Prote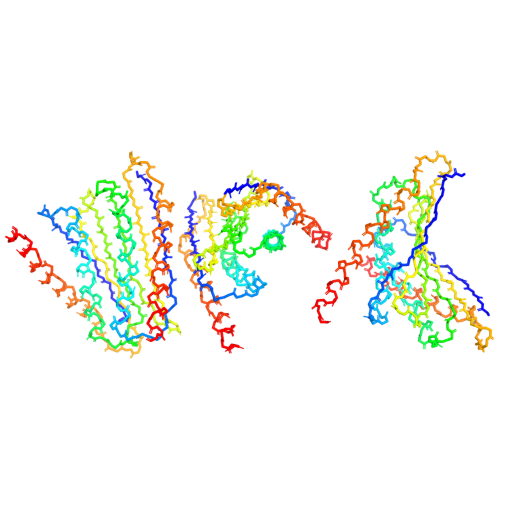in 3UEB (pdb70)

Foldseek 3Di:
DFKDKDKDADADVVDDLVVLVVLLVLLQVLLVCLVPVPDPPQQFPDKDWDWDADVPPGSGIMIMIMTGGDPVDDDDHVVSSVVSNVSSVVVSVVVSVVVVVD/DADKDKDKQKDFDDDDDPVRVVVLQVLLQVLLVCLVCVPDPPQQWPDKDWDWDWDDDVTTMTMIMIMTGGDNPDDDDHVVSSVVSNVSSVVVSVVVRVVVVD/DDKDKDKQKDFDPDDPCVVLVVLQVLLVCLLVVLLCVPDPPQQWPDKDWDWDWDDDPTTMIMIMIMTDGPPPDDDNHHVSSVVSNVRSCVVSVVVRVVVVVVD/DKDKDKDAAADPVDDPVRLVVLQVLLFVQLVVLVPVPDDPQQFVDWDKDWDAPVPPGHGTMIMIMTDGDPPDDDDRHVSSVVSNVRSVVVSVVVVVVVD/DQQKDKDKDKAFADDDDPVVLVVLQVLLFVQLVVLCCVPDDVQFFPDWGKDWDDDVVPSRIIMIMIMTGGDPVDHDNHVVSSVVSNVRSVVRSVVVVVVVVVVD/DKDKDKDKDDDQVDDPVRLVVLLVLLVVLLVCQCCVVDPPLQWPDKDWDWDWDDDPGIMIMIMIMTDGPPVDPDDHVVSSVVSNVRSVVRSVVVVVVVVD

Sequence (610 aa):
GSSGKRVIHIGLPELSEEQLIEIGELAQETIIDYVFDHLTRSEVKDIEVTMRINREETLDLEIEVYLEVPIFVKVDVDKLIDEAVERAYEIVERKLREIANEKGSSGKRVIHIGLPELSEEQLIEIGELAQETIIDYVFDHLTRSEVKDIEVTMRINREETLDLEIEVYLEVPIFVKVDVDKLIDEAVERAYEIVERKLREIANGSSGKRVIHIGLPELSEEQLIEIGELAQETIIDYVFDHLTRSEVKDIEVTMRINREETLDLEIEVYLEVPIFVKVDVDKLIDEAVERAYEIVERKLREIANERSSGKRVIHIGLPELSEEQLIEIGELAQETIIDYVFDHLTRSEVKDIEVTMRINREETLDLEIEVYLEVPIFVKVDVDKLIDEAVERAYEIVERKLREIAKGSSGKRVIHIGLPELSEEQLIEIGELAQETIIDYVFDHLTRSEVKDIEVTMRINREETLDLEIEVYLEVPIFVKVDVDKLIDEAVERAYEIVERKLREIANERSSGKRVIHIGLPELSEEQLIEIGELAQETIIDYVFDHLTRSEVKDIEVTMRINREETLDLEIEVYLEVPIFVKVDVDKLIDEAVERAYEIVERKLREIAN

B-factor: mean 30.68, std 12.25, range [1.0, 83.2]

Radius of gyration: 34.19 Å; Cα contacts (8 Å, |Δi|>4): 1064; chains: 6; bounding box: 64×100×76 Å

CATH classification: 3.30.300.100

Structure (mmCIF, N/CA/C/O backbone):
data_3UEB
#
_entry.id   3UEB
#
_cell.length_a   108.059
_cell.length_b   108.059
_cell.length_c   127.603
_cell.angle_alpha   90.00
_cell.angle_beta   90.00
_cell.angle_gamma   90.00
#
_symmetry.space_group_name_H-M   'P 41 21 2'
#
loop_
_entity.id
_entity.type
_entity.pdbx_description
1 polymer 'Putative uncharacterized protein'
2 water water
#
loop_
_atom_site.group_PDB
_atom_site.id
_atom_site.type_symbol
_atom_site.label_atom_id
_atom_site.label_alt_id
_atom_site.label_comp_id
_atom_site.label_asym_id
_atom_site.label_entity_id
_atom_site.label_seq_id
_atom_site.pdbx_PDB_ins_code
_atom_site.Cartn_x
_atom_site.Cartn_y
_atom_site.Cartn_z
_atom_site.occupancy
_atom_site.B_iso_or_equiv
_atom_site.auth_seq_id
_atom_site.auth_comp_id
_atom_site.auth_asym_id
_atom_site.auth_atom_id
_atom_site.pdbx_PDB_model_num
ATOM 1 N N . GLY A 1 4 ? 15.069 -25.560 94.697 1.00 34.96 4 GLY A N 1
ATOM 2 C CA . GLY A 1 4 ? 14.349 -26.390 93.689 1.00 34.65 4 GLY A CA 1
ATOM 3 C C . GLY A 1 4 ? 13.319 -25.611 92.888 1.00 33.82 4 GLY A C 1
ATOM 4 O O . GLY A 1 4 ? 12.572 -26.187 92.095 1.00 34.46 4 GLY A O 1
ATOM 5 N N . SER A 1 5 ? 13.273 -24.299 93.081 1.00 31.67 5 SER A N 1
ATOM 6 C CA . SER A 1 5 ? 12.310 -23.482 92.356 1.00 31.15 5 SER A CA 1
ATOM 7 C C . SER A 1 5 ? 12.888 -22.806 91.111 1.00 29.01 5 SER A C 1
ATOM 8 O O . SER A 1 5 ? 12.158 -22.159 90.354 1.00 27.89 5 SER A O 1
ATOM 11 N N . SER A 1 6 ? 14.189 -22.968 90.888 1.00 27.40 6 SER A N 1
ATOM 12 C CA . SER A 1 6 ? 14.831 -22.355 89.728 1.00 27.11 6 SER A CA 1
ATOM 13 C C . SER A 1 6 ? 16.017 -23.141 89.173 1.00 27.65 6 SER A C 1
ATOM 14 O O . SER A 1 6 ? 16.637 -23.958 89.861 1.00 26.81 6 SER A O 1
ATOM 17 N N . GLY A 1 7 ? 16.328 -22.866 87.915 1.00 27.70 7 GLY A N 1
ATOM 18 C CA . GLY A 1 7 ? 17.431 -23.528 87.257 1.00 26.83 7 GLY A CA 1
ATOM 19 C C . GLY A 1 7 ? 18.150 -22.543 86.363 1.00 27.87 7 GLY A C 1
ATOM 20 O O . GLY A 1 7 ? 17.557 -21.582 85.854 1.00 23.90 7 GLY A O 1
ATOM 21 N N . LYS A 1 8 ? 19.441 -22.788 86.178 1.00 30.11 8 LYS A N 1
ATOM 22 C CA . LYS A 1 8 ? 20.283 -21.942 85.353 1.00 30.67 8 LYS A CA 1
ATOM 23 C C . LYS A 1 8 ? 21.042 -22.844 84.391 1.00 31.32 8 LYS A C 1
ATOM 24 O O . LYS A 1 8 ? 21.398 -23.976 84.734 1.00 30.30 8 LYS A O 1
ATOM 30 N N . ARG A 1 9 ? 21.287 -22.342 83.187 1.00 29.98 9 ARG A N 1
ATOM 31 C CA . ARG A 1 9 ? 21.998 -23.116 82.186 1.00 30.54 9 ARG A CA 1
ATOM 32 C C . ARG A 1 9 ? 22.712 -22.196 81.203 1.00 29.83 9 ARG A C 1
ATOM 33 O O . ARG A 1 9 ? 22.120 -21.240 80.697 1.00 29.27 9 ARG A O 1
ATOM 41 N N . VAL A 1 10 ? 23.985 -22.483 80.946 1.00 27.40 10 VAL A N 1
ATOM 42 C CA . VAL A 1 10 ? 24.774 -21.690 80.008 1.00 25.53 10 VAL A CA 1
ATOM 43 C C . VAL A 1 10 ? 25.382 -22.601 78.957 1.00 25.58 10 VAL A C 1
ATOM 44 O O . VAL A 1 10 ? 26.100 -23.544 79.290 1.00 25.44 10 VAL A O 1
ATOM 48 N N . ILE A 1 11 ? 25.099 -22.324 77.689 1.00 24.42 11 ILE A N 1
ATOM 49 C CA . ILE A 1 11 ? 25.644 -23.142 76.619 1.00 23.88 11 ILE A CA 1
ATOM 50 C C . ILE A 1 11 ? 26.468 -22.310 75.640 1.00 24.80 11 ILE A C 1
ATOM 51 O O . ILE A 1 11 ? 26.102 -21.185 75.286 1.00 24.09 11 ILE A O 1
ATOM 56 N N . HIS A 1 12 ? 27.598 -22.873 75.226 1.00 24.67 12 HIS A N 1
ATOM 57 C CA . HIS A 1 12 ? 28.505 -22.222 74.292 1.00 24.39 12 HIS A CA 1
ATOM 58 C C . HIS A 1 12 ? 28.431 -22.931 72.954 1.00 22.68 12 HIS A C 1
ATOM 59 O O . HIS A 1 12 ? 28.519 -24.156 72.883 1.00 22.99 12 HIS A O 1
ATOM 66 N N . ILE A 1 13 ? 28.269 -22.159 71.887 1.00 22.09 13 ILE A N 1
ATOM 67 C CA . ILE A 1 13 ? 28.151 -22.739 70.558 1.00 20.69 13 ILE A CA 1
ATOM 68 C C . ILE A 1 13 ? 29.073 -22.107 69.513 1.00 21.88 13 ILE A C 1
ATOM 69 O O . ILE A 1 13 ? 29.138 -20.879 69.376 1.00 20.57 13 ILE A O 1
ATOM 74 N N . GLY A 1 14 ? 29.789 -22.958 68.784 1.00 20.84 14 GLY A N 1
ATOM 75 C CA . GLY A 1 14 ? 30.666 -22.483 67.731 1.00 21.33 14 GLY A CA 1
ATOM 76 C C . GLY A 1 14 ? 29.994 -22.749 66.395 1.00 21.15 14 GLY A C 1
ATOM 77 O O . GLY A 1 14 ? 29.510 -23.856 66.168 1.00 22.77 14 GLY A O 1
ATOM 78 N N . LEU A 1 15 ? 29.948 -21.745 65.519 1.00 22.48 15 LEU A N 1
ATOM 79 C CA . LEU A 1 15 ? 29.317 -21.886 64.198 1.00 22.85 15 LEU A CA 1
ATOM 80 C C . LEU A 1 15 ? 30.203 -21.265 63.105 1.00 23.25 15 LEU A C 1
ATOM 81 O O . LEU A 1 15 ? 29.820 -20.294 62.447 1.00 21.94 15 LEU A O 1
ATOM 86 N N . PRO A 1 16 ? 31.389 -21.847 62.882 1.00 21.91 16 PRO A N 1
ATOM 87 C CA . PRO A 1 16 ? 32.390 -21.412 61.899 1.00 23.08 16 PRO A CA 1
ATOM 88 C C . PRO A 1 16 ? 31.989 -21.309 60.428 1.00 24.34 16 PRO A C 1
ATOM 89 O O . PRO A 1 16 ? 32.578 -20.528 59.682 1.00 24.61 16 PRO A O 1
ATOM 93 N N . GLU A 1 17 ? 30.996 -22.083 60.003 1.00 26.04 17 GLU A N 1
ATOM 94 C CA . GLU A 1 17 ? 30.586 -22.055 58.603 1.00 26.40 17 GLU A CA 1
ATOM 95 C C . GLU A 1 17 ? 29.536 -20.992 58.326 1.00 27.70 17 GLU A C 1
ATOM 96 O O . GLU A 1 17 ? 29.133 -20.792 57.179 1.00 29.08 17 GLU A O 1
ATOM 102 N N . LEU A 1 18 ? 29.110 -20.291 59.373 1.00 27.65 18 LEU A N 1
ATOM 103 C CA . LEU A 1 18 ? 28.103 -19.245 59.223 1.00 28.23 18 LEU A CA 1
ATOM 104 C C . LEU A 1 18 ? 28.683 -17.829 59.244 1.00 28.63 18 LEU A C 1
ATOM 105 O O . LEU A 1 18 ? 29.674 -17.557 59.922 1.00 28.01 18 LEU A O 1
ATOM 110 N N . SER A 1 19 ? 28.057 -16.935 58.486 1.00 27.74 19 SER A N 1
ATOM 111 C CA . SER A 1 19 ? 28.465 -15.533 58.440 1.00 28.94 19 SER A CA 1
ATOM 112 C C . SER A 1 19 ? 27.919 -14.921 59.726 1.00 29.87 19 SER A C 1
ATOM 113 O O . SER A 1 19 ? 26.999 -15.477 60.328 1.00 29.10 19 SER A O 1
ATOM 116 N N . GLU A 1 20 ? 28.458 -13.782 60.147 1.00 31.62 20 GLU A N 1
ATOM 117 C CA . GLU A 1 20 ? 27.977 -13.163 61.382 1.00 34.43 20 GLU A CA 1
ATOM 118 C C . GLU A 1 20 ? 26.469 -12.900 61.357 1.00 34.77 20 GLU A C 1
ATOM 119 O O . GLU A 1 20 ? 25.806 -12.952 62.395 1.00 33.38 20 GLU A O 1
ATOM 125 N N . GLU A 1 21 ? 25.924 -12.653 60.170 1.00 33.96 21 GLU A N 1
ATOM 126 C CA . GLU A 1 21 ? 24.491 -12.415 60.039 1.00 34.18 21 GLU A CA 1
ATOM 127 C C . GLU A 1 21 ? 23.695 -13.682 60.370 1.00 33.82 21 GLU A C 1
ATOM 128 O O . GLU A 1 21 ? 22.725 -13.642 61.135 1.00 32.39 21 GLU A O 1
ATOM 134 N N . GLN A 1 22 ? 24.103 -14.808 59.788 1.00 32.53 22 GLN A N 1
ATOM 135 C CA . GLN A 1 22 ? 23.421 -16.071 60.038 1.00 30.87 22 GLN A CA 1
ATOM 136 C C . GLN A 1 22 ? 23.581 -16.454 61.507 1.00 29.10 22 GLN A C 1
ATOM 137 O O . GLN A 1 22 ? 22.803 -17.235 62.044 1.00 29.10 22 GLN A O 1
ATOM 143 N N . LEU A 1 23 ? 24.593 -15.889 62.151 1.00 27.16 23 LEU A N 1
ATOM 144 C CA . LEU A 1 23 ? 24.848 -16.153 63.558 1.00 27.80 23 LEU A CA 1
ATOM 145 C C . LEU A 1 23 ? 23.714 -15.540 64.384 1.00 28.11 23 LEU A C 1
ATOM 146 O O . LEU A 1 23 ? 23.240 -16.141 65.353 1.00 26.91 23 LEU A O 1
ATOM 151 N N . ILE A 1 24 ? 23.292 -14.339 63.999 1.00 28.83 24 ILE A N 1
ATOM 152 C CA . ILE A 1 24 ? 22.200 -13.640 64.679 1.00 30.09 24 ILE A CA 1
ATOM 153 C C . ILE A 1 24 ? 20.923 -14.462 64.514 1.00 30.39 24 ILE A C 1
ATOM 154 O O . ILE A 1 24 ? 20.191 -14.700 65.476 1.00 30.01 24 ILE A O 1
ATOM 159 N N . GLU A 1 25 ? 20.670 -14.892 63.284 1.00 29.75 25 GLU A N 1
ATOM 160 C CA . GLU A 1 25 ? 19.494 -15.692 62.970 1.00 30.71 25 GLU A CA 1
ATOM 161 C C . GLU A 1 25 ? 19.447 -16.965 63.826 1.00 29.30 25 GLU A C 1
ATOM 162 O O . GLU A 1 25 ? 18.400 -17.326 64.366 1.00 26.99 25 GLU A O 1
ATOM 168 N N . ILE A 1 26 ? 20.584 -17.647 63.936 1.00 25.92 26 ILE A N 1
ATOM 169 C CA . ILE A 1 26 ? 20.649 -18.873 64.718 1.00 24.56 26 ILE A CA 1
ATOM 170 C C . ILE A 1 26 ? 20.515 -18.571 66.206 1.00 24.09 26 ILE A C 1
ATOM 171 O O . ILE A 1 26 ? 19.859 -19.308 66.939 1.00 25.26 26 ILE A O 1
ATOM 176 N N . GLY A 1 27 ? 21.137 -17.484 66.645 1.00 23.34 27 GLY A N 1
ATOM 177 C CA . GLY A 1 27 ? 21.047 -17.097 68.038 1.00 24.86 27 GLY A CA 1
ATOM 178 C C . GLY A 1 27 ? 19.584 -16.894 68.387 1.00 24.90 27 GLY A C 1
ATOM 179 O O . GLY A 1 27 ? 19.120 -17.330 69.442 1.00 23.32 27 GLY A O 1
ATOM 180 N N . GLU A 1 28 ? 18.853 -16.234 67.491 1.00 23.56 28 GLU A N 1
ATOM 181 C CA . GLU A 1 28 ? 17.434 -15.983 67.701 1.00 23.42 28 GLU A CA 1
ATOM 182 C C . GLU A 1 28 ? 16.644 -17.293 67.673 1.00 22.51 28 GLU A C 1
ATOM 183 O O . GLU A 1 28 ? 15.753 -17.508 68.494 1.00 22.06 28 GLU A O 1
ATOM 189 N N . LEU A 1 29 ? 16.970 -18.167 66.727 1.00 21.02 29 LEU A N 1
ATOM 190 C CA . LEU A 1 29 ? 16.275 -19.449 66.617 1.00 21.65 29 LEU A CA 1
ATOM 191 C C . LEU A 1 29 ? 16.448 -20.256 67.907 1.00 21.81 29 LEU A C 1
ATOM 192 O O . LEU A 1 29 ? 15.491 -20.836 68.435 1.00 22.72 29 LEU A O 1
ATOM 197 N N . ALA A 1 30 ? 17.673 -20.268 68.415 1.00 21.43 30 ALA A N 1
ATOM 198 C CA . ALA A 1 30 ? 18.010 -20.996 69.632 1.00 22.54 30 ALA A CA 1
ATOM 199 C C . ALA A 1 30 ? 17.243 -20.471 70.837 1.00 22.88 30 ALA A C 1
ATOM 200 O O . ALA A 1 30 ? 16.517 -21.215 71.494 1.00 21.20 30 ALA A O 1
ATOM 202 N N . GLN A 1 31 ? 17.412 -19.179 71.113 1.00 24.16 31 GLN A N 1
ATOM 203 C CA . GLN A 1 31 ? 16.763 -18.528 72.243 1.00 24.58 31 GLN A CA 1
ATOM 204 C C . GLN A 1 31 ? 15.250 -18.689 72.245 1.00 25.44 31 GLN A C 1
ATOM 205 O O . GLN A 1 31 ? 14.649 -19.016 73.270 1.00 24.46 31 GLN A O 1
ATOM 211 N N . GLU A 1 32 ? 14.638 -18.453 71.092 1.00 25.36 32 GLU A N 1
ATOM 212 C CA . GLU A 1 32 ? 13.193 -18.545 70.964 1.00 26.40 32 GLU A CA 1
ATOM 213 C C . GLU A 1 32 ? 12.682 -19.982 71.002 1.00 26.83 32 GLU A C 1
ATOM 214 O O . GLU A 1 32 ? 11.553 -20.233 71.416 1.00 26.27 32 GLU A O 1
ATOM 220 N N . THR A 1 33 ? 13.507 -20.932 70.576 1.00 27.20 33 THR A N 1
ATOM 221 C CA . THR A 1 33 ? 13.097 -22.329 70.646 1.00 24.94 33 THR A CA 1
ATOM 222 C C . THR A 1 33 ? 12.973 -22.647 72.140 1.00 24.04 33 THR A C 1
ATOM 223 O O . THR A 1 33 ? 12.049 -23.327 72.570 1.00 24.08 33 THR A O 1
ATOM 227 N N . ILE A 1 34 ? 13.911 -22.134 72.926 1.00 23.29 34 ILE A N 1
ATOM 228 C CA . ILE A 1 34 ? 13.912 -22.365 74.364 1.00 23.14 34 ILE A CA 1
ATOM 229 C C . ILE A 1 34 ? 12.724 -21.685 75.049 1.00 24.56 34 ILE A C 1
ATOM 230 O O . ILE A 1 34 ? 12.103 -22.269 75.939 1.00 26.47 34 ILE A O 1
ATOM 235 N N . ILE A 1 35 ? 12.403 -20.461 74.630 1.00 24.66 35 ILE A N 1
ATOM 236 C CA . ILE A 1 35 ? 11.276 -19.725 75.208 1.00 24.81 35 ILE A CA 1
ATOM 237 C C . ILE A 1 35 ? 9.976 -20.457 74.874 1.00 25.04 35 ILE A C 1
ATOM 238 O O . ILE A 1 35 ? 9.121 -20.672 75.738 1.00 23.71 35 ILE A O 1
ATOM 243 N N . ASP A 1 36 ? 9.828 -20.829 73.609 1.00 24.74 36 ASP A N 1
ATOM 244 C CA . ASP A 1 36 ? 8.638 -21.544 73.179 1.00 25.25 36 ASP A CA 1
ATOM 245 C C . ASP A 1 36 ? 8.467 -22.811 74.002 1.00 23.74 36 ASP A C 1
ATOM 246 O O . ASP A 1 36 ? 7.381 -23.094 74.502 1.00 24.71 36 ASP A O 1
ATOM 251 N N . TYR A 1 37 ? 9.550 -23.567 74.149 1.00 21.49 37 TYR A N 1
ATOM 252 C CA . TYR A 1 37 ? 9.488 -24.813 74.893 1.00 20.39 37 TYR A CA 1
ATOM 253 C C . TYR A 1 37 ? 8.988 -24.620 76.316 1.00 19.16 37 TYR A C 1
ATOM 254 O O . TYR A 1 37 ? 8.150 -25.374 76.784 1.00 19.68 37 TYR A O 1
ATOM 263 N N . VAL A 1 38 ? 9.511 -23.616 77.008 1.00 19.21 38 VAL A N 1
ATOM 264 C CA . VAL A 1 38 ? 9.089 -23.370 78.378 1.00 20.12 38 VAL A CA 1
ATOM 265 C C . VAL A 1 38 ? 7.597 -23.056 78.480 1.00 21.05 38 VAL A C 1
ATOM 266 O O . VAL A 1 38 ? 6.904 -23.627 79.320 1.00 19.81 38 VAL A O 1
ATOM 270 N N . PHE A 1 39 ? 7.100 -22.173 77.617 1.00 20.56 39 PHE A N 1
ATOM 271 C CA . PHE A 1 39 ? 5.686 -21.806 77.656 1.00 22.61 39 PHE A CA 1
ATOM 272 C C . PHE A 1 39 ? 4.738 -22.850 77.083 1.00 24.36 39 PHE A C 1
ATOM 273 O O . PHE A 1 39 ? 3.528 -22.777 77.301 1.00 25.92 39 PHE A O 1
ATOM 281 N N . ASP A 1 40 ? 5.266 -23.812 76.337 1.00 24.67 40 ASP A N 1
ATOM 282 C CA . ASP A 1 40 ? 4.412 -24.853 75.785 1.00 24.68 40 ASP A CA 1
ATOM 283 C C . ASP A 1 40 ? 4.293 -26.001 76.774 1.00 24.10 40 ASP A C 1
ATOM 284 O O . ASP A 1 40 ? 3.436 -26.872 76.622 1.00 27.24 40 ASP A O 1
ATOM 289 N N . HIS A 1 41 ? 5.141 -26.001 77.796 1.00 22.11 41 HIS A N 1
ATOM 290 C CA . HIS A 1 41 ? 5.117 -27.080 78.772 1.00 21.53 41 HIS A CA 1
ATOM 291 C C . HIS A 1 41 ? 4.775 -26.669 80.198 1.00 21.10 41 HIS A C 1
ATOM 292 O O . HIS A 1 41 ? 4.681 -27.512 81.096 1.00 21.08 41 HIS A O 1
ATOM 299 N N . LEU A 1 42 ? 4.599 -25.375 80.415 1.00 19.84 42 LEU A N 1
ATOM 300 C CA . LEU A 1 42 ? 4.238 -24.882 81.738 1.00 20.47 42 LEU A CA 1
ATOM 301 C C . LEU A 1 42 ? 3.088 -23.924 81.560 1.00 19.97 42 LEU A C 1
ATOM 302 O O . LEU A 1 42 ? 2.982 -23.261 80.533 1.00 21.51 42 LEU A O 1
ATOM 307 N N . THR A 1 43 ? 2.204 -23.861 82.541 1.00 21.59 43 THR A N 1
ATOM 308 C CA . THR A 1 43 ? 1.096 -22.929 82.433 1.00 21.86 43 THR A CA 1
ATOM 309 C C . THR A 1 43 ? 1.685 -21.546 82.691 1.00 19.84 43 THR A C 1
ATOM 310 O O . THR A 1 43 ? 2.766 -21.433 83.262 1.00 19.86 43 THR A O 1
ATOM 314 N N . ARG A 1 44 ? 0.981 -20.501 82.278 1.00 22.09 44 ARG A N 1
ATOM 315 C CA . ARG A 1 44 ? 1.463 -19.140 82.469 1.00 22.78 44 ARG A CA 1
ATOM 316 C C . ARG A 1 44 ? 1.825 -18.894 83.927 1.00 21.27 44 ARG A C 1
ATOM 317 O O . ARG A 1 44 ? 2.895 -18.375 84.231 1.00 19.27 44 ARG A O 1
ATOM 325 N N . SER A 1 45 ? 0.932 -19.281 84.828 1.00 18.80 45 SER A N 1
ATOM 326 C CA . SER A 1 45 ? 1.146 -19.070 86.249 1.00 18.68 45 SER A CA 1
ATOM 327 C C . SER A 1 45 ? 2.354 -19.811 86.809 1.00 19.12 45 SER A C 1
ATOM 328 O O . SER A 1 45 ? 2.900 -19.412 87.835 1.00 21.40 45 SER A O 1
ATOM 331 N N . GLU A 1 46 ? 2.773 -20.890 86.156 1.00 17.63 46 GLU A N 1
ATOM 332 C CA . GLU A 1 46 ? 3.928 -21.642 86.647 1.00 17.51 46 GLU A CA 1
ATOM 333 C C . GLU A 1 46 ? 5.243 -20.971 86.271 1.00 17.80 46 GLU A C 1
ATOM 334 O O . GLU A 1 46 ? 6.282 -21.265 86.859 1.00 18.12 46 GLU A O 1
ATOM 340 N N . VAL A 1 47 ? 5.207 -20.081 85.285 1.00 16.17 47 VAL A N 1
ATOM 341 C CA . VAL A 1 47 ? 6.419 -19.386 84.885 1.00 18.78 47 VAL A CA 1
ATOM 342 C C . VAL A 1 47 ? 6.488 -18.072 85.644 1.00 19.54 47 VAL A C 1
ATOM 343 O O . VAL A 1 47 ? 6.004 -17.043 85.175 1.00 22.23 47 VAL A O 1
ATOM 347 N N . LYS A 1 48 ? 7.082 -18.117 86.829 1.00 19.55 48 LYS A N 1
ATOM 348 C CA . LYS A 1 48 ? 7.210 -16.931 87.652 1.00 19.34 48 LYS A CA 1
ATOM 349 C C . LYS A 1 48 ? 8.211 -15.966 87.014 1.00 20.19 48 LYS A C 1
ATOM 350 O O . LYS A 1 48 ? 7.971 -14.759 86.944 1.00 20.60 48 LYS A O 1
ATOM 356 N N . ASP A 1 49 ? 9.324 -16.500 86.531 1.00 19.25 49 ASP A N 1
ATOM 357 C CA . ASP A 1 49 ? 10.336 -15.660 85.914 1.00 19.47 49 ASP A CA 1
ATOM 358 C C . ASP A 1 49 ? 11.190 -16.458 84.957 1.00 20.52 49 ASP A C 1
ATOM 359 O O . ASP A 1 49 ? 11.780 -17.470 85.336 1.00 20.51 49 ASP A O 1
ATOM 364 N N . ILE A 1 50 ? 11.241 -16.005 83.708 1.00 19.00 50 ILE A N 1
ATOM 365 C CA . ILE A 1 50 ? 12.061 -16.656 82.713 1.00 19.59 50 ILE A CA 1
ATOM 366 C C . ILE A 1 50 ? 12.954 -15.617 82.042 1.00 21.10 50 ILE A C 1
ATOM 367 O O . ILE A 1 50 ? 12.515 -14.504 81.727 1.00 20.18 50 ILE A O 1
ATOM 372 N N . GLU A 1 51 ? 14.218 -15.978 81.851 1.00 20.44 51 GLU A N 1
ATOM 373 C CA . GLU A 1 51 ? 15.173 -15.085 81.212 1.00 22.87 51 GLU A CA 1
ATOM 374 C C . GLU A 1 51 ? 16.073 -15.882 80.288 1.00 22.89 51 GLU A C 1
ATOM 375 O O . GLU A 1 51 ? 16.760 -16.811 80.718 1.00 24.07 51 GLU A O 1
ATOM 381 N N . VAL A 1 52 ? 16.060 -15.517 79.014 1.00 21.24 52 VAL A N 1
ATOM 382 C CA . VAL A 1 52 ? 16.875 -16.188 78.031 1.00 20.20 52 VAL A CA 1
ATOM 383 C C . VAL A 1 52 ? 17.723 -15.150 77.304 1.00 21.28 52 VAL A C 1
ATOM 384 O O . VAL A 1 52 ? 17.212 -14.214 76.680 1.00 19.12 52 VAL A O 1
ATOM 388 N N . THR A 1 53 ? 19.030 -15.331 77.406 1.00 20.77 53 THR A N 1
ATOM 389 C CA . THR A 1 53 ? 19.995 -14.424 76.820 1.00 21.84 53 THR A CA 1
ATOM 390 C C . THR A 1 53 ? 20.728 -15.012 75.631 1.00 22.57 53 THR A C 1
ATOM 391 O O . THR A 1 53 ? 21.083 -16.185 75.641 1.00 22.99 53 THR A O 1
ATOM 395 N N . MET A 1 54 ? 20.944 -14.198 74.604 1.00 23.28 54 MET A N 1
ATOM 396 C CA . MET A 1 54 ? 21.732 -14.637 73.461 1.00 23.60 54 MET A CA 1
ATOM 397 C C . MET A 1 54 ? 22.876 -13.632 73.382 1.00 24.73 54 MET A C 1
ATOM 398 O O . MET A 1 54 ? 22.662 -12.417 73.485 1.00 22.37 54 MET A O 1
ATOM 403 N N . ARG A 1 55 ? 24.091 -14.146 73.239 1.00 25.35 55 ARG A N 1
ATOM 404 C CA . ARG A 1 55 ? 25.271 -13.304 73.141 1.00 28.19 55 ARG A CA 1
ATOM 405 C C . ARG A 1 55 ? 26.039 -13.665 71.872 1.00 28.40 55 ARG A C 1
ATOM 406 O O . ARG A 1 55 ? 26.468 -14.805 71.706 1.00 27.60 55 ARG A O 1
ATOM 414 N N . ILE A 1 56 ? 26.199 -12.700 70.972 1.00 28.79 56 ILE A N 1
ATOM 415 C CA . ILE A 1 56 ? 26.932 -12.944 69.734 1.00 29.40 56 ILE A CA 1
ATOM 416 C C . ILE A 1 56 ? 28.253 -12.183 69.778 1.00 29.12 56 ILE A C 1
ATOM 417 O O . ILE A 1 56 ? 28.282 -10.958 69.908 1.00 28.65 56 ILE A O 1
ATOM 422 N N . ASN A 1 57 ? 29.350 -12.922 69.678 1.00 28.96 57 ASN A N 1
ATOM 423 C CA . ASN A 1 57 ? 30.674 -12.323 69.722 1.00 28.43 57 ASN A CA 1
ATOM 424 C C . ASN A 1 57 ? 31.673 -13.294 69.098 1.00 28.73 57 ASN A C 1
ATOM 425 O O . ASN A 1 57 ? 32.301 -14.093 69.797 1.00 29.47 57 ASN A O 1
ATOM 430 N N . ARG A 1 58 ? 31.819 -13.219 67.781 1.00 28.69 58 ARG A N 1
ATOM 431 C CA . ARG A 1 58 ? 32.731 -14.098 67.062 1.00 30.24 58 ARG A CA 1
ATOM 432 C C . ARG A 1 58 ? 34.213 -13.915 67.400 1.00 30.60 58 ARG A C 1
ATOM 433 O O . ARG A 1 58 ? 34.988 -14.864 67.341 1.00 29.18 58 ARG A O 1
ATOM 441 N N . GLU A 1 59 ? 34.615 -12.706 67.768 1.00 32.89 59 GLU A N 1
ATOM 442 C CA . GLU A 1 59 ? 36.019 -12.474 68.069 1.00 34.84 59 GLU A CA 1
ATOM 443 C C . GLU A 1 59 ? 36.528 -12.850 69.455 1.00 34.62 59 GLU A C 1
ATOM 444 O O . GLU A 1 59 ? 37.729 -13.043 69.630 1.00 34.62 59 GLU A O 1
ATOM 450 N N . GLU A 1 60 ? 35.638 -12.978 70.437 1.00 33.41 60 GLU A N 1
ATOM 451 C CA . GLU A 1 60 ? 36.083 -13.324 71.787 1.00 32.39 60 GLU A CA 1
ATOM 452 C C . GLU A 1 60 ? 35.459 -14.591 72.375 1.00 31.49 60 GLU A C 1
ATOM 453 O O . GLU A 1 60 ? 35.806 -14.993 73.484 1.00 32.53 60 GLU A O 1
ATOM 459 N N . THR A 1 61 ? 34.543 -15.222 71.646 1.00 29.28 61 THR A N 1
ATOM 460 C CA . THR A 1 61 ? 33.903 -16.448 72.136 1.00 27.22 61 THR A CA 1
ATOM 461 C C . THR A 1 61 ? 33.827 -17.478 71.009 1.00 26.02 61 THR A C 1
ATOM 462 O O . THR A 1 61 ? 34.330 -17.242 69.909 1.00 25.65 61 THR A O 1
ATOM 466 N N . LEU A 1 62 ? 33.200 -18.616 71.283 1.00 23.58 62 LEU A N 1
ATOM 467 C CA . LEU A 1 62 ? 33.044 -19.642 70.266 1.00 24.97 62 LEU A CA 1
ATOM 468 C C . LEU A 1 62 ? 32.194 -19.074 69.130 1.00 25.18 62 LEU A C 1
ATOM 469 O O . LEU A 1 62 ? 32.309 -19.507 67.987 1.00 24.15 62 LEU A O 1
ATOM 474 N N . ASP A 1 63 ? 31.349 -18.100 69.469 1.00 24.16 63 ASP A N 1
ATOM 475 C CA . ASP A 1 63 ? 30.462 -17.418 68.523 1.00 24.49 63 ASP A CA 1
ATOM 476 C C . ASP A 1 63 ? 29.163 -17.029 69.196 1.00 24.99 63 ASP A C 1
ATOM 477 O O . ASP A 1 63 ? 28.819 -15.847 69.282 1.00 26.65 63 ASP A O 1
ATOM 482 N N . LEU A 1 64 ? 28.441 -18.040 69.664 1.00 22.31 64 LEU A N 1
ATOM 483 C CA . LEU A 1 64 ? 27.164 -17.823 70.302 1.00 20.86 64 LEU A CA 1
ATOM 484 C C . LEU A 1 64 ? 27.121 -18.405 71.699 1.00 21.34 64 LEU A C 1
ATOM 485 O O . LEU A 1 64 ? 27.638 -19.494 71.957 1.00 20.40 64 LEU A O 1
ATOM 490 N N . GLU A 1 65 ? 26.513 -17.656 72.606 1.00 21.54 65 GLU A N 1
ATOM 491 C CA . GLU A 1 65 ? 26.363 -18.102 73.973 1.00 23.06 65 GLU A CA 1
ATOM 492 C C . GLU A 1 65 ? 24.907 -17.889 74.330 1.00 22.37 65 GLU A C 1
ATOM 493 O O . GLU A 1 65 ? 24.324 -16.850 74.023 1.00 21.46 65 GLU A O 1
ATOM 499 N N . ILE A 1 66 ? 24.307 -18.900 74.943 1.00 22.20 66 ILE A N 1
ATOM 500 C CA . ILE A 1 66 ? 22.908 -18.817 75.331 1.00 22.16 66 ILE A CA 1
ATOM 501 C C . ILE A 1 66 ? 22.816 -19.076 76.817 1.00 22.93 66 ILE A C 1
ATOM 502 O O . ILE A 1 66 ? 23.360 -20.056 77.319 1.00 22.07 66 ILE A O 1
ATOM 507 N N . GLU A 1 67 ? 22.127 -18.194 77.521 1.00 23.60 67 GLU A N 1
ATOM 508 C CA . GLU A 1 67 ? 21.982 -18.355 78.949 1.00 24.75 67 GLU A CA 1
ATOM 509 C C . GLU A 1 67 ? 20.505 -18.445 79.289 1.00 23.43 67 GLU A C 1
ATOM 510 O O . GLU A 1 67 ? 19.715 -17.586 78.895 1.00 22.34 67 GLU A O 1
ATOM 516 N N . VAL A 1 68 ? 20.137 -19.498 80.012 1.00 21.89 68 VAL A N 1
ATOM 517 C CA . VAL A 1 68 ? 18.749 -19.706 80.400 1.00 22.26 68 VAL A CA 1
ATOM 518 C C . VAL A 1 68 ? 18.584 -19.660 81.914 1.00 21.98 68 VAL A C 1
ATOM 519 O O . VAL A 1 68 ? 19.384 -20.242 82.652 1.00 23.41 68 VAL A O 1
ATOM 523 N N . TYR A 1 69 ? 17.558 -18.951 82.373 1.00 17.75 69 TYR A N 1
ATOM 524 C CA . TYR A 1 69 ? 17.255 -18.877 83.792 1.00 17.36 69 TYR A CA 1
ATOM 525 C C . TYR A 1 69 ? 15.747 -19.052 83.893 1.00 17.38 69 TYR A C 1
ATOM 526 O O . TYR A 1 69 ? 14.986 -18.361 83.218 1.00 16.15 69 TYR A O 1
ATOM 535 N N . LEU A 1 70 ? 15.316 -19.984 84.734 1.00 18.94 70 LEU A N 1
ATOM 536 C CA . LEU A 1 70 ? 13.894 -20.258 84.882 1.00 19.75 70 LEU A CA 1
ATOM 537 C C . LEU A 1 70 ? 13.539 -20.452 86.335 1.00 19.85 70 LEU A C 1
ATOM 538 O O . LEU A 1 70 ? 14.239 -21.147 87.066 1.00 19.29 70 LEU A O 1
ATOM 543 N N . GLU A 1 71 ? 12.434 -19.839 86.738 1.00 20.36 71 GLU A N 1
ATOM 544 C CA . GLU A 1 71 ? 11.973 -19.921 88.108 1.00 21.75 71 GLU A CA 1
ATOM 545 C C . GLU A 1 71 ? 10.470 -20.178 88.149 1.00 21.29 71 GLU A C 1
ATOM 546 O O . GLU A 1 71 ? 9.703 -19.564 87.406 1.00 20.59 71 GLU A O 1
ATOM 552 N N . VAL A 1 72 ? 10.053 -21.102 89.006 1.00 21.89 72 VAL A N 1
ATOM 553 C CA . VAL A 1 72 ? 8.633 -21.398 89.165 1.00 22.38 72 VAL A CA 1
ATOM 554 C C . VAL A 1 72 ? 8.283 -21.078 90.622 1.00 21.14 72 VAL A C 1
ATOM 555 O O . VAL A 1 72 ? 9.179 -20.954 91.457 1.00 21.45 72 VAL A O 1
ATOM 559 N N . PRO A 1 73 ? 6.985 -20.922 90.944 1.00 20.86 73 PRO A N 1
ATOM 560 C CA . PRO A 1 73 ? 6.591 -20.620 92.330 1.00 19.96 73 PRO A CA 1
ATOM 561 C C . PRO A 1 73 ? 7.119 -21.688 93.293 1.00 19.78 73 PRO A C 1
ATOM 562 O O . PRO A 1 73 ? 7.287 -22.848 92.908 1.00 16.94 73 PRO A O 1
ATOM 566 N N . ILE A 1 74 ? 7.375 -21.300 94.542 1.00 18.87 74 ILE A N 1
ATOM 567 C CA . ILE A 1 74 ? 7.906 -22.226 95.532 1.00 20.09 74 ILE A CA 1
ATOM 568 C C . ILE A 1 74 ? 6.992 -23.412 95.872 1.00 20.99 74 ILE A C 1
ATOM 569 O O . ILE A 1 74 ? 7.473 -24.451 96.335 1.00 19.13 74 ILE A O 1
ATOM 574 N N . PHE A 1 75 ? 5.690 -23.258 95.631 1.00 18.80 75 PHE A N 1
ATOM 575 C CA . PHE A 1 75 ? 4.714 -24.303 95.928 1.00 21.87 75 PHE A CA 1
ATOM 576 C C . PHE A 1 75 ? 4.434 -25.196 94.718 1.00 24.18 75 PHE A C 1
ATOM 577 O O . PHE A 1 75 ? 3.664 -26.157 94.808 1.00 23.85 75 PHE A O 1
ATOM 585 N N . VAL A 1 76 ? 5.048 -24.862 93.585 1.00 26.26 76 VAL A N 1
ATOM 586 C CA . VAL A 1 76 ? 4.878 -25.636 92.352 1.00 27.12 76 VAL A CA 1
ATOM 587 C C . VAL A 1 76 ? 5.941 -26.728 92.285 1.00 28.09 76 VAL A C 1
ATOM 588 O O . VAL A 1 76 ? 7.131 -26.456 92.458 1.00 30.26 76 VAL A O 1
ATOM 592 N N . LYS A 1 77 ? 5.519 -27.963 92.044 1.00 28.21 77 LYS A N 1
ATOM 593 C CA . LYS A 1 77 ? 6.469 -29.068 91.969 1.00 30.78 77 LYS A CA 1
ATOM 594 C C . LYS A 1 77 ? 6.816 -29.456 90.531 1.00 30.71 77 LYS A C 1
ATOM 595 O O . LYS A 1 77 ? 6.131 -30.260 89.893 1.00 33.44 77 LYS A O 1
ATOM 601 N N . VAL A 1 78 ? 7.896 -28.868 90.032 1.00 30.01 78 VAL A N 1
ATOM 602 C CA . VAL A 1 78 ? 8.374 -29.106 88.680 1.00 28.26 78 VAL A CA 1
ATOM 603 C C . VAL A 1 78 ? 9.885 -29.274 88.700 1.00 28.93 78 VAL A C 1
ATOM 604 O O . VAL A 1 78 ? 10.580 -28.632 89.494 1.00 28.83 78 VAL A O 1
ATOM 608 N N . ASP A 1 79 ? 10.388 -30.149 87.833 1.00 28.52 79 ASP A N 1
ATOM 609 C CA . ASP A 1 79 ? 11.823 -30.391 87.746 1.00 29.56 79 ASP A CA 1
ATOM 610 C C . ASP A 1 79 ? 12.396 -29.365 86.759 1.00 27.32 79 ASP A C 1
ATOM 611 O O . ASP A 1 79 ? 12.495 -29.622 85.561 1.00 25.97 79 ASP A O 1
ATOM 616 N N . VAL A 1 80 ? 12.770 -28.205 87.286 1.00 26.29 80 VAL A N 1
ATOM 617 C CA . VAL A 1 80 ? 13.288 -27.106 86.483 1.00 26.02 80 VAL A CA 1
ATOM 618 C C . VAL A 1 80 ? 14.513 -27.406 85.629 1.00 25.72 80 VAL A C 1
ATOM 619 O O . VAL A 1 80 ? 14.535 -27.058 84.450 1.00 26.23 80 VAL A O 1
ATOM 623 N N . ASP A 1 81 ? 15.534 -28.032 86.206 1.00 25.77 81 ASP A N 1
ATOM 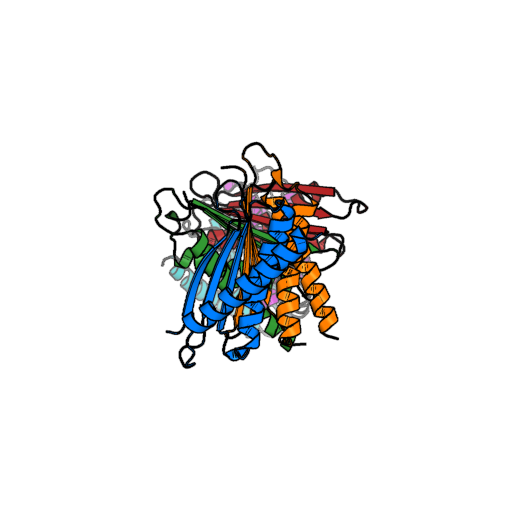624 C CA . ASP A 1 81 ? 16.728 -28.348 85.427 1.00 26.47 81 ASP A CA 1
ATOM 625 C C . ASP A 1 81 ? 16.360 -29.309 84.305 1.00 26.76 81 ASP A C 1
ATOM 626 O O . ASP A 1 81 ? 16.849 -29.189 83.180 1.00 27.53 81 ASP A O 1
ATOM 631 N N . LYS A 1 82 ? 15.484 -30.255 84.617 1.00 25.57 82 LYS A N 1
ATOM 632 C CA . LYS A 1 82 ? 15.042 -31.242 83.644 1.00 25.81 82 LYS A CA 1
ATOM 633 C C . LYS A 1 82 ? 14.340 -30.529 82.484 1.00 25.21 82 LYS A C 1
ATOM 634 O O . LYS A 1 82 ? 14.625 -30.802 81.313 1.00 22.85 82 LYS A O 1
ATOM 640 N N . LEU A 1 83 ? 13.424 -29.619 82.816 1.00 21.99 83 LEU A N 1
ATOM 641 C CA . LEU A 1 83 ? 12.703 -28.863 81.799 1.00 21.15 83 LEU A CA 1
ATOM 642 C C . LEU A 1 83 ? 13.705 -28.046 80.987 1.00 18.34 83 LEU A C 1
ATOM 643 O O . LEU A 1 83 ? 13.646 -28.021 79.762 1.00 18.48 83 LEU A O 1
ATOM 648 N N . ILE A 1 84 ? 14.629 -27.386 81.672 1.00 17.59 84 ILE A N 1
ATOM 649 C CA . ILE A 1 84 ? 15.640 -26.598 80.979 1.00 20.27 84 ILE A CA 1
ATOM 650 C C . ILE A 1 84 ? 16.436 -27.517 80.054 1.00 20.57 84 ILE A C 1
ATOM 651 O O . ILE A 1 84 ? 16.692 -27.163 78.903 1.00 20.25 84 ILE A O 1
ATOM 656 N N . ASP A 1 85 ? 16.810 -28.698 80.548 1.00 22.24 85 ASP A N 1
ATOM 657 C CA . ASP A 1 85 ? 17.567 -29.657 79.736 1.00 24.76 85 ASP A CA 1
ATOM 658 C C . ASP A 1 85 ? 16.834 -30.008 78.457 1.00 23.26 85 ASP A C 1
ATOM 659 O O . ASP A 1 85 ? 17.424 -30.017 77.381 1.00 20.57 85 ASP A O 1
ATOM 664 N N . GLU A 1 86 ? 15.546 -30.314 78.583 1.00 23.00 86 GLU A N 1
ATOM 665 C CA . GLU A 1 86 ? 14.727 -30.651 77.427 1.00 22.55 86 GLU A CA 1
ATOM 666 C C . GLU A 1 86 ? 14.622 -29.479 76.451 1.00 22.67 86 GLU A C 1
ATOM 667 O O . GLU A 1 86 ? 14.709 -29.664 75.236 1.00 21.58 86 GLU A O 1
ATOM 673 N N . ALA A 1 87 ? 14.430 -28.274 76.985 1.00 21.45 87 ALA A N 1
ATOM 674 C CA . ALA A 1 87 ? 14.323 -27.086 76.145 1.00 22.55 87 ALA A CA 1
ATOM 675 C C . ALA A 1 87 ? 15.593 -26.900 75.327 1.00 21.81 87 ALA A C 1
ATOM 676 O O . ALA A 1 87 ? 15.530 -26.614 74.132 1.00 22.77 87 ALA A O 1
ATOM 678 N N . VAL A 1 88 ? 16.738 -27.063 75.986 1.00 21.55 88 VAL A N 1
ATOM 679 C CA . VAL A 1 88 ? 18.046 -26.913 75.352 1.00 22.30 88 VAL A CA 1
ATOM 680 C C . VAL A 1 88 ? 18.289 -27.976 74.276 1.00 23.87 88 VAL A C 1
ATOM 681 O O . VAL A 1 88 ? 18.713 -27.654 73.166 1.00 24.17 88 VAL A O 1
ATOM 685 N N . GLU A 1 89 ? 18.028 -29.239 74.599 1.00 25.51 89 GLU A N 1
ATOM 686 C CA . GLU A 1 89 ? 18.217 -30.306 73.618 1.00 26.50 89 GLU A CA 1
ATOM 687 C C . GLU A 1 89 ? 17.345 -30.030 72.388 1.00 25.28 89 GLU A C 1
ATOM 688 O O . GLU A 1 89 ? 17.784 -30.212 71.255 1.00 24.58 89 GLU A O 1
ATOM 694 N N . ARG A 1 90 ? 16.112 -29.583 72.613 1.00 25.18 90 ARG A N 1
ATOM 695 C CA . ARG A 1 90 ? 15.218 -29.266 71.503 1.00 25.88 90 ARG A CA 1
ATOM 696 C C . ARG A 1 90 ? 15.858 -28.178 70.649 1.00 24.01 90 ARG A C 1
ATOM 697 O O . ARG A 1 90 ? 15.793 -28.229 69.424 1.00 24.19 90 ARG A O 1
ATOM 705 N N . ALA A 1 91 ? 16.475 -27.197 71.308 1.00 22.38 91 ALA A N 1
ATOM 706 C CA . ALA A 1 91 ? 17.135 -26.100 70.610 1.00 22.58 91 ALA A CA 1
ATOM 707 C C . ALA A 1 91 ? 18.238 -26.639 69.692 1.00 22.28 91 ALA A C 1
ATOM 708 O O . ALA A 1 91 ? 18.276 -26.306 68.519 1.00 21.87 91 ALA A O 1
ATOM 710 N N . TYR A 1 92 ? 19.126 -27.474 70.224 1.00 21.35 92 TYR A N 1
ATOM 711 C CA . TYR A 1 92 ? 20.200 -28.065 69.413 1.00 22.82 92 TYR A CA 1
ATOM 712 C C . TYR A 1 92 ? 19.630 -28.754 68.169 1.00 24.18 92 TYR A C 1
ATOM 713 O O . TYR A 1 92 ? 20.117 -28.558 67.053 1.00 23.26 92 TYR A O 1
ATOM 722 N N . GLU A 1 93 ? 18.601 -29.571 68.380 1.00 24.96 93 GLU A N 1
ATOM 723 C CA . GLU A 1 93 ? 17.956 -30.307 67.299 1.00 25.91 93 GLU A CA 1
ATOM 724 C C . GLU A 1 93 ? 17.423 -29.388 66.211 1.00 24.53 93 GLU A C 1
ATOM 725 O O . GLU A 1 93 ? 17.563 -29.661 65.016 1.00 21.94 93 GLU A O 1
ATOM 731 N N . ILE A 1 94 ? 16.797 -28.299 66.631 1.00 24.53 94 ILE A N 1
ATOM 732 C CA . ILE A 1 94 ? 16.227 -27.354 65.689 1.00 24.00 94 ILE A CA 1
ATOM 733 C C . ILE A 1 94 ? 17.335 -26.549 65.031 1.00 24.75 94 ILE A C 1
ATOM 734 O O . ILE A 1 94 ? 17.283 -26.284 63.827 1.00 25.98 94 ILE A O 1
ATOM 739 N N . VAL A 1 95 ? 18.357 -26.185 65.800 1.00 22.30 95 VAL A N 1
ATOM 740 C CA . VAL A 1 95 ? 19.460 -25.430 65.229 1.00 22.06 95 VAL A CA 1
ATOM 741 C C . VAL A 1 95 ? 20.194 -26.286 64.189 1.00 21.77 95 VAL A C 1
ATOM 742 O O . VAL A 1 95 ? 20.502 -25.812 63.094 1.00 19.58 95 VAL A O 1
ATOM 746 N N . GLU A 1 96 ? 20.452 -27.547 64.528 1.00 21.25 96 GLU A N 1
ATOM 747 C CA . GLU A 1 96 ? 21.152 -28.447 63.616 1.00 23.68 96 GLU A CA 1
ATOM 748 C C . GLU A 1 96 ? 20.394 -28.624 62.306 1.00 25.19 96 GLU A C 1
ATOM 749 O O . GLU A 1 96 ? 21.009 -28.713 61.246 1.00 25.00 96 GLU A O 1
ATOM 755 N N . ARG A 1 97 ? 19.065 -28.672 62.368 1.00 27.00 97 ARG A N 1
ATOM 756 C CA . ARG A 1 97 ? 18.276 -28.816 61.147 1.00 29.68 97 ARG A CA 1
ATOM 757 C C . ARG A 1 97 ? 18.432 -27.579 60.280 1.00 29.60 97 ARG A C 1
ATOM 758 O O . ARG A 1 97 ? 18.518 -27.667 59.054 1.00 30.53 97 ARG A O 1
ATOM 766 N N . LYS A 1 98 ? 18.469 -26.425 60.932 1.00 29.17 98 LYS A N 1
ATOM 767 C CA . LYS A 1 98 ? 18.621 -25.152 60.247 1.00 26.33 98 LYS A CA 1
ATOM 768 C C . LYS A 1 98 ? 19.995 -25.081 59.589 1.00 24.76 98 LYS A C 1
ATOM 769 O O . LYS A 1 98 ? 20.129 -24.609 58.460 1.00 22.72 98 LYS A O 1
ATOM 775 N N . LEU A 1 99 ? 21.017 -25.538 60.307 1.00 22.71 99 LEU A N 1
ATOM 776 C CA . LEU A 1 99 ? 22.378 -25.517 59.778 1.00 22.75 99 LEU A CA 1
ATOM 777 C C . LEU A 1 99 ? 22.452 -26.360 58.501 1.00 22.96 99 LEU A C 1
ATOM 778 O O . LEU A 1 99 ? 23.001 -25.920 57.494 1.00 22.41 99 LEU A O 1
ATOM 783 N N . ARG A 1 100 ? 21.896 -27.566 58.544 1.00 24.91 100 ARG A N 1
ATOM 784 C CA . ARG A 1 100 ? 21.906 -28.426 57.372 1.00 27.83 100 ARG A CA 1
ATOM 785 C C . ARG A 1 100 ? 21.111 -27.765 56.253 1.00 30.30 100 ARG A C 1
ATOM 786 O O . ARG A 1 100 ? 21.500 -27.827 55.088 1.00 29.79 100 ARG A O 1
ATOM 794 N N . GLU A 1 101 ? 20.003 -27.123 56.612 1.00 30.98 101 GLU A N 1
ATOM 795 C CA . GLU A 1 101 ? 19.172 -26.447 55.625 1.00 33.18 101 GLU A CA 1
ATOM 796 C C . GLU A 1 101 ? 19.988 -25.361 54.940 1.00 33.79 101 GLU A C 1
ATOM 797 O O . GLU A 1 101 ? 20.008 -25.258 53.714 1.00 35.06 101 GLU A O 1
ATOM 803 N N . ILE A 1 102 ? 20.665 -24.552 55.745 1.00 33.71 102 ILE A N 1
ATOM 804 C CA . ILE A 1 102 ? 21.476 -23.473 55.216 1.00 34.72 102 ILE A CA 1
ATOM 805 C C . ILE A 1 102 ? 22.587 -24.026 54.327 1.00 37.38 102 ILE A C 1
ATOM 806 O O . ILE A 1 102 ? 22.770 -23.579 53.189 1.00 37.41 102 ILE A O 1
ATOM 811 N N . ALA A 1 103 ? 23.320 -25.005 54.845 1.00 37.45 103 ALA A N 1
ATOM 812 C CA . ALA A 1 103 ? 24.408 -25.614 54.094 1.00 39.46 103 ALA A CA 1
ATOM 813 C C . ALA A 1 103 ? 23.933 -26.103 52.723 1.00 41.56 103 ALA A C 1
ATOM 814 O O . ALA A 1 103 ? 24.646 -25.963 51.730 1.00 39.98 103 ALA A O 1
ATOM 816 N N . ASN A 1 104 ? 22.727 -26.666 52.671 1.00 45.14 104 ASN A N 1
ATOM 817 C CA . ASN A 1 104 ? 22.177 -27.172 51.416 1.00 48.86 104 ASN A CA 1
ATOM 818 C C . ASN A 1 104 ? 21.934 -26.074 50.373 1.00 50.03 104 ASN A C 1
ATOM 819 O O . ASN A 1 104 ? 22.158 -26.289 49.182 1.00 50.15 104 ASN A O 1
ATOM 824 N N . GLU A 1 105 ? 21.475 -24.906 50.809 1.00 50.62 105 GLU A N 1
ATOM 825 C CA . GLU A 1 105 ? 21.240 -23.807 49.877 1.00 52.04 105 GLU A CA 1
ATOM 826 C C . GLU A 1 105 ? 22.565 -23.242 49.374 1.00 51.93 105 GLU A C 1
ATOM 827 O O . GLU A 1 105 ? 22.813 -23.314 48.152 1.00 52.20 105 GLU A O 1
ATOM 833 N N . LYS B 1 3 ? 39.118 -1.847 75.116 1.00 41.30 3 LYS B N 1
ATOM 834 C CA . LYS B 1 3 ? 37.624 -1.923 75.150 1.00 41.35 3 LYS B CA 1
ATOM 835 C C . LYS B 1 3 ? 36.993 -0.723 74.448 1.00 39.61 3 LYS B C 1
ATOM 836 O O . LYS B 1 3 ? 37.098 0.407 74.922 1.00 39.67 3 LYS B O 1
ATOM 838 N N . GLY B 1 4 ? 36.334 -0.979 73.321 1.00 38.12 4 GLY B N 1
ATOM 839 C CA . GLY B 1 4 ? 35.693 0.091 72.575 1.00 35.96 4 GLY B CA 1
ATOM 840 C C . GLY B 1 4 ? 34.430 0.601 73.241 1.00 34.79 4 GLY B C 1
ATOM 841 O O . GLY B 1 4 ? 34.079 0.168 74.341 1.00 34.39 4 GLY B O 1
ATOM 842 N N . SER B 1 5 ? 33.749 1.535 72.585 1.00 32.53 5 SER B N 1
ATOM 843 C CA . SER B 1 5 ? 32.517 2.085 73.127 1.00 30.29 5 SER B CA 1
ATOM 844 C C . SER B 1 5 ? 31.486 0.983 73.350 1.00 28.94 5 SER B C 1
ATOM 845 O O . SER B 1 5 ? 31.328 0.080 72.523 1.00 25.66 5 SER B O 1
ATOM 848 N N . SER B 1 6 ? 30.790 1.071 74.479 1.00 26.61 6 SER B N 1
ATOM 849 C CA . SER B 1 6 ? 29.764 0.101 74.839 1.00 26.43 6 SER B CA 1
ATOM 850 C C . SER B 1 6 ? 28.612 0.823 75.526 1.00 26.88 6 SER B C 1
ATOM 851 O O . SER B 1 6 ? 28.713 2.008 75.868 1.00 25.32 6 SER B O 1
ATOM 854 N N . GLY B 1 7 ? 27.520 0.098 75.734 1.00 25.01 7 GLY B N 1
ATOM 855 C CA . GLY B 1 7 ? 26.367 0.682 76.387 1.00 25.14 7 GLY B CA 1
ATOM 856 C C . GLY B 1 7 ? 25.283 -0.346 76.607 1.00 24.37 7 GLY B C 1
ATOM 857 O O . GLY B 1 7 ? 25.267 -1.388 75.956 1.00 23.22 7 GLY B O 1
ATOM 858 N N . LYS B 1 8 ? 24.376 -0.060 77.533 1.00 24.16 8 LYS B N 1
ATOM 859 C CA . LYS B 1 8 ? 23.285 -0.971 77.813 1.00 24.41 8 LYS B CA 1
ATOM 860 C C . LYS B 1 8 ? 22.021 -0.204 78.127 1.00 23.92 8 LYS B C 1
ATOM 861 O O . LYS B 1 8 ? 22.063 0.911 78.650 1.00 23.04 8 LYS B O 1
ATOM 867 N N . ARG B 1 9 ? 20.896 -0.820 77.791 1.00 22.60 9 ARG B N 1
ATOM 868 C CA . ARG B 1 9 ? 19.592 -0.243 78.035 1.00 21.54 9 ARG B CA 1
ATOM 869 C C . ARG B 1 9 ? 18.627 -1.386 78.310 1.00 21.77 9 ARG B C 1
ATOM 870 O O . ARG B 1 9 ? 18.856 -2.523 77.890 1.00 21.28 9 ARG B O 1
ATOM 878 N N . VAL B 1 10 ? 17.555 -1.082 79.028 1.00 20.74 10 VAL B N 1
ATOM 879 C CA . VAL B 1 10 ? 16.544 -2.078 79.333 1.00 19.40 10 VAL B CA 1
ATOM 880 C C . VAL B 1 10 ? 15.190 -1.507 78.941 1.00 19.99 10 VAL B C 1
ATOM 881 O O . VAL B 1 10 ? 14.789 -0.478 79.476 1.00 20.96 10 VAL B O 1
ATOM 885 N N . ILE B 1 11 ? 14.490 -2.131 77.999 1.00 20.45 11 ILE B N 1
ATOM 886 C CA . ILE B 1 11 ? 13.166 -1.626 77.694 1.00 23.03 11 ILE B CA 1
ATOM 887 C C . ILE B 1 11 ? 12.293 -2.426 78.656 1.00 23.32 11 ILE B C 1
ATOM 888 O O . ILE B 1 11 ? 12.450 -3.640 78.790 1.00 22.98 11 ILE B O 1
ATOM 893 N N . HIS B 1 12 ? 11.411 -1.738 79.365 1.00 21.94 12 HIS B N 1
ATOM 894 C CA . HIS B 1 12 ? 10.538 -2.390 80.330 1.00 23.09 12 HIS B CA 1
ATOM 895 C C . HIS B 1 12 ? 9.103 -2.073 79.949 1.00 23.98 12 HIS B C 1
ATOM 896 O O . HIS B 1 12 ? 8.764 -0.920 79.698 1.00 26.37 12 HIS B O 1
ATOM 903 N N . ILE B 1 13 ? 8.261 -3.095 79.892 1.00 24.19 13 ILE B N 1
ATOM 904 C CA . ILE B 1 13 ? 6.875 -2.889 79.503 1.00 24.94 13 ILE B CA 1
ATOM 905 C C . ILE B 1 13 ? 5.902 -3.702 80.339 1.00 24.78 13 ILE B C 1
ATOM 906 O O . ILE B 1 13 ? 6.019 -4.925 80.427 1.00 21.41 13 ILE B O 1
ATOM 911 N N . GLY B 1 14 ? 4.954 -3.007 80.962 1.00 25.45 14 GLY B N 1
ATOM 912 C CA . GLY B 1 14 ? 3.943 -3.676 81.756 1.00 26.98 14 GLY B CA 1
ATOM 913 C C . GLY B 1 14 ? 3.020 -4.276 80.723 1.00 27.25 14 GLY B C 1
ATOM 914 O O . GLY B 1 14 ? 2.646 -3.597 79.769 1.00 28.78 14 GLY B O 1
ATOM 915 N N . LEU B 1 15 ? 2.660 -5.542 80.882 1.00 27.46 15 LEU B N 1
ATOM 916 C CA . LEU B 1 15 ? 1.806 -6.185 79.897 1.00 27.69 15 LEU B CA 1
ATOM 917 C C . LEU B 1 15 ? 0.362 -6.387 80.327 1.00 30.51 15 LEU B C 1
ATOM 918 O O . LEU B 1 15 ? 0.081 -6.686 81.485 1.00 30.45 15 LEU B O 1
ATOM 923 N N . PRO B 1 16 ? -0.578 -6.213 79.385 1.00 32.06 16 PRO B N 1
ATOM 924 C CA . PRO B 1 16 ? -2.004 -6.387 79.665 1.00 33.96 16 PRO B CA 1
ATOM 925 C C . PRO B 1 16 ? -2.323 -7.873 79.490 1.00 35.93 16 PRO B C 1
ATOM 926 O O . PRO B 1 16 ? -1.410 -8.705 79.437 1.00 32.94 16 PRO B O 1
ATOM 930 N N . GLU B 1 17 ? -3.606 -8.205 79.398 1.00 37.87 17 GLU B N 1
ATOM 931 C CA . GLU B 1 17 ? -4.010 -9.594 79.207 1.00 39.77 17 GLU B CA 1
ATOM 932 C C . GLU B 1 17 ? -3.678 -10.021 77.789 1.00 38.80 17 GLU B C 1
ATOM 933 O O . GLU B 1 17 ? -4.168 -9.438 76.819 1.00 37.91 17 GLU B O 1
ATOM 939 N N . LEU B 1 18 ? -2.847 -11.050 77.682 1.00 38.01 18 LEU B N 1
ATOM 940 C CA . LEU B 1 18 ? -2.406 -11.575 76.396 1.00 38.18 18 LEU B CA 1
ATOM 941 C C . LEU B 1 18 ? -2.438 -13.098 76.401 1.00 38.48 18 LEU B C 1
ATOM 942 O O . LEU B 1 18 ? -2.200 -13.728 77.435 1.00 39.15 18 LEU B O 1
ATOM 947 N N . SER B 1 19 ? -2.726 -13.687 75.244 1.00 37.46 19 SER B N 1
ATOM 948 C CA . SER B 1 19 ? -2.735 -15.137 75.121 1.00 37.93 19 SER B CA 1
ATOM 949 C C . SER B 1 19 ? -1.264 -15.538 75.060 1.00 38.38 19 SER B C 1
ATOM 950 O O . SER B 1 19 ? -0.406 -14.689 74.807 1.00 36.18 19 SER B O 1
ATOM 953 N N . GLU B 1 20 ? -0.962 -16.812 75.288 1.00 39.50 20 GLU B N 1
ATOM 954 C CA . GLU B 1 20 ? 0.430 -17.251 75.241 1.00 40.84 20 GLU B CA 1
ATOM 955 C C . GLU B 1 20 ? 1.089 -16.806 73.935 1.00 40.41 20 GLU B C 1
ATOM 956 O O . GLU B 1 20 ? 2.190 -16.252 73.933 1.00 41.14 20 GLU B O 1
ATOM 962 N N . GLU B 1 21 ? 0.399 -17.051 72.828 1.00 40.30 21 GLU B N 1
ATOM 963 C CA . GLU B 1 21 ? 0.899 -16.705 71.504 1.00 39.30 21 GLU B CA 1
ATOM 964 C C . GLU B 1 21 ? 1.210 -15.219 71.362 1.00 37.53 21 GLU B C 1
ATOM 965 O O . GLU B 1 21 ? 2.193 -14.845 70.722 1.00 36.18 21 GLU B O 1
ATOM 971 N N . GLN B 1 22 ? 0.367 -14.376 71.952 1.00 35.21 22 GLN B N 1
ATOM 972 C CA . GLN B 1 22 ? 0.562 -12.932 71.892 1.00 33.83 22 GLN B CA 1
ATOM 973 C C . GLN B 1 22 ? 1.680 -12.489 72.837 1.00 32.67 22 GLN B C 1
ATOM 974 O O . GLN B 1 22 ? 2.362 -11.496 72.582 1.00 32.78 22 GLN B O 1
ATOM 980 N N . LEU B 1 23 ? 1.860 -13.226 73.930 1.00 29.67 23 LEU B N 1
ATOM 981 C CA . LEU B 1 23 ? 2.904 -12.906 74.898 1.00 28.70 23 LEU B CA 1
ATOM 982 C C . LEU B 1 23 ? 4.260 -13.128 74.239 1.00 27.36 23 LEU B C 1
ATOM 983 O O . LEU B 1 23 ? 5.140 -12.267 74.281 1.00 25.86 23 LEU B O 1
ATOM 988 N N . ILE B 1 24 ? 4.414 -14.287 73.616 1.00 26.95 24 ILE B N 1
ATOM 989 C CA . ILE B 1 24 ? 5.653 -14.624 72.943 1.00 29.61 24 ILE B CA 1
ATOM 990 C C . ILE B 1 24 ? 5.886 -13.704 71.743 1.00 30.13 24 ILE B C 1
ATOM 991 O O . ILE B 1 24 ? 7.012 -13.283 71.498 1.00 29.11 24 ILE B O 1
ATOM 996 N N . GLU B 1 25 ? 4.821 -13.381 71.009 1.00 29.61 25 GLU B N 1
ATOM 997 C CA . GLU B 1 25 ? 4.940 -12.496 69.851 1.00 30.31 25 GLU B CA 1
ATOM 998 C C . GLU B 1 25 ? 5.478 -11.119 70.252 1.00 28.49 25 GLU B C 1
ATOM 999 O O . GLU B 1 25 ? 6.376 -10.577 69.600 1.00 27.31 25 GLU B O 1
ATOM 1005 N N . ILE B 1 26 ? 4.909 -10.562 71.318 1.00 26.03 26 ILE B N 1
ATOM 1006 C CA . ILE B 1 26 ? 5.307 -9.257 71.834 1.00 25.34 26 ILE B CA 1
ATOM 1007 C C . ILE B 1 26 ? 6.763 -9.261 72.321 1.00 25.53 26 ILE B C 1
ATOM 1008 O O . ILE B 1 26 ? 7.523 -8.324 72.045 1.00 24.14 26 ILE B O 1
ATOM 1013 N N . GLY B 1 27 ? 7.143 -10.306 73.052 1.00 23.91 27 GLY B N 1
ATOM 1014 C CA . GLY B 1 27 ? 8.509 -10.397 73.535 1.00 23.03 27 GLY B CA 1
ATOM 1015 C C . GLY B 1 27 ? 9.491 -10.423 72.376 1.00 23.69 27 GLY B C 1
ATOM 1016 O O . GLY B 1 27 ? 10.456 -9.661 72.354 1.00 23.72 27 GLY B O 1
ATOM 1017 N N . GLU B 1 28 ? 9.240 -11.291 71.400 1.00 23.04 28 GLU B N 1
ATOM 1018 C CA . GLU B 1 28 ? 10.124 -11.405 70.246 1.00 24.62 28 GLU B CA 1
ATOM 1019 C C . GLU B 1 28 ? 10.128 -10.142 69.398 1.00 25.10 28 GLU B C 1
ATOM 1020 O O . GLU B 1 28 ? 11.157 -9.772 68.838 1.00 25.76 28 GLU B O 1
ATOM 1026 N N . LEU B 1 29 ? 8.986 -9.467 69.311 1.00 24.57 29 LEU B N 1
ATOM 1027 C CA . LEU B 1 29 ? 8.907 -8.240 68.528 1.00 23.68 29 LEU B CA 1
ATOM 1028 C C . LEU B 1 29 ? 9.818 -7.180 69.133 1.00 23.42 29 LEU B C 1
ATOM 1029 O O . LEU B 1 29 ? 10.618 -6.550 68.435 1.00 24.13 29 LEU B O 1
ATOM 1034 N N . ALA B 1 30 ? 9.692 -6.988 70.439 1.00 22.25 30 ALA B N 1
ATOM 1035 C CA . ALA B 1 30 ? 10.500 -6.012 71.157 1.00 21.76 30 ALA B CA 1
ATOM 1036 C C . ALA B 1 30 ? 11.994 -6.245 70.941 1.00 22.96 30 ALA B C 1
ATOM 1037 O O . ALA B 1 30 ? 12.756 -5.317 70.662 1.00 21.40 30 ALA B O 1
ATOM 1039 N N . GLN B 1 31 ? 12.401 -7.500 71.077 1.00 23.49 31 GLN B N 1
ATOM 1040 C CA . GLN B 1 31 ? 13.797 -7.884 70.941 1.00 25.63 31 GLN B CA 1
ATOM 1041 C C . GLN B 1 31 ? 14.330 -7.783 69.511 1.00 25.79 31 GLN B C 1
ATOM 1042 O O . GLN B 1 31 ? 15.433 -7.279 69.281 1.00 24.40 31 GLN B O 1
ATOM 1048 N N . GLU B 1 32 ? 13.546 -8.252 68.551 1.00 24.86 32 GLU B N 1
ATOM 1049 C CA . GLU B 1 32 ? 13.965 -8.195 67.163 1.00 26.85 32 GLU B CA 1
ATOM 1050 C C . GLU B 1 32 ? 14.020 -6.765 66.649 1.00 24.24 32 GLU B C 1
ATOM 1051 O O . GLU B 1 32 ? 14.860 -6.437 65.816 1.00 25.02 32 GLU B O 1
ATOM 1057 N N . THR B 1 33 ? 13.134 -5.902 67.135 1.00 23.32 33 THR B N 1
ATOM 1058 C CA . THR B 1 33 ? 13.170 -4.512 66.689 1.00 20.74 33 THR B CA 1
ATOM 1059 C C . THR B 1 33 ? 14.523 -3.910 67.070 1.00 20.65 33 THR B C 1
ATOM 1060 O O . THR B 1 33 ? 15.122 -3.161 66.300 1.00 19.09 33 THR B O 1
ATOM 1064 N N . ILE B 1 34 ? 15.001 -4.243 68.266 1.00 21.78 34 ILE B N 1
ATOM 1065 C CA . ILE B 1 34 ? 16.287 -3.737 68.739 1.00 22.20 34 ILE B CA 1
ATOM 1066 C C . ILE B 1 34 ? 17.451 -4.317 67.933 1.00 22.49 34 ILE B C 1
ATOM 1067 O O . ILE B 1 34 ? 18.364 -3.596 67.537 1.00 24.62 34 ILE B O 1
ATOM 1072 N N . ILE B 1 35 ? 17.412 -5.620 67.690 1.00 23.88 35 ILE B N 1
ATOM 1073 C CA . ILE B 1 35 ? 18.454 -6.295 66.923 1.00 24.35 35 ILE B CA 1
ATOM 1074 C C . ILE B 1 35 ? 18.503 -5.714 65.512 1.00 23.74 35 ILE B C 1
ATOM 1075 O O . ILE B 1 35 ? 19.542 -5.245 65.049 1.00 21.88 35 ILE B O 1
ATOM 1080 N N . ASP B 1 36 ? 17.368 -5.757 64.826 1.00 22.65 36 ASP B N 1
ATOM 1081 C CA . ASP B 1 36 ? 17.305 -5.244 63.469 1.00 24.45 36 ASP B CA 1
ATOM 1082 C C . ASP B 1 36 ? 17.774 -3.797 63.413 1.00 24.31 36 ASP B C 1
ATOM 1083 O O . ASP B 1 36 ? 18.503 -3.418 62.493 1.00 24.19 36 ASP B O 1
ATOM 1088 N N . TYR B 1 37 ? 17.371 -2.989 64.393 1.00 22.22 37 TYR B N 1
ATOM 1089 C CA . TYR B 1 37 ? 17.784 -1.590 64.403 1.00 22.03 37 TYR B CA 1
ATOM 1090 C C . TYR B 1 37 ? 19.313 -1.480 64.418 1.00 23.84 37 TYR B C 1
ATOM 1091 O O . TYR B 1 37 ? 19.891 -0.697 63.664 1.00 22.53 37 TYR B O 1
ATOM 1100 N N . VAL B 1 38 ? 19.965 -2.266 65.272 1.00 23.65 38 VAL B N 1
ATOM 1101 C CA . VAL B 1 38 ? 21.424 -2.237 65.369 1.00 24.68 38 VAL B CA 1
ATOM 1102 C C . VAL B 1 38 ? 22.101 -2.579 64.038 1.00 25.67 38 VAL B C 1
ATOM 1103 O O . VAL B 1 38 ? 22.941 -1.830 63.550 1.00 26.59 38 VAL B O 1
ATOM 1107 N N . PHE B 1 39 ? 21.726 -3.708 63.449 1.00 27.46 39 PHE B N 1
ATOM 1108 C CA . PHE B 1 39 ? 22.320 -4.138 62.192 1.00 28.54 39 PHE B CA 1
ATOM 1109 C C . PHE B 1 39 ? 21.823 -3.413 60.944 1.00 29.22 39 PHE B C 1
ATOM 1110 O O . PHE B 1 39 ? 22.274 -3.692 59.838 1.00 29.97 39 PHE B O 1
ATOM 1118 N N . ASP B 1 40 ? 20.890 -2.487 61.108 1.00 31.44 40 ASP B N 1
ATOM 1119 C CA . ASP B 1 40 ? 20.414 -1.723 59.964 1.00 33.64 40 ASP B CA 1
ATOM 1120 C C . ASP B 1 40 ? 21.156 -0.390 59.970 1.00 35.96 40 ASP B C 1
ATOM 1121 O O . ASP B 1 40 ? 20.919 0.474 59.123 1.00 37.40 40 ASP B O 1
ATOM 1126 N N . HIS B 1 41 ? 22.057 -0.232 60.934 1.00 35.49 41 HIS B N 1
ATOM 1127 C CA . HIS B 1 41 ? 22.828 0.994 61.071 1.00 36.76 41 HIS B CA 1
ATOM 1128 C C . HIS B 1 41 ? 24.318 0.703 61.179 1.00 37.04 41 HIS B C 1
ATOM 1129 O O . HIS B 1 41 ? 25.150 1.562 60.889 1.00 38.87 41 HIS B O 1
ATOM 1136 N N . LEU B 1 42 ? 24.645 -0.514 61.602 1.00 34.85 42 LEU B N 1
ATOM 1137 C CA . LEU B 1 42 ? 26.031 -0.937 61.739 1.00 33.85 42 LEU B CA 1
ATOM 1138 C C . LEU B 1 42 ? 26.301 -2.129 60.834 1.00 33.46 42 LEU B C 1
ATOM 1139 O O . LEU B 1 42 ? 25.390 -2.889 60.500 1.00 33.46 42 LEU B O 1
ATOM 1144 N N . THR B 1 43 ? 27.553 -2.288 60.431 1.00 32.92 43 THR B N 1
ATOM 1145 C CA . THR B 1 43 ? 27.929 -3.426 59.605 1.00 33.59 43 THR B CA 1
ATOM 1146 C C . THR B 1 43 ? 28.316 -4.511 60.603 1.00 33.16 43 THR B C 1
ATOM 1147 O O . THR B 1 43 ? 28.680 -4.204 61.740 1.00 33.05 43 THR B O 1
ATOM 1151 N N . ARG B 1 44 ? 28.216 -5.772 60.202 1.00 33.75 44 ARG B N 1
ATOM 1152 C CA . ARG B 1 44 ? 28.557 -6.865 61.106 1.00 33.97 44 ARG B CA 1
ATOM 1153 C C . ARG B 1 44 ? 29.947 -6.753 61.740 1.00 33.85 44 ARG B C 1
ATOM 1154 O O . ARG B 1 44 ? 30.173 -7.262 62.839 1.00 34.38 44 ARG B O 1
ATOM 1162 N N . SER B 1 45 ? 30.868 -6.071 61.069 1.00 32.09 45 SER B N 1
ATOM 1163 C CA . SER B 1 45 ? 32.222 -5.917 61.597 1.00 31.35 45 SER B CA 1
ATOM 1164 C C . SER B 1 45 ? 32.322 -4.889 62.713 1.00 28.61 45 SER B C 1
ATOM 1165 O O . SER B 1 45 ? 33.188 -4.991 63.574 1.00 28.25 45 SER B O 1
ATOM 1168 N N . GLU B 1 46 ? 31.444 -3.894 62.696 1.00 25.81 46 GLU B N 1
ATOM 1169 C CA . GLU B 1 46 ? 31.460 -2.869 63.726 1.00 26.12 46 GLU B CA 1
ATOM 1170 C C . GLU B 1 46 ? 30.883 -3.372 65.046 1.00 26.47 46 GLU B C 1
ATOM 1171 O O . GLU B 1 46 ? 31.022 -2.716 66.079 1.00 28.43 46 GLU B O 1
ATOM 1177 N N . VAL B 1 47 ? 30.243 -4.536 65.017 1.00 26.09 47 VAL B N 1
ATOM 1178 C CA . VAL B 1 47 ? 29.643 -5.097 66.222 1.00 25.68 47 VAL B CA 1
ATOM 1179 C C . VAL B 1 47 ? 30.518 -6.181 66.825 1.00 26.07 47 VAL B C 1
ATOM 1180 O O . VAL B 1 47 ? 30.490 -7.332 66.388 1.00 26.35 47 VAL B O 1
ATOM 1184 N N . LYS B 1 48 ? 31.291 -5.805 67.837 1.00 24.01 48 LYS B N 1
ATOM 1185 C CA . LYS B 1 48 ? 32.166 -6.747 68.505 1.00 24.32 48 LYS B CA 1
ATOM 1186 C C . LYS B 1 48 ? 31.355 -7.651 69.422 1.00 22.25 48 LYS B C 1
ATOM 1187 O O . LYS B 1 48 ? 31.554 -8.862 69.466 1.00 20.85 48 LYS B O 1
ATOM 1193 N N . ASP B 1 49 ? 30.432 -7.054 70.155 1.00 22.87 49 ASP B N 1
ATOM 1194 C CA . ASP B 1 49 ? 29.622 -7.825 71.077 1.00 23.91 49 ASP B CA 1
ATOM 1195 C C . ASP B 1 49 ? 28.210 -7.257 71.203 1.00 25.30 49 ASP B C 1
ATOM 1196 O O . ASP B 1 49 ? 28.014 -6.049 71.375 1.00 24.48 49 ASP B O 1
ATOM 1201 N N . ILE B 1 50 ? 27.226 -8.137 71.070 1.00 26.21 50 ILE B N 1
ATOM 1202 C CA . ILE B 1 50 ? 25.840 -7.752 71.229 1.00 25.37 50 ILE B CA 1
ATOM 1203 C C . ILE B 1 50 ? 25.210 -8.834 72.099 1.00 26.21 50 ILE B C 1
ATOM 1204 O O . ILE B 1 50 ? 25.318 -10.026 71.802 1.00 26.54 50 ILE B O 1
ATOM 1209 N N . GLU B 1 51 ? 24.601 -8.407 73.202 1.00 25.31 51 GLU B N 1
ATOM 1210 C CA . GLU B 1 51 ? 23.950 -9.313 74.144 1.00 25.53 51 GLU B CA 1
ATOM 1211 C C . GLU B 1 51 ? 22.515 -8.852 74.372 1.00 25.15 51 GLU B C 1
ATOM 1212 O O . GLU B 1 51 ? 22.267 -7.687 74.697 1.00 23.85 51 GLU B O 1
ATOM 1218 N N . VAL B 1 52 ? 21.575 -9.773 74.206 1.00 24.86 52 VAL B N 1
ATOM 1219 C CA . VAL B 1 52 ? 20.170 -9.455 74.385 1.00 25.67 52 VAL B CA 1
ATOM 1220 C C . VAL B 1 52 ? 19.475 -10.494 75.250 1.00 23.35 52 VAL B C 1
ATOM 1221 O O . VAL B 1 52 ? 19.548 -11.684 74.976 1.00 22.10 52 VAL B O 1
ATOM 1225 N N . THR B 1 53 ? 18.791 -10.030 76.289 1.00 22.70 53 THR B N 1
ATOM 1226 C CA . THR B 1 53 ? 18.074 -10.911 77.202 1.00 20.72 53 THR B CA 1
ATOM 1227 C C . THR B 1 53 ? 16.573 -10.597 77.216 1.00 21.21 53 THR B C 1
ATOM 1228 O O . THR B 1 53 ? 16.179 -9.443 77.421 1.00 22.01 53 THR B O 1
ATOM 1232 N N . MET B 1 54 ? 15.740 -11.602 76.957 1.00 18.82 54 MET B N 1
ATOM 1233 C CA . MET B 1 54 ? 14.297 -11.399 77.023 1.00 19.48 54 MET B CA 1
ATOM 1234 C C . MET B 1 54 ? 13.943 -11.886 78.417 1.00 20.96 54 MET B C 1
ATOM 1235 O O . MET B 1 54 ? 14.304 -13.000 78.815 1.00 21.58 54 MET B O 1
ATOM 1240 N N . ARG B 1 55 ? 13.231 -11.048 79.154 1.00 21.81 55 ARG B N 1
ATOM 1241 C CA . ARG B 1 55 ? 12.867 -11.351 80.521 1.00 23.07 55 ARG B CA 1
ATOM 1242 C C . ARG B 1 55 ? 11.366 -11.142 80.707 1.00 22.53 55 ARG B C 1
ATOM 1243 O O . ARG B 1 55 ? 10.822 -10.083 80.384 1.00 21.19 55 ARG B O 1
ATOM 1251 N N . ILE B 1 56 ? 10.695 -12.176 81.202 1.00 21.58 56 ILE B N 1
ATOM 1252 C CA . ILE B 1 56 ? 9.264 -12.115 81.446 1.00 21.01 56 ILE B CA 1
ATOM 1253 C C . ILE B 1 56 ? 9.043 -12.486 82.907 1.00 24.31 56 ILE B C 1
ATOM 1254 O O . ILE B 1 56 ? 9.295 -13.623 83.327 1.00 22.82 56 ILE B O 1
ATOM 1259 N N . ASN B 1 57 ? 8.605 -11.499 83.684 1.00 23.37 57 ASN B N 1
ATOM 1260 C CA . ASN B 1 57 ? 8.368 -11.685 85.101 1.00 25.86 57 ASN B CA 1
ATOM 1261 C C . ASN B 1 57 ? 6.882 -11.588 85.432 1.00 26.80 57 ASN B C 1
ATOM 1262 O O . ASN B 1 57 ? 6.201 -10.627 85.060 1.00 25.58 57 ASN B O 1
ATOM 1267 N N . ARG B 1 58 ? 6.385 -12.598 86.132 1.00 28.12 58 ARG B N 1
ATOM 1268 C CA . ARG B 1 58 ? 4.983 -12.650 86.506 1.00 29.46 58 ARG B CA 1
ATOM 1269 C C . ARG B 1 58 ? 4.801 -12.768 88.017 1.00 32.59 58 ARG B C 1
ATOM 1270 O O . ARG B 1 58 ? 4.887 -13.863 88.586 1.00 34.59 58 ARG B O 1
ATOM 1278 N N . GLU B 1 59 ? 4.571 -11.630 88.658 1.00 33.50 59 GLU B N 1
ATOM 1279 C CA . GLU B 1 59 ? 4.336 -11.557 90.099 1.00 35.74 59 GLU B CA 1
ATOM 1280 C C . GLU B 1 59 ? 2.966 -10.915 90.214 1.00 35.73 59 GLU B C 1
ATOM 1281 O O . GLU B 1 59 ? 1.981 -11.407 89.657 1.00 36.21 59 GLU B O 1
ATOM 1287 N N . GLU B 1 60 ? 2.914 -9.793 90.920 1.00 34.65 60 GLU B N 1
ATOM 1288 C CA . GLU B 1 60 ? 1.670 -9.067 91.081 1.00 32.19 60 GLU B CA 1
ATOM 1289 C C . GLU B 1 60 ? 1.272 -8.531 89.704 1.00 30.45 60 GLU B C 1
ATOM 1290 O O . GLU B 1 60 ? 0.087 -8.374 89.404 1.00 30.00 60 GLU B O 1
ATOM 1296 N N . THR B 1 61 ? 2.273 -8.271 88.864 1.00 27.31 61 THR B N 1
ATOM 1297 C CA . THR B 1 61 ? 2.042 -7.763 87.509 1.00 25.10 61 THR B CA 1
ATOM 1298 C C . THR B 1 61 ? 2.888 -8.520 86.490 1.00 23.39 61 THR B C 1
ATOM 1299 O O . THR B 1 61 ? 3.915 -9.089 86.842 1.00 23.29 61 THR B O 1
ATOM 1303 N N . LEU B 1 62 ? 2.447 -8.519 85.234 1.00 21.54 62 LEU B N 1
ATOM 1304 C CA . LEU B 1 62 ? 3.150 -9.199 84.141 1.00 22.48 62 LEU B CA 1
ATOM 1305 C C . LEU B 1 62 ? 4.089 -8.200 83.474 1.00 22.75 62 LEU B C 1
ATOM 1306 O O . LEU B 1 62 ? 3.629 -7.237 82.857 1.00 24.79 62 LEU B O 1
ATOM 1311 N N . ASP B 1 63 ? 5.394 -8.438 83.570 1.00 23.23 63 ASP B N 1
ATOM 1312 C CA . ASP B 1 63 ? 6.379 -7.526 82.989 1.00 23.01 63 ASP B CA 1
ATOM 1313 C C . ASP B 1 63 ? 7.329 -8.127 81.971 1.00 21.26 63 ASP B C 1
ATOM 1314 O O . ASP B 1 63 ? 7.871 -9.218 82.174 1.00 18.52 63 ASP B O 1
ATOM 1319 N N . LEU B 1 64 ? 7.547 -7.387 80.887 1.00 19.08 64 LEU B N 1
ATOM 1320 C CA . LEU B 1 64 ? 8.466 -7.808 79.846 1.00 18.14 64 LEU B CA 1
ATOM 1321 C C . LEU B 1 64 ? 9.644 -6.852 79.850 1.00 18.62 64 LEU B C 1
ATOM 1322 O O . LEU B 1 64 ? 9.474 -5.630 79.881 1.00 18.76 64 LEU B O 1
ATOM 1327 N N . GLU B 1 65 ? 10.845 -7.406 79.817 1.00 18.61 65 GLU B N 1
ATOM 1328 C CA . GLU B 1 65 ? 12.035 -6.579 79.791 1.00 18.49 65 GLU B CA 1
ATOM 1329 C C . GLU B 1 65 ? 12.988 -7.122 78.750 1.00 19.53 65 GLU B C 1
ATOM 1330 O O . GLU B 1 65 ? 13.196 -8.331 78.661 1.00 18.66 65 GLU B O 1
ATOM 1336 N N . ILE B 1 66 ? 13.550 -6.228 77.946 1.00 18.23 66 ILE B N 1
ATOM 1337 C CA . ILE B 1 66 ? 14.530 -6.639 76.964 1.00 17.72 66 ILE B CA 1
ATOM 1338 C C . ILE B 1 66 ? 15.763 -5.851 77.322 1.00 18.81 66 ILE B C 1
ATOM 1339 O O . ILE B 1 66 ? 15.772 -4.618 77.261 1.00 17.26 66 ILE B O 1
ATOM 1344 N N . GLU B 1 67 ? 16.798 -6.564 77.736 1.00 18.94 67 GLU B N 1
ATOM 1345 C CA . GLU B 1 67 ? 18.045 -5.920 78.102 1.00 21.58 67 GLU B CA 1
ATOM 1346 C C . GLU B 1 67 ? 19.042 -6.092 76.966 1.00 20.31 67 GLU B C 1
ATOM 1347 O O . GLU B 1 67 ? 19.296 -7.207 76.507 1.00 19.96 67 GLU B O 1
ATOM 1353 N N . VAL B 1 68 ? 19.598 -4.982 76.504 1.00 19.06 68 VAL B N 1
ATOM 1354 C CA . VAL B 1 68 ? 20.561 -5.034 75.416 1.00 19.56 68 VAL B CA 1
ATOM 1355 C C . VAL B 1 68 ? 21.881 -4.387 75.788 1.00 18.69 68 VAL B C 1
ATOM 1356 O O . VAL B 1 68 ? 21.911 -3.306 76.374 1.00 19.29 68 VAL B O 1
ATOM 1360 N N . TYR B 1 69 ? 22.967 -5.081 75.466 1.00 18.97 69 TYR B N 1
ATOM 1361 C CA . TYR B 1 69 ? 24.314 -4.570 75.680 1.00 18.46 69 TYR B CA 1
ATOM 1362 C C . TYR B 1 69 ? 24.993 -4.632 74.316 1.00 18.62 69 TYR B C 1
ATOM 1363 O O . TYR B 1 69 ? 24.901 -5.636 73.605 1.00 18.03 69 TYR B O 1
ATOM 1372 N N . LEU B 1 70 ? 25.658 -3.550 73.943 1.00 18.03 70 LEU B N 1
ATOM 1373 C CA . LEU B 1 70 ? 26.334 -3.486 72.659 1.00 19.46 70 LEU B CA 1
ATOM 1374 C C . LEU B 1 70 ? 27.720 -2.897 72.852 1.00 19.37 70 LEU B C 1
ATOM 1375 O O . LEU B 1 70 ? 27.907 -1.984 73.650 1.00 18.52 70 LEU B O 1
ATOM 1380 N N . GLU B 1 71 ? 28.680 -3.431 72.108 1.00 20.50 71 GLU B N 1
ATOM 1381 C CA . GLU B 1 71 ? 30.059 -2.979 72.169 1.00 18.34 71 GLU B CA 1
ATOM 1382 C C . GLU B 1 71 ? 30.644 -3.018 70.765 1.00 18.29 71 GLU B C 1
ATOM 1383 O O . GLU B 1 71 ? 30.445 -3.985 70.032 1.00 18.16 71 GLU B O 1
ATOM 1389 N N . VAL B 1 72 ? 31.367 -1.964 70.398 1.00 17.04 72 VAL B N 1
ATOM 1390 C CA . VAL B 1 72 ? 32.004 -1.872 69.092 1.00 16.19 72 VAL B CA 1
ATOM 1391 C C . VAL B 1 72 ? 33.521 -1.857 69.285 1.00 16.31 72 VAL B C 1
ATOM 1392 O O . VAL B 1 72 ? 34.007 -1.594 70.385 1.00 16.34 72 VAL B O 1
ATOM 1396 N N . PRO B 1 73 ? 34.289 -2.131 68.215 1.00 17.21 73 PRO B N 1
ATOM 1397 C CA . PRO B 1 73 ? 35.755 -2.123 68.345 1.00 19.28 73 PRO B CA 1
ATOM 1398 C C . PRO B 1 73 ? 36.242 -0.740 68.785 1.00 19.61 73 PRO B C 1
ATOM 1399 O O . PRO B 1 73 ? 35.600 0.270 68.502 1.00 20.44 73 PRO B O 1
ATOM 1403 N N . ILE B 1 74 ? 37.374 -0.694 69.472 1.00 21.86 74 ILE B N 1
ATOM 1404 C CA . ILE B 1 74 ? 37.913 0.572 69.944 1.00 24.38 74 ILE B CA 1
ATOM 1405 C C . ILE B 1 74 ? 38.187 1.578 68.822 1.00 26.45 74 ILE B C 1
ATOM 1406 O O . ILE B 1 74 ? 38.244 2.783 69.073 1.00 28.74 74 ILE B O 1
ATOM 1411 N N . PHE B 1 75 ? 38.343 1.099 67.589 1.00 24.75 75 PHE B N 1
ATOM 1412 C CA . PHE B 1 75 ? 38.616 2.002 66.468 1.00 24.54 75 PHE B CA 1
ATOM 1413 C C . PHE B 1 75 ? 37.363 2.471 65.718 1.00 25.20 75 PHE B C 1
ATOM 1414 O O . PHE B 1 75 ? 37.461 3.282 64.797 1.00 26.30 75 PHE B O 1
ATOM 1422 N N . VAL B 1 76 ? 36.194 1.961 66.103 1.00 23.13 76 VAL B N 1
ATOM 1423 C CA . VAL B 1 76 ? 34.928 2.351 65.468 1.00 23.73 76 VAL B CA 1
ATOM 1424 C C . VAL B 1 76 ? 34.414 3.589 66.216 1.00 23.79 76 VAL B C 1
ATOM 1425 O O . VAL B 1 76 ? 34.433 3.615 67.445 1.00 23.19 76 VAL B O 1
ATOM 1429 N N . LYS B 1 77 ? 33.951 4.607 65.494 1.00 25.75 77 LYS B N 1
ATOM 1430 C CA . LYS B 1 77 ? 33.525 5.843 66.160 1.00 28.33 77 LYS B CA 1
ATOM 1431 C C . LYS B 1 77 ? 32.046 6.147 66.423 1.00 29.84 77 LYS B C 1
ATOM 1432 O O . LYS B 1 77 ? 31.711 7.253 66.864 1.00 32.23 77 LYS B O 1
ATOM 1438 N N . VAL B 1 78 ? 31.164 5.185 66.190 1.00 29.64 78 VAL B N 1
ATOM 1439 C CA . VAL B 1 78 ? 29.736 5.399 66.417 1.00 27.80 78 VAL B CA 1
ATOM 1440 C C . VAL B 1 78 ? 29.384 5.710 67.882 1.00 28.60 78 VAL B C 1
ATOM 1441 O O . VAL B 1 78 ? 30.035 5.217 68.811 1.00 29.09 78 VAL B O 1
ATOM 1445 N N . ASP B 1 79 ? 28.363 6.539 68.086 1.00 26.62 79 ASP B N 1
ATOM 1446 C CA . ASP B 1 79 ? 27.925 6.888 69.435 1.00 27.05 79 ASP B CA 1
ATOM 1447 C C . ASP B 1 79 ? 26.991 5.773 69.908 1.00 25.60 79 ASP B C 1
ATOM 1448 O O . ASP B 1 79 ? 25.782 5.806 69.652 1.00 23.65 79 ASP B O 1
ATOM 1453 N N . VAL B 1 80 ? 27.559 4.792 70.601 1.00 23.72 80 VAL B N 1
ATOM 1454 C CA . VAL B 1 80 ? 26.790 3.647 71.067 1.00 24.04 80 VAL B CA 1
ATOM 1455 C C . VAL B 1 80 ? 25.590 3.982 71.929 1.00 23.28 80 VAL B C 1
ATOM 1456 O O . VAL B 1 80 ? 24.517 3.437 71.711 1.00 21.92 80 VAL B O 1
ATOM 1460 N N . ASP B 1 81 ? 25.758 4.872 72.901 1.00 25.56 81 ASP B N 1
ATOM 1461 C CA . ASP B 1 81 ? 24.641 5.242 73.766 1.00 28.76 81 ASP B CA 1
ATOM 1462 C C . ASP B 1 81 ? 23.454 5.774 72.976 1.00 28.81 81 ASP B C 1
ATOM 1463 O O . ASP B 1 81 ? 22.328 5.305 73.148 1.00 28.82 81 ASP B O 1
ATOM 1468 N N . LYS B 1 82 ? 23.700 6.754 72.114 1.00 28.11 82 LYS B N 1
ATOM 1469 C CA . LYS B 1 82 ? 22.617 7.325 71.325 1.00 27.64 82 LYS B CA 1
ATOM 1470 C C . LYS B 1 82 ? 21.988 6.296 70.402 1.00 24.48 82 LYS B C 1
ATOM 1471 O O . LYS B 1 82 ? 20.768 6.281 70.220 1.00 24.14 82 LYS B O 1
ATOM 1477 N N . LEU B 1 83 ? 22.821 5.434 69.824 1.00 23.16 83 LEU B N 1
ATOM 1478 C CA . LEU B 1 83 ? 22.337 4.390 68.935 1.00 22.85 83 LEU B CA 1
ATOM 1479 C C . LEU B 1 83 ? 21.404 3.445 69.695 1.00 24.03 83 LEU B C 1
ATOM 1480 O O . LEU B 1 83 ? 20.330 3.092 69.204 1.00 23.05 83 LEU B O 1
ATOM 1485 N N . ILE B 1 84 ? 21.831 3.027 70.885 1.00 22.98 84 ILE B N 1
ATOM 1486 C CA . ILE B 1 84 ? 21.023 2.140 71.707 1.00 24.71 84 ILE B CA 1
ATOM 1487 C C . ILE B 1 84 ? 19.733 2.856 72.114 1.00 21.94 84 ILE B C 1
ATOM 1488 O O . ILE B 1 84 ? 18.655 2.267 72.049 1.00 20.28 84 ILE B O 1
ATOM 1493 N N . ASP B 1 85 ? 19.847 4.120 72.525 1.00 22.57 85 ASP B N 1
ATOM 1494 C CA . ASP B 1 85 ? 18.674 4.916 72.907 1.00 24.96 85 ASP B CA 1
ATOM 1495 C C . ASP B 1 85 ? 17.620 4.885 71.803 1.00 24.88 85 ASP B C 1
ATOM 1496 O O . ASP B 1 85 ? 16.462 4.560 72.049 1.00 25.30 85 ASP B O 1
ATOM 1501 N N . GLU B 1 86 ? 18.024 5.227 70.583 1.00 24.55 86 GLU B N 1
ATOM 1502 C CA . GLU B 1 86 ? 17.089 5.235 69.465 1.00 25.12 86 GLU B CA 1
ATOM 1503 C C . GLU B 1 86 ? 16.551 3.847 69.172 1.00 24.18 86 GLU B C 1
ATOM 1504 O O . GLU B 1 86 ? 15.365 3.693 68.886 1.00 24.29 86 GLU B O 1
ATOM 1510 N N . ALA B 1 87 ? 17.412 2.836 69.243 1.00 22.10 87 ALA B N 1
ATOM 1511 C CA . ALA B 1 87 ? 16.968 1.466 69.005 1.00 21.08 87 ALA B CA 1
ATOM 1512 C C . ALA B 1 87 ? 15.866 1.131 70.000 1.00 20.95 87 ALA B C 1
ATOM 1513 O O . ALA B 1 87 ? 14.818 0.599 69.633 1.00 21.36 87 ALA B O 1
ATOM 1515 N N . VAL B 1 88 ? 16.112 1.460 71.266 1.00 22.04 88 VAL B N 1
ATOM 1516 C CA . VAL B 1 88 ? 15.160 1.201 72.340 1.00 22.60 88 VAL B CA 1
ATOM 1517 C C . VAL B 1 88 ? 13.862 2.002 72.156 1.00 23.06 88 VAL B C 1
ATOM 1518 O O . VAL B 1 88 ? 12.769 1.486 72.381 1.00 22.15 88 VAL B O 1
ATOM 1522 N N . GLU B 1 89 ? 13.987 3.256 71.734 1.00 23.76 89 GLU B N 1
ATOM 1523 C CA . GLU B 1 89 ? 12.821 4.109 71.517 1.00 26.02 89 GLU B CA 1
ATOM 1524 C C . GLU B 1 89 ? 11.927 3.473 70.451 1.00 25.99 89 GLU B C 1
ATOM 1525 O O . GLU B 1 89 ? 10.707 3.350 70.623 1.00 24.80 89 GLU B O 1
ATOM 1531 N N . ARG B 1 90 ? 12.549 3.064 69.351 1.00 23.83 90 ARG B N 1
ATOM 1532 C CA . ARG B 1 90 ? 11.826 2.426 68.264 1.00 25.53 90 ARG B CA 1
ATOM 1533 C C . ARG B 1 90 ? 11.091 1.193 68.779 1.00 24.90 90 ARG B C 1
ATOM 1534 O O . ARG B 1 90 ? 9.961 0.913 68.372 1.00 25.36 90 ARG B O 1
ATOM 1542 N N . ALA B 1 91 ? 11.742 0.453 69.674 1.00 23.09 91 ALA B N 1
ATOM 1543 C CA . ALA B 1 91 ? 11.150 -0.756 70.231 1.00 21.21 91 ALA B CA 1
ATOM 1544 C C . ALA B 1 91 ? 9.919 -0.412 71.059 1.00 21.01 91 ALA B C 1
ATOM 1545 O O . ALA B 1 91 ? 8.874 -1.065 70.945 1.00 19.78 91 ALA B O 1
ATOM 1547 N N . TYR B 1 92 ? 10.040 0.612 71.897 1.00 21.25 92 TYR B N 1
ATOM 1548 C CA . TYR B 1 92 ? 8.918 1.029 72.724 1.00 24.16 92 TYR B CA 1
ATOM 1549 C C . TYR B 1 92 ? 7.692 1.373 71.877 1.00 24.92 92 TYR B C 1
ATOM 1550 O O . TYR B 1 92 ? 6.595 0.897 72.155 1.00 24.98 92 TYR B O 1
ATOM 1559 N N . GLU B 1 93 ? 7.876 2.181 70.837 1.00 27.24 93 GLU B N 1
ATOM 1560 C CA . GLU B 1 93 ? 6.738 2.578 70.013 1.00 29.19 93 GLU B CA 1
ATOM 1561 C C . GLU B 1 93 ? 6.135 1.434 69.205 1.00 28.08 93 GLU B C 1
ATOM 1562 O O . GLU B 1 93 ? 4.920 1.348 69.065 1.00 28.45 93 GLU B O 1
ATOM 1568 N N . ILE B 1 94 ? 6.978 0.552 68.682 1.00 27.83 94 ILE B N 1
ATOM 1569 C CA . ILE B 1 94 ? 6.491 -0.578 67.906 1.00 27.49 94 ILE B CA 1
ATOM 1570 C C . ILE B 1 94 ? 5.710 -1.543 68.790 1.00 28.73 94 ILE B C 1
ATOM 1571 O O . ILE B 1 94 ? 4.704 -2.105 68.355 1.00 28.26 94 ILE B O 1
ATOM 1576 N N . VAL B 1 95 ? 6.169 -1.740 70.025 1.00 28.54 95 VAL B N 1
ATOM 1577 C CA . VAL B 1 95 ? 5.476 -2.633 70.945 1.00 28.62 95 VAL B CA 1
ATOM 1578 C C . VAL B 1 95 ? 4.187 -1.957 71.408 1.00 30.44 95 VAL B C 1
ATOM 1579 O O . VAL B 1 95 ? 3.121 -2.569 71.418 1.00 29.24 95 VAL B O 1
ATOM 1583 N N . GLU B 1 96 ? 4.286 -0.686 71.778 1.00 31.94 96 GLU B N 1
ATOM 1584 C CA . GLU B 1 96 ? 3.113 0.058 72.221 1.00 35.38 96 GLU B CA 1
ATOM 1585 C C . GLU B 1 96 ? 2.017 0.090 71.143 1.00 35.42 96 GLU B C 1
ATOM 1586 O O . GLU B 1 96 ? 0.835 -0.015 71.463 1.00 36.18 96 GLU B O 1
ATOM 1592 N N . ARG B 1 97 ? 2.394 0.215 69.870 1.00 35.61 97 ARG B N 1
ATOM 1593 C CA . ARG B 1 97 ? 1.389 0.229 68.806 1.00 37.28 97 ARG B CA 1
ATOM 1594 C C . ARG B 1 97 ? 0.773 -1.155 68.631 1.00 37.85 97 ARG B C 1
ATOM 1595 O O . ARG B 1 97 ? -0.446 -1.288 68.533 1.00 39.30 97 ARG B O 1
ATOM 1603 N N . LYS B 1 98 ? 1.618 -2.182 68.584 1.00 37.93 98 LYS B N 1
ATOM 1604 C CA . LYS B 1 98 ? 1.145 -3.551 68.427 1.00 38.10 98 LYS B CA 1
ATOM 1605 C C . LYS B 1 98 ? 0.175 -3.917 69.546 1.00 38.87 98 LYS B C 1
ATOM 1606 O O . LYS B 1 98 ? -0.728 -4.729 69.351 1.00 38.75 98 LYS B O 1
ATOM 1612 N N . LEU B 1 99 ? 0.366 -3.311 70.715 1.00 40.20 99 LEU B N 1
ATOM 1613 C CA . LEU B 1 99 ? -0.494 -3.573 71.871 1.00 42.55 99 LEU B CA 1
ATOM 1614 C C . LEU B 1 99 ? -1.873 -2.949 71.681 1.00 43.20 99 LEU B C 1
ATOM 1615 O O . LEU B 1 99 ? -2.888 -3.578 71.978 1.00 42.75 99 LEU B O 1
ATOM 1620 N N . ARG B 1 100 ? -1.906 -1.713 71.193 1.00 45.07 100 ARG B N 1
ATOM 1621 C CA . ARG B 1 100 ? -3.172 -1.031 70.947 1.00 47.08 100 ARG B CA 1
ATOM 1622 C C . ARG B 1 100 ? -3.949 -1.804 69.892 1.00 47.42 100 ARG B C 1
ATOM 1623 O O . ARG B 1 100 ? -5.161 -1.974 69.994 1.00 47.51 100 ARG B O 1
ATOM 1631 N N . GLU B 1 101 ? -3.231 -2.275 68.881 1.00 48.32 101 GLU B N 1
ATOM 1632 C CA . GLU B 1 101 ? -3.827 -3.041 67.797 1.00 50.11 101 GLU B CA 1
ATOM 1633 C C . GLU B 1 101 ? -4.455 -4.318 68.345 1.00 50.57 101 GLU B C 1
ATOM 1634 O O . GLU B 1 101 ? -5.526 -4.733 67.907 1.00 50.60 101 GLU B O 1
ATOM 1640 N N . ILE B 1 102 ? -3.781 -4.941 69.305 1.00 51.73 102 ILE B N 1
ATOM 1641 C CA . ILE B 1 102 ? -4.289 -6.164 69.917 1.00 52.09 102 ILE B CA 1
ATOM 1642 C C . ILE B 1 102 ? -5.513 -5.845 70.768 1.00 52.15 102 ILE B C 1
ATOM 1643 O O . ILE B 1 102 ? -6.478 -6.605 70.782 1.00 52.32 102 ILE B O 1
ATOM 1648 N N . ALA B 1 103 ? -5.465 -4.714 71.466 1.00 52.10 103 ALA B N 1
ATOM 1649 C CA . ALA B 1 103 ? -6.556 -4.276 72.332 1.00 53.09 103 ALA B CA 1
ATOM 1650 C C . ALA B 1 103 ? -7.907 -4.274 71.617 1.00 54.68 103 ALA B C 1
ATOM 1651 O O . ALA B 1 103 ? -8.951 -4.094 72.248 1.00 56.08 103 ALA B O 1
ATOM 1653 N N . ASN B 1 104 ? -7.883 -4.474 70.302 1.00 55.83 104 ASN B N 1
ATOM 1654 C CA . ASN B 1 104 ? -9.102 -4.511 69.503 1.00 56.55 104 ASN B CA 1
ATOM 1655 C C . ASN B 1 104 ? -9.350 -5.916 68.966 1.00 57.06 104 ASN B C 1
ATOM 1656 O O . ASN B 1 104 ? -9.126 -6.128 67.755 1.00 56.48 104 ASN B O 1
ATOM 1661 N N . GLY C 1 4 ? 35.778 5.201 90.069 1.00 35.17 4 GLY C N 1
ATOM 1662 C CA . GLY C 1 4 ? 34.656 4.735 90.866 1.00 36.12 4 GLY C CA 1
ATOM 1663 C C . GLY C 1 4 ? 33.545 4.168 90.004 1.00 36.22 4 GLY C C 1
ATOM 1664 O O . GLY C 1 4 ? 33.200 4.735 88.968 1.00 37.66 4 GLY C O 1
ATOM 1665 N N . SER C 1 5 ? 32.972 3.048 90.424 1.00 35.25 5 SER C N 1
ATOM 1666 C CA . SER C 1 5 ? 31.909 2.429 89.649 1.00 34.67 5 SER C CA 1
ATOM 1667 C C . SER C 1 5 ? 30.686 3.341 89.534 1.00 33.61 5 SER C C 1
ATOM 1668 O O . SER C 1 5 ? 30.319 4.057 90.470 1.00 32.28 5 SER C O 1
ATOM 1671 N N . SER C 1 6 ? 30.062 3.310 88.366 1.00 30.99 6 SER C N 1
ATOM 1672 C CA . SER C 1 6 ? 28.888 4.123 88.111 1.00 30.31 6 SER C CA 1
ATOM 1673 C C . SER C 1 6 ? 27.917 3.329 87.256 1.00 29.41 6 SER C C 1
ATOM 1674 O O . SER C 1 6 ? 28.187 2.187 86.893 1.00 27.82 6 SER C O 1
ATOM 1677 N N . GLY C 1 7 ? 26.780 3.933 86.944 1.00 29.17 7 GLY C N 1
ATOM 1678 C CA . GLY C 1 7 ? 25.796 3.253 86.127 1.00 27.62 7 GLY C CA 1
ATOM 1679 C C . GLY C 1 7 ? 24.629 4.168 85.836 1.00 27.10 7 GLY C C 1
ATOM 1680 O O . GLY C 1 7 ? 24.495 5.234 86.449 1.00 25.56 7 GLY C O 1
ATOM 1681 N N . LYS C 1 8 ? 23.786 3.763 84.894 1.00 24.75 8 LYS C N 1
ATOM 1682 C CA . LYS C 1 8 ? 22.622 4.559 84.547 1.00 23.26 8 LYS C CA 1
ATOM 1683 C C . LYS C 1 8 ? 21.493 3.703 84.003 1.00 21.51 8 LYS C C 1
ATOM 1684 O O . LYS C 1 8 ? 21.712 2.623 83.448 1.00 18.84 8 LYS C O 1
ATOM 1690 N N . ARG C 1 9 ? 20.279 4.201 84.185 1.00 19.51 9 ARG C N 1
ATOM 1691 C CA . ARG C 1 9 ? 19.082 3.529 83.710 1.00 21.35 9 ARG C CA 1
ATOM 1692 C C . ARG C 1 9 ? 18.097 4.613 83.315 1.00 20.45 9 ARG C C 1
ATOM 1693 O O . ARG C 1 9 ? 18.176 5.752 83.781 1.00 19.46 9 ARG C O 1
ATOM 1701 N N . VAL C 1 10 ? 17.174 4.251 82.443 1.00 21.51 10 VAL C N 1
ATOM 1702 C CA . VAL C 1 10 ? 16.157 5.174 81.992 1.00 21.70 10 VAL C CA 1
ATOM 1703 C C . VAL C 1 10 ? 14.798 4.536 82.230 1.00 24.05 10 VAL C C 1
ATOM 1704 O O . VAL C 1 10 ? 14.541 3.414 81.783 1.00 24.43 10 VAL C O 1
ATOM 1708 N N . ILE C 1 11 ? 13.943 5.229 82.970 1.00 25.31 11 ILE C N 1
ATOM 1709 C CA . ILE C 1 11 ? 12.598 4.735 83.195 1.00 26.42 11 ILE C CA 1
ATOM 1710 C C . ILE C 1 11 ? 11.804 5.319 82.045 1.00 26.58 11 ILE C C 1
ATOM 1711 O O . ILE C 1 11 ? 11.849 6.525 81.806 1.00 25.77 11 ILE C O 1
ATOM 1716 N N . HIS C 1 12 ? 11.089 4.517 81.309 1.00 26.13 12 HIS C N 1
ATOM 1717 C CA . HIS C 1 12 ? 10.343 5.040 80.190 1.00 26.78 12 HIS C CA 1
ATOM 1718 C C . HIS C 1 12 ? 8.863 4.776 80.335 1.00 28.25 12 HIS C C 1
ATOM 1719 O O . HIS C 1 12 ? 8.470 3.681 80.482 1.00 32.09 12 HIS C O 1
ATOM 1726 N N . ILE C 1 13 ? 8.041 5.795 80.250 1.00 57.49 13 ILE C N 1
ATOM 1727 C CA . ILE C 1 13 ? 6.610 5.599 80.327 1.00 57.43 13 ILE C CA 1
ATOM 1728 C C . ILE C 1 13 ? 5.812 6.152 79.170 1.00 57.37 13 ILE C C 1
ATOM 1729 O O . ILE C 1 13 ? 5.831 7.299 78.911 1.00 57.96 13 ILE C O 1
ATOM 1734 N N . GLY C 1 14 ? 5.092 5.295 78.496 1.00 57.70 14 GLY C N 1
ATOM 1735 C CA . GLY C 1 14 ? 4.178 5.685 77.467 1.00 58.01 14 GLY C CA 1
ATOM 1736 C C . GLY C 1 14 ? 2.827 6.028 78.042 1.00 58.76 14 GLY C C 1
ATOM 1737 O O . GLY C 1 14 ? 2.068 5.161 78.396 1.00 59.07 14 GLY C O 1
ATOM 1738 N N . LEU C 1 15 ? 2.546 7.322 78.098 1.00 59.87 15 LEU C N 1
ATOM 1739 C CA . LEU C 1 15 ? 1.447 7.934 78.831 1.00 61.60 15 LEU C CA 1
ATOM 1740 C C . LEU C 1 15 ? 0.154 8.109 78.028 1.00 62.71 15 LEU C C 1
ATOM 1741 O O . LEU C 1 15 ? 0.220 8.355 76.859 1.00 62.31 15 LEU C O 1
ATOM 1746 N N . PRO C 1 16 ? -1.008 7.973 78.671 1.00 64.40 16 PRO C N 1
ATOM 1747 C CA . PRO C 1 16 ? -2.319 8.127 78.030 1.00 65.83 16 PRO C CA 1
ATOM 1748 C C . PRO C 1 16 ? -2.572 9.573 77.624 1.00 67.64 16 PRO C C 1
ATOM 1749 O O . PRO C 1 16 ? -2.932 9.848 76.478 1.00 67.95 16 PRO C O 1
ATOM 1753 N N . GLU C 1 17 ? -2.386 10.488 78.575 1.00 68.94 17 GLU C N 1
ATOM 1754 C CA . GLU C 1 17 ? -2.570 11.915 78.328 1.00 70.76 17 GLU C CA 1
ATOM 1755 C C . GLU C 1 17 ? -2.088 12.770 79.500 1.00 71.17 17 GLU C C 1
ATOM 1756 O O . GLU C 1 17 ? -1.115 13.514 79.373 1.00 71.58 17 GLU C O 1
ATOM 1762 N N . LEU C 1 18 ? -2.769 12.661 80.636 1.00 71.55 18 LEU C N 1
ATOM 1763 C CA . LEU C 1 18 ? -2.409 13.419 81.831 1.00 71.62 18 LEU C CA 1
ATOM 1764 C C . LEU C 1 18 ? -2.566 14.925 81.628 1.00 71.36 18 LEU C C 1
ATOM 1765 O O . LEU C 1 18 ? -2.162 15.470 80.602 1.00 70.54 18 LEU C O 1
ATOM 1770 N N . SER C 1 19 ? -3.148 15.590 82.621 1.00 71.79 19 SER C N 1
ATOM 1771 C CA . SER C 1 19 ? -3.375 17.032 82.567 1.00 72.72 19 SER C CA 1
ATOM 1772 C C . SER C 1 19 ? -2.085 17.830 82.732 1.00 73.53 19 SER C C 1
ATOM 1773 O O . SER C 1 19 ? -2.111 18.990 83.152 1.00 72.81 19 SER C O 1
ATOM 1776 N N . GLU C 1 20 ? -0.963 17.204 82.391 1.00 74.80 20 GLU C N 1
ATOM 1777 C CA . GLU C 1 20 ? 0.347 17.835 82.500 1.00 75.96 20 GLU C CA 1
ATOM 1778 C C . GLU C 1 20 ? 0.753 18.037 83.957 1.00 75.40 20 GLU C C 1
ATOM 1779 O O . GLU C 1 20 ? 1.927 17.908 84.298 1.00 75.53 20 GLU C O 1
ATOM 1785 N N . GLU C 1 21 ? -0.211 18.355 84.817 1.00 74.40 21 GLU C N 1
ATOM 1786 C CA . GLU C 1 21 ? 0.090 18.524 86.233 1.00 72.82 21 GLU C CA 1
ATOM 1787 C C . GLU C 1 21 ? 0.269 17.111 86.783 1.00 70.77 21 GLU C C 1
ATOM 1788 O O . GLU C 1 21 ? 0.933 16.900 87.802 1.00 70.86 21 GLU C O 1
ATOM 1794 N N . GLN C 1 22 ? -0.335 16.150 86.087 1.00 67.80 22 GLN C N 1
ATOM 1795 C CA . GLN C 1 22 ? -0.235 14.741 86.449 1.00 64.81 22 GLN C CA 1
ATOM 1796 C C . GLN C 1 22 ? 1.053 14.241 85.812 1.00 62.50 22 GLN C C 1
ATOM 1797 O O . GLN C 1 22 ? 1.675 13.291 86.291 1.00 62.34 22 GLN C O 1
ATOM 1803 N N . LEU C 1 23 ? 1.439 14.893 84.719 1.00 59.11 23 LEU C N 1
ATOM 1804 C CA . LEU C 1 23 ? 2.657 14.544 84.000 1.00 55.45 23 LEU C CA 1
ATOM 1805 C C . LEU C 1 23 ? 3.825 14.820 84.941 1.00 52.51 23 LEU C C 1
ATOM 1806 O O . LEU C 1 23 ? 4.755 14.023 85.047 1.00 51.32 23 LEU C O 1
ATOM 1811 N N . ILE C 1 24 ? 3.763 15.961 85.624 1.00 49.68 24 ILE C N 1
ATOM 1812 C CA . ILE C 1 24 ? 4.795 16.339 86.579 1.00 46.31 24 ILE C CA 1
ATOM 1813 C C . ILE C 1 24 ? 4.692 15.404 87.785 1.00 44.21 24 ILE C C 1
ATOM 1814 O O . ILE C 1 24 ? 5.701 15.068 88.413 1.00 43.37 24 ILE C O 1
ATOM 1819 N N . GLU C 1 25 ? 3.467 14.983 88.097 1.00 40.62 25 GLU C N 1
ATOM 1820 C CA . GLU C 1 25 ? 3.225 14.080 89.217 1.00 37.65 25 GLU C CA 1
ATOM 1821 C C . GLU C 1 25 ? 3.898 12.719 89.024 1.00 32.95 25 GLU C C 1
ATOM 1822 O O . GLU C 1 25 ? 4.644 12.266 89.884 1.00 31.78 25 GLU C O 1
ATOM 1828 N N . ILE C 1 26 ? 3.628 12.068 87.903 1.00 30.37 26 ILE C N 1
ATOM 1829 C CA . ILE C 1 26 ? 4.224 10.765 87.622 1.00 31.59 26 ILE C CA 1
ATOM 1830 C C . ILE C 1 26 ? 5.747 10.853 87.557 1.00 31.51 26 ILE C C 1
ATOM 1831 O O . ILE C 1 26 ? 6.461 10.016 88.119 1.00 31.02 26 ILE C O 1
ATOM 1836 N N . GLY C 1 27 ? 6.233 11.875 86.861 1.00 30.91 27 GLY C N 1
ATOM 1837 C CA . GLY C 1 27 ? 7.661 12.065 86.723 1.00 30.46 27 GLY C CA 1
ATOM 1838 C C . GLY C 1 27 ? 8.341 12.230 88.063 1.00 29.70 27 GLY C C 1
ATOM 1839 O O . GLY C 1 27 ? 9.370 11.610 88.323 1.00 29.87 27 GLY C O 1
ATOM 1840 N N . GLU C 1 28 ? 7.768 13.061 88.925 1.00 29.31 28 GLU C N 1
ATOM 1841 C CA . GLU C 1 28 ? 8.366 13.278 90.229 1.00 28.77 28 GLU C CA 1
ATOM 1842 C C . GLU C 1 28 ? 8.238 12.045 91.101 1.00 26.57 28 GLU C C 1
ATOM 1843 O O . GLU C 1 28 ? 9.129 11.754 91.900 1.00 24.20 28 GLU C O 1
ATOM 1849 N N . LEU C 1 29 ? 7.136 11.319 90.938 1.00 23.59 29 LEU C N 1
ATOM 1850 C CA . LEU C 1 29 ? 6.919 10.090 91.694 1.00 22.00 29 LEU C CA 1
ATOM 1851 C C . LEU C 1 29 ? 8.050 9.112 91.358 1.00 19.61 29 LEU C C 1
ATOM 1852 O O . LEU C 1 29 ? 8.640 8.503 92.247 1.00 17.30 29 LEU C O 1
ATOM 1857 N N . ALA C 1 30 ? 8.346 8.977 90.068 1.00 19.33 30 ALA C N 1
ATOM 1858 C CA . ALA C 1 30 ? 9.409 8.087 89.612 1.00 19.99 30 ALA C CA 1
ATOM 1859 C C . ALA C 1 30 ? 10.780 8.566 90.102 1.00 21.11 30 ALA C C 1
ATOM 1860 O O . ALA C 1 30 ? 11.586 7.769 90.581 1.00 19.07 30 ALA C O 1
ATOM 1862 N N . GLN C 1 31 ? 11.051 9.863 89.960 1.00 20.49 31 GLN C N 1
ATOM 1863 C CA . GLN C 1 31 ? 12.321 10.425 90.413 1.00 21.62 31 GLN C CA 1
ATOM 1864 C C . GLN C 1 31 ? 12.539 10.198 91.916 1.00 20.40 31 GLN C C 1
ATOM 1865 O O . GLN C 1 31 ? 13.592 9.710 92.334 1.00 20.79 31 GLN C O 1
ATOM 1871 N N . GLU C 1 32 ? 11.542 10.557 92.719 1.00 19.67 32 GLU C N 1
ATOM 1872 C CA . GLU C 1 32 ? 11.625 10.423 94.176 1.00 20.89 32 GLU C CA 1
ATOM 1873 C C . GLU C 1 32 ? 11.756 8.982 94.636 1.00 18.55 32 GLU C C 1
ATOM 1874 O O . GLU C 1 32 ? 12.428 8.702 95.625 1.00 17.13 32 GLU C O 1
ATOM 1880 N N . THR C 1 33 ? 11.110 8.067 93.923 1.00 17.24 33 THR C N 1
ATOM 1881 C CA . THR C 1 33 ? 11.210 6.663 94.278 1.00 18.42 33 THR C CA 1
ATOM 1882 C C . THR C 1 33 ? 12.668 6.236 94.049 1.00 18.21 33 THR C C 1
ATOM 1883 O O . THR C 1 33 ? 13.278 5.611 94.906 1.00 18.27 33 THR C O 1
ATOM 1887 N N . ILE C 1 34 ? 13.236 6.596 92.902 1.00 17.84 34 ILE C N 1
ATOM 1888 C CA . ILE C 1 34 ? 14.626 6.240 92.608 1.00 17.21 34 ILE C CA 1
ATOM 1889 C C . ILE C 1 34 ? 15.551 6.874 93.640 1.00 17.53 34 ILE C C 1
ATOM 1890 O O . ILE C 1 34 ? 16.345 6.192 94.293 1.00 16.64 34 ILE C O 1
ATOM 1895 N N . ILE C 1 35 ? 15.431 8.185 93.789 1.00 16.20 35 ILE C N 1
ATOM 1896 C CA . ILE C 1 35 ? 16.260 8.914 94.723 1.00 18.50 35 ILE C CA 1
ATOM 1897 C C . ILE C 1 35 ? 16.127 8.463 96.174 1.00 19.77 35 ILE C C 1
ATOM 1898 O O . ILE C 1 35 ? 17.133 8.409 96.887 1.00 21.50 35 ILE C O 1
ATOM 1903 N N . ASP C 1 36 ? 14.913 8.147 96.628 1.00 18.62 36 ASP C N 1
ATOM 1904 C CA . ASP C 1 36 ? 14.759 7.697 98.008 1.00 18.28 36 ASP C CA 1
ATOM 1905 C C . ASP C 1 36 ? 15.425 6.335 98.170 1.00 18.04 36 ASP C C 1
ATOM 1906 O O . ASP C 1 36 ? 16.017 6.044 99.212 1.00 17.53 36 ASP C O 1
ATOM 1911 N N . TYR C 1 37 ? 15.328 5.501 97.139 1.00 17.01 37 TYR C N 1
ATOM 1912 C CA . TYR C 1 37 ? 15.936 4.175 97.191 1.00 15.90 37 TYR C CA 1
ATOM 1913 C C . TYR C 1 37 ? 17.459 4.283 97.311 1.00 16.06 37 TYR C C 1
ATOM 1914 O O . TYR C 1 37 ? 18.073 3.675 98.189 1.00 15.62 37 TYR C O 1
ATOM 1923 N N . VAL C 1 38 ? 18.065 5.051 96.414 1.00 15.34 38 VAL C N 1
ATOM 1924 C CA . VAL C 1 38 ? 19.509 5.231 96.424 1.00 16.51 38 VAL C CA 1
ATOM 1925 C C . VAL C 1 38 ? 20.012 5.716 97.780 1.00 18.92 38 VAL C C 1
ATOM 1926 O O . VAL C 1 38 ? 20.939 5.137 98.345 1.00 19.09 38 VAL C O 1
ATOM 1930 N N . PHE C 1 39 ? 19.397 6.770 98.305 1.00 19.28 39 PHE C N 1
ATOM 1931 C CA . PHE C 1 39 ? 19.827 7.309 99.581 1.00 19.88 39 PHE C CA 1
ATOM 1932 C C . PHE C 1 39 ? 19.422 6.480 100.796 1.00 21.38 39 PHE C C 1
ATOM 1933 O O . PHE C 1 39 ? 19.829 6.768 101.922 1.00 19.77 39 PHE C O 1
ATOM 1941 N N . ASP C 1 40 ? 18.630 5.441 100.574 1.00 20.38 40 ASP C N 1
ATOM 1942 C CA . ASP C 1 40 ? 18.254 4.582 101.685 1.00 21.15 40 ASP C CA 1
ATOM 1943 C C . ASP C 1 40 ? 19.433 3.631 101.893 1.00 20.12 40 ASP C C 1
ATOM 1944 O O . ASP C 1 40 ? 19.582 3.038 102.959 1.00 21.60 40 ASP C O 1
ATOM 1949 N N . HIS C 1 41 ? 20.293 3.525 100.878 1.00 18.76 41 HIS C N 1
ATOM 1950 C CA . HIS C 1 41 ? 21.449 2.629 100.928 1.00 19.79 41 HIS C CA 1
ATOM 1951 C C . HIS C 1 41 ? 22.814 3.299 100.834 1.00 20.29 41 HIS C C 1
ATOM 1952 O O . HIS C 1 41 ? 23.846 2.643 100.998 1.00 20.12 41 HIS C O 1
ATOM 1959 N N . LEU C 1 42 ? 22.826 4.595 100.551 1.00 19.98 42 LEU C N 1
ATOM 1960 C CA . LEU C 1 42 ? 24.081 5.329 100.459 1.00 21.61 42 LEU C CA 1
ATOM 1961 C C . LEU C 1 42 ? 23.953 6.635 101.213 1.00 22.07 42 LEU C C 1
ATOM 1962 O O . LEU C 1 42 ? 22.874 7.222 101.277 1.00 24.52 42 LEU C O 1
ATOM 1967 N N . THR C 1 43 ? 25.055 7.088 101.792 1.00 23.82 43 THR C N 1
ATOM 1968 C CA . THR C 1 43 ? 25.052 8.350 102.511 1.00 24.68 43 THR C CA 1
ATOM 1969 C C . THR C 1 43 ? 25.482 9.429 101.530 1.00 25.66 43 THR C C 1
ATOM 1970 O O . THR C 1 43 ? 25.991 9.131 100.445 1.00 26.01 43 THR C O 1
ATOM 1974 N N . ARG C 1 44 ? 25.278 10.677 101.923 1.00 26.36 44 ARG C N 1
ATOM 1975 C CA . ARG C 1 44 ? 25.649 11.819 101.105 1.00 27.46 44 ARG C CA 1
ATOM 1976 C C . ARG C 1 44 ? 27.094 11.724 100.619 1.00 27.55 44 ARG C C 1
ATOM 1977 O O . ARG C 1 44 ? 27.396 11.992 99.450 1.00 26.27 44 ARG C O 1
ATOM 1985 N N . SER C 1 45 ? 27.986 11.341 101.523 1.00 25.79 45 SER C N 1
ATOM 1986 C CA . SER C 1 45 ? 29.392 11.235 101.182 1.00 27.53 45 SER C CA 1
ATOM 1987 C C . SER C 1 45 ? 29.690 10.129 100.182 1.00 26.49 45 SER C C 1
ATOM 1988 O O . SER C 1 45 ? 30.616 10.255 99.377 1.00 27.56 45 SER C O 1
ATOM 1991 N N . GLU C 1 46 ? 28.904 9.058 100.206 1.00 24.75 46 GLU C N 1
ATOM 1992 C CA . GLU C 1 46 ? 29.141 7.942 99.295 1.00 24.30 46 GLU C CA 1
ATOM 1993 C C . GLU C 1 46 ? 28.684 8.201 97.857 1.00 22.16 46 GLU C C 1
ATOM 1994 O O . GLU C 1 46 ? 28.973 7.423 96.950 1.00 19.77 46 GLU C O 1
ATOM 2000 N N . VAL C 1 47 ? 27.979 9.305 97.652 1.00 22.33 47 VAL C N 1
ATOM 2001 C CA . VAL C 1 47 ? 27.502 9.667 96.325 1.00 21.86 47 VAL C CA 1
ATOM 2002 C C . VAL C 1 47 ? 28.396 10.772 95.762 1.00 22.65 47 VAL C C 1
ATOM 2003 O O . VAL C 1 47 ? 28.284 11.937 96.153 1.00 23.96 47 VAL C O 1
ATOM 2007 N N . LYS C 1 48 ? 29.293 10.399 94.857 1.00 22.40 48 LYS C N 1
ATOM 2008 C CA . LYS C 1 48 ? 30.198 11.364 94.247 1.00 23.99 48 LYS C CA 1
ATOM 2009 C C . LYS C 1 48 ? 29.393 12.260 93.313 1.00 24.03 48 LYS C C 1
ATOM 2010 O O . LYS C 1 48 ? 29.575 13.477 93.288 1.00 22.82 48 LYS C O 1
ATOM 2016 N N . ASP C 1 49 ? 28.496 11.641 92.552 1.00 23.16 49 ASP C N 1
ATOM 2017 C CA . ASP C 1 49 ? 27.670 12.375 91.613 1.00 22.86 49 ASP C CA 1
ATOM 2018 C C . ASP C 1 49 ? 26.401 11.630 91.254 1.00 23.63 49 ASP C C 1
ATOM 2019 O O . ASP C 1 49 ? 26.439 10.450 90.893 1.00 23.08 49 ASP C O 1
ATOM 2024 N N . ILE C 1 50 ? 25.272 12.318 91.372 1.00 22.13 50 ILE C N 1
ATOM 2025 C CA . ILE C 1 50 ? 24.003 11.726 90.995 1.00 22.33 50 ILE C CA 1
ATOM 2026 C C . ILE C 1 50 ? 23.328 12.706 90.046 1.00 21.76 50 ILE C C 1
ATOM 2027 O O . ILE C 1 50 ? 23.266 13.905 90.316 1.00 22.08 50 ILE C O 1
ATOM 2032 N N . GLU C 1 51 ? 22.843 12.193 88.923 1.00 20.84 51 GLU C N 1
ATOM 2033 C CA . GLU C 1 51 ? 22.192 13.030 87.926 1.00 20.55 51 GLU C CA 1
ATOM 2034 C C . GLU C 1 51 ? 20.806 12.493 87.586 1.00 20.67 51 GLU C C 1
ATOM 2035 O O . GLU C 1 51 ? 20.647 11.330 87.218 1.00 20.90 51 GLU C O 1
ATOM 2041 N N . VAL C 1 52 ? 19.805 13.354 87.714 1.00 18.55 52 VAL C N 1
ATOM 2042 C CA . VAL C 1 52 ? 18.429 12.976 87.436 1.00 19.13 52 VAL C CA 1
ATOM 2043 C C . VAL C 1 52 ? 17.811 13.874 86.356 1.00 18.47 52 VAL C C 1
ATOM 2044 O O . VAL C 1 52 ? 17.728 15.092 86.514 1.00 15.39 52 VAL C O 1
ATOM 2048 N N . THR C 1 53 ? 17.397 13.261 85.250 1.00 17.32 53 THR C N 1
ATOM 2049 C CA . THR C 1 53 ? 16.796 14.001 84.148 1.00 18.53 53 THR C CA 1
ATOM 2050 C C . THR C 1 53 ? 15.328 13.628 83.944 1.00 20.01 53 THR C C 1
ATOM 2051 O O . THR C 1 53 ? 15.001 12.449 83.774 1.00 19.62 53 THR C O 1
ATOM 2055 N N . MET C 1 54 ? 14.448 14.624 83.961 1.00 19.48 54 MET C N 1
ATOM 2056 C CA . MET C 1 54 ? 13.031 14.368 83.707 1.00 19.70 54 MET C CA 1
ATOM 2057 C C . MET C 1 54 ? 12.868 14.784 82.251 1.00 21.47 54 MET C C 1
ATOM 2058 O O . MET C 1 54 ? 13.147 15.932 81.883 1.00 19.63 54 MET C O 1
ATOM 2063 N N . ARG C 1 55 ? 12.446 13.843 81.418 1.00 22.31 55 ARG C N 1
ATOM 2064 C CA . ARG C 1 55 ? 12.279 14.103 80.000 1.00 23.49 55 ARG C CA 1
ATOM 2065 C C . ARG C 1 55 ? 10.864 13.836 79.516 1.00 25.57 55 ARG C C 1
ATOM 2066 O O . ARG C 1 55 ? 10.273 12.809 79.836 1.00 25.82 55 ARG C O 1
ATOM 2074 N N . ILE C 1 56 ? 10.320 14.779 78.756 1.00 28.29 56 ILE C N 1
ATOM 2075 C CA . ILE C 1 56 ? 8.988 14.630 78.185 1.00 30.98 56 ILE C CA 1
ATOM 2076 C C . ILE C 1 56 ? 9.114 14.749 76.669 1.00 33.38 56 ILE C C 1
ATOM 2077 O O . ILE C 1 56 ? 9.426 15.821 76.141 1.00 33.48 56 ILE C O 1
ATOM 2082 N N . ASN C 1 57 ? 8.895 13.632 75.983 1.00 36.44 57 ASN C N 1
ATOM 2083 C CA . ASN C 1 57 ? 8.976 13.570 74.5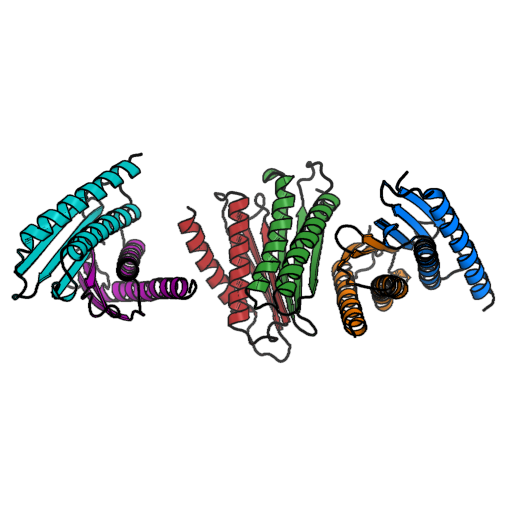26 1.00 41.11 57 ASN C CA 1
ATOM 2084 C C . ASN C 1 57 ? 7.562 13.562 73.952 1.00 43.61 57 ASN C C 1
ATOM 2085 O O . ASN C 1 57 ? 6.729 12.750 74.352 1.00 43.24 57 ASN C O 1
ATOM 2090 N N . ARG C 1 58 ? 7.298 14.464 73.012 1.00 48.27 58 ARG C N 1
ATOM 2091 C CA . ARG C 1 58 ? 5.975 14.578 72.403 1.00 52.78 58 ARG C CA 1
ATOM 2092 C C . ARG C 1 58 ? 6.040 14.691 70.886 1.00 54.83 58 ARG C C 1
ATOM 2093 O O . ARG C 1 58 ? 6.662 15.603 70.352 1.00 55.88 58 ARG C O 1
ATOM 2101 N N . GLU C 1 59 ? 5.393 13.761 70.195 1.00 57.31 59 GLU C N 1
ATOM 2102 C CA . GLU C 1 59 ? 5.377 13.777 68.737 1.00 60.41 59 GLU C CA 1
ATOM 2103 C C . GLU C 1 59 ? 4.326 12.789 68.240 1.00 61.18 59 GLU C C 1
ATOM 2104 O O . GLU C 1 59 ? 3.165 13.153 68.052 1.00 61.71 59 GLU C O 1
ATOM 2110 N N . GLU C 1 60 ? 4.733 11.541 68.028 1.00 62.27 60 GLU C N 1
ATOM 2111 C CA . GLU C 1 60 ? 3.809 10.504 67.573 1.00 62.97 60 GLU C CA 1
ATOM 2112 C C . GLU C 1 60 ? 2.997 10.111 68.808 1.00 61.77 60 GLU C C 1
ATOM 2113 O O . GLU C 1 60 ? 1.782 9.917 68.739 1.00 62.46 60 GLU C O 1
ATOM 2119 N N . THR C 1 61 ? 3.684 10.024 69.944 1.00 59.22 61 THR C N 1
ATOM 2120 C CA . THR C 1 61 ? 3.058 9.677 71.215 1.00 56.58 61 THR C CA 1
ATOM 2121 C C . THR C 1 61 ? 3.691 10.482 72.356 1.00 53.97 61 THR C C 1
ATOM 2122 O O . THR C 1 61 ? 4.812 10.975 72.229 1.00 52.78 61 THR C O 1
ATOM 2126 N N . LEU C 1 62 ? 2.965 10.610 73.464 1.00 51.07 62 LEU C N 1
ATOM 2127 C CA . LEU C 1 62 ? 3.440 11.354 74.630 1.00 48.87 62 LEU C CA 1
ATOM 2128 C C . LEU C 1 62 ? 4.163 10.465 75.645 1.00 46.40 62 LEU C C 1
ATOM 2129 O O . LEU C 1 62 ? 3.539 9.651 76.324 1.00 46.03 62 LEU C O 1
ATOM 2134 N N . ASP C 1 63 ? 5.476 10.633 75.761 1.00 42.88 63 ASP C N 1
ATOM 2135 C CA . ASP C 1 63 ? 6.247 9.825 76.698 1.00 40.24 63 ASP C CA 1
ATOM 2136 C C . ASP C 1 63 ? 6.963 10.638 77.764 1.00 36.94 63 ASP C C 1
ATOM 2137 O O . ASP C 1 63 ? 7.254 11.820 77.590 1.00 36.06 63 ASP C O 1
ATOM 2142 N N . LEU C 1 64 ? 7.240 9.971 78.875 1.00 33.47 64 LEU C N 1
ATOM 2143 C CA . LEU C 1 64 ? 7.954 10.560 79.990 1.00 28.74 64 LEU C CA 1
ATOM 2144 C C . LEU C 1 64 ? 9.108 9.613 80.265 1.00 27.50 64 LEU C C 1
ATOM 2145 O O . LEU C 1 64 ? 8.932 8.401 80.261 1.00 24.89 64 LEU C O 1
ATOM 2150 N N . GLU C 1 65 ? 10.293 10.164 80.478 1.00 24.83 65 GLU C N 1
ATOM 2151 C CA . GLU C 1 65 ? 11.437 9.342 80.799 1.00 23.31 65 GLU C CA 1
ATOM 2152 C C . GLU C 1 65 ? 12.175 9.976 81.955 1.00 22.98 65 GLU C C 1
ATOM 2153 O O . GLU C 1 65 ? 12.272 11.204 82.063 1.00 21.14 65 GLU C O 1
ATOM 2159 N N . ILE C 1 66 ? 12.656 9.129 82.847 1.00 21.04 66 ILE C N 1
ATOM 2160 C CA . ILE C 1 66 ? 13.425 9.593 83.984 1.00 20.68 66 ILE C CA 1
ATOM 2161 C C . ILE C 1 66 ? 14.741 8.857 83.828 1.00 20.20 66 ILE C C 1
ATOM 2162 O O . ILE C 1 66 ? 14.776 7.637 83.885 1.00 18.69 66 ILE C O 1
ATOM 2167 N N . GLU C 1 67 ? 15.811 9.600 83.577 1.00 20.92 67 GLU C N 1
ATOM 2168 C CA . GLU C 1 67 ? 17.126 8.996 83.420 1.00 21.63 67 GLU C CA 1
ATOM 2169 C C . GLU C 1 67 ? 17.949 9.284 84.664 1.00 21.35 67 GLU C C 1
ATOM 2170 O O . GLU C 1 67 ? 17.985 10.414 85.148 1.00 20.32 67 GLU C O 1
ATOM 2176 N N . VAL C 1 68 ? 18.600 8.258 85.194 1.00 20.27 68 VAL C N 1
ATOM 2177 C CA . VAL C 1 68 ? 19.419 8.445 86.379 1.00 19.94 68 VAL C CA 1
ATOM 2178 C C . VAL C 1 68 ? 20.846 7.947 86.167 1.00 20.69 68 VAL C C 1
ATOM 2179 O O . VAL C 1 68 ? 21.069 6.867 85.605 1.00 20.49 68 VAL C O 1
ATOM 2183 N N . TYR C 1 69 ? 21.810 8.766 86.581 1.00 20.31 69 TYR C N 1
ATOM 2184 C CA . TYR C 1 69 ? 23.218 8.393 86.508 1.00 19.14 69 TYR C CA 1
ATOM 2185 C C . TYR C 1 69 ? 23.743 8.482 87.936 1.00 18.66 69 TYR C C 1
ATOM 2186 O O . TYR C 1 69 ? 23.492 9.465 88.640 1.00 17.68 69 TYR C O 1
ATOM 2195 N N . LEU C 1 70 ? 24.463 7.453 88.363 1.00 17.23 70 LEU C N 1
ATOM 2196 C CA . LEU C 1 70 ? 24.994 7.415 89.719 1.00 18.31 70 LEU C CA 1
ATOM 2197 C C . LEU C 1 70 ? 26.447 7.009 89.700 1.00 17.75 70 LEU C C 1
ATOM 2198 O O . LEU C 1 70 ? 26.810 6.039 89.044 1.00 18.28 70 LEU C O 1
ATOM 2203 N N . GLU C 1 71 ? 27.274 7.761 90.418 1.00 19.65 71 GLU C N 1
ATOM 2204 C CA . GLU C 1 71 ? 28.697 7.465 90.509 1.00 20.19 71 GLU C CA 1
ATOM 2205 C C . GLU C 1 71 ? 29.127 7.635 91.953 1.00 19.11 71 GLU C C 1
ATOM 2206 O O . GLU C 1 71 ? 28.719 8.584 92.626 1.00 19.82 71 GLU C O 1
ATOM 2212 N N . VAL C 1 72 ? 29.949 6.708 92.428 1.00 18.53 72 VAL C N 1
ATOM 2213 C CA . VAL C 1 72 ? 30.439 6.753 93.794 1.00 19.30 72 VAL C CA 1
ATOM 2214 C C . VAL C 1 72 ? 31.958 6.859 93.778 1.00 20.55 72 VAL C C 1
ATOM 2215 O O . VAL C 1 72 ? 32.597 6.581 92.756 1.00 19.69 72 VAL C O 1
ATOM 2219 N N . PRO C 1 73 ? 32.556 7.279 94.905 1.00 22.13 73 PRO C N 1
ATOM 2220 C CA . PRO C 1 73 ? 34.016 7.399 94.978 1.00 23.64 73 PRO C CA 1
ATOM 2221 C C . PRO C 1 73 ? 34.617 6.037 94.650 1.00 23.87 73 PRO C C 1
ATOM 2222 O O . PRO C 1 73 ? 33.971 5.002 94.839 1.00 23.30 73 PRO C O 1
ATOM 2226 N N . ILE C 1 74 ? 35.848 6.043 94.161 1.00 25.07 74 ILE C N 1
ATOM 2227 C CA . ILE C 1 74 ? 36.538 4.812 93.797 1.00 26.41 74 ILE C CA 1
ATOM 2228 C C . ILE C 1 74 ? 36.648 3.827 94.964 1.00 25.61 74 ILE C C 1
ATOM 2229 O O . ILE C 1 74 ? 36.664 2.618 94.759 1.00 25.75 74 ILE C O 1
ATOM 2234 N N . PHE C 1 75 ? 36.708 4.342 96.187 1.00 24.52 75 PHE C N 1
ATOM 2235 C CA . PHE C 1 75 ? 36.844 3.477 97.353 1.00 25.03 75 PHE C CA 1
ATOM 2236 C C . PHE C 1 75 ? 35.525 3.010 97.970 1.00 25.92 75 PHE C C 1
ATOM 2237 O O . PHE C 1 75 ? 35.526 2.312 98.987 1.00 26.63 75 PHE C O 1
ATOM 2245 N N . VAL C 1 76 ? 34.397 3.391 97.376 1.00 26.11 76 VAL C N 1
ATOM 2246 C CA . VAL C 1 76 ? 33.116 2.937 97.912 1.00 24.36 76 VAL C CA 1
ATOM 2247 C C . VAL C 1 76 ? 32.845 1.532 97.390 1.00 24.22 76 VAL C C 1
ATOM 2248 O O . VAL C 1 76 ? 32.996 1.261 96.199 1.00 26.23 76 VAL C O 1
ATOM 2252 N N . LYS C 1 77 ? 32.461 0.632 98.284 1.00 24.51 77 LYS C N 1
ATOM 2253 C CA . LYS C 1 77 ? 32.190 -0.745 97.893 1.00 26.61 77 LYS C CA 1
ATOM 2254 C C . LYS C 1 77 ? 30.689 -0.992 97.745 1.00 25.98 77 LYS C C 1
ATOM 2255 O O . LYS C 1 77 ? 29.976 -1.166 98.730 1.00 25.37 77 LYS C O 1
ATOM 2261 N N . VAL C 1 78 ? 30.217 -0.985 96.503 1.00 25.91 78 VAL C N 1
ATOM 2262 C CA . VAL C 1 78 ? 28.806 -1.213 96.212 1.00 25.59 78 VAL C CA 1
ATOM 2263 C C . VAL C 1 78 ? 28.656 -1.455 94.717 1.00 25.86 78 VAL C C 1
ATOM 2264 O O . VAL C 1 78 ? 29.388 -0.878 93.913 1.00 26.79 78 VAL C O 1
ATOM 2268 N N . ASP C 1 79 ? 27.726 -2.319 94.335 1.00 26.36 79 ASP C N 1
ATOM 2269 C CA . ASP C 1 79 ? 27.520 -2.583 92.918 1.00 24.62 79 ASP C CA 1
ATOM 2270 C C . ASP C 1 79 ? 26.484 -1.578 92.432 1.00 24.55 79 ASP C C 1
ATOM 2271 O O . ASP C 1 79 ? 25.276 -1.800 92.571 1.00 22.72 79 ASP C O 1
ATOM 2276 N N . VAL C 1 80 ? 26.970 -0.471 91.875 1.00 21.60 80 VAL C N 1
ATOM 2277 C CA . VAL C 1 80 ? 26.117 0.601 91.388 1.00 21.84 80 VAL C CA 1
ATOM 2278 C C . VAL C 1 80 ? 25.048 0.146 90.413 1.00 20.72 80 VAL C C 1
ATOM 2279 O O . VAL C 1 80 ? 23.886 0.498 90.568 1.00 19.03 80 VAL C O 1
ATOM 2283 N N . ASP C 1 81 ? 25.438 -0.630 89.410 1.00 22.52 81 ASP C N 1
ATOM 2284 C CA . ASP C 1 81 ? 24.475 -1.112 88.426 1.00 24.52 81 ASP C CA 1
ATOM 2285 C C . ASP C 1 81 ? 23.302 -1.829 89.075 1.00 24.08 81 ASP C C 1
ATOM 2286 O O . ASP C 1 81 ? 22.145 -1.599 88.717 1.00 23.12 81 ASP C O 1
ATOM 2291 N N . LYS C 1 82 ? 23.599 -2.699 90.033 1.00 22.73 82 LYS C N 1
ATOM 2292 C CA . LYS C 1 82 ? 22.547 -3.442 90.710 1.00 20.73 82 LYS C CA 1
ATOM 2293 C C . LYS C 1 82 ? 21.712 -2.550 91.616 1.00 17.99 82 LYS C C 1
ATOM 2294 O O . LYS C 1 82 ? 20.509 -2.747 91.741 1.00 17.73 82 LYS C O 1
ATOM 2300 N N . LEU C 1 83 ? 22.340 -1.555 92.229 1.00 16.89 83 LEU C N 1
ATOM 2301 C CA . LEU C 1 83 ? 21.608 -0.644 93.088 1.00 17.67 83 LEU C CA 1
ATOM 2302 C C . LEU C 1 83 ? 20.615 0.134 92.228 1.00 19.85 83 LEU C C 1
ATOM 2303 O O . LEU C 1 83 ? 19.436 0.256 92.581 1.00 19.67 83 LEU C O 1
ATOM 2308 N N . ILE C 1 84 ? 21.101 0.659 91.101 1.00 18.66 84 ILE C N 1
ATOM 2309 C CA . ILE C 1 84 ? 20.260 1.422 90.183 1.00 20.66 84 ILE C CA 1
ATOM 2310 C C . ILE C 1 84 ? 19.136 0.535 89.631 1.00 18.45 84 ILE C C 1
ATOM 2311 O O . ILE C 1 84 ? 17.998 0.984 89.507 1.00 19.99 84 ILE C O 1
ATOM 2316 N N . ASP C 1 85 ? 19.452 -0.714 89.300 1.00 18.38 85 ASP C N 1
ATOM 2317 C CA . ASP C 1 85 ? 18.431 -1.640 88.785 1.00 20.75 85 ASP C CA 1
ATOM 2318 C C . ASP C 1 85 ? 17.303 -1.803 89.810 1.00 18.70 85 ASP C C 1
ATOM 2319 O O . ASP C 1 85 ? 16.121 -1.719 89.471 1.00 17.37 85 ASP C O 1
ATOM 2324 N N . GLU C 1 86 ? 17.682 -2.027 91.066 1.00 17.29 86 GLU C N 1
ATOM 2325 C CA . GLU C 1 86 ? 16.707 -2.212 92.131 1.00 19.22 86 GLU C CA 1
ATOM 2326 C C . GLU C 1 86 ? 15.846 -0.972 92.297 1.00 19.67 86 GLU C C 1
ATOM 2327 O O . GLU C 1 86 ? 14.626 -1.073 92.424 1.00 18.76 86 GLU C O 1
ATOM 2333 N N . ALA C 1 87 ? 16.486 0.195 92.290 1.00 18.27 87 ALA C N 1
ATOM 2334 C CA . ALA C 1 87 ? 15.769 1.450 92.452 1.00 19.34 87 ALA C CA 1
ATOM 2335 C C . ALA C 1 87 ? 14.779 1.660 91.322 1.00 20.54 87 ALA C C 1
ATOM 2336 O O . ALA C 1 87 ? 13.650 2.090 91.550 1.00 21.17 87 ALA C O 1
ATOM 2338 N N . VAL C 1 88 ? 15.212 1.358 90.102 1.00 20.51 88 VAL C N 1
ATOM 2339 C CA . VAL C 1 88 ? 14.366 1.533 88.932 1.00 21.47 88 VAL C CA 1
ATOM 2340 C C . VAL C 1 88 ? 13.216 0.526 88.900 1.00 22.34 88 VAL C C 1
ATOM 2341 O O . VAL C 1 88 ? 12.084 0.885 88.572 1.00 21.66 88 VAL C O 1
ATOM 2345 N N . GLU C 1 89 ? 13.495 -0.725 89.244 1.00 21.77 89 GLU C N 1
ATOM 2346 C CA . GLU C 1 89 ? 12.437 -1.730 89.264 1.00 23.52 89 GLU C CA 1
ATOM 2347 C C . GLU C 1 89 ? 11.367 -1.264 90.255 1.00 22.82 89 GLU C C 1
ATOM 2348 O O . GLU C 1 89 ? 10.168 -1.370 89.992 1.00 24.07 89 GLU C O 1
ATOM 2354 N N . ARG C 1 90 ? 11.808 -0.717 91.384 1.00 22.77 90 ARG C N 1
ATOM 2355 C CA . ARG C 1 90 ? 10.891 -0.216 92.401 1.00 21.50 90 ARG C CA 1
ATOM 2356 C C . ARG C 1 90 ? 10.085 0.964 91.852 1.00 21.51 90 ARG C C 1
ATOM 2357 O O . ARG C 1 90 ? 8.899 1.093 92.123 1.00 21.53 90 ARG C O 1
ATOM 2365 N N . ALA C 1 91 ? 10.726 1.821 91.068 1.00 20.48 91 ALA C N 1
ATOM 2366 C CA . ALA C 1 91 ? 10.029 2.969 90.512 1.00 20.22 91 ALA C CA 1
ATOM 2367 C C . ALA C 1 91 ? 8.971 2.500 89.527 1.00 21.27 91 ALA C C 1
ATOM 2368 O O . ALA C 1 91 ? 7.867 3.038 89.503 1.00 21.61 91 ALA C O 1
ATOM 2370 N N . TYR C 1 92 ? 9.303 1.503 88.709 1.00 20.84 92 TYR C N 1
ATOM 2371 C CA . TYR C 1 92 ? 8.333 0.985 87.749 1.00 23.43 92 TYR C CA 1
ATOM 2372 C C . TYR C 1 92 ? 7.084 0.475 88.479 1.00 25.18 92 TYR C C 1
ATOM 2373 O O . TYR C 1 92 ? 5.964 0.777 88.079 1.00 25.61 92 TYR C O 1
ATOM 2382 N N . GLU C 1 93 ? 7.281 -0.290 89.551 1.00 26.12 93 GLU C N 1
ATOM 2383 C CA . GLU C 1 93 ? 6.159 -0.819 90.325 1.00 27.94 93 GLU C CA 1
ATOM 2384 C C . GLU C 1 93 ? 5.272 0.313 90.841 1.00 27.63 93 GLU C C 1
ATOM 2385 O O . GLU C 1 93 ? 4.066 0.306 90.625 1.00 26.61 93 GLU C O 1
ATOM 2391 N N . ILE C 1 94 ? 5.880 1.281 91.523 1.00 27.28 94 ILE C N 1
ATOM 2392 C CA . ILE C 1 94 ? 5.133 2.408 92.074 1.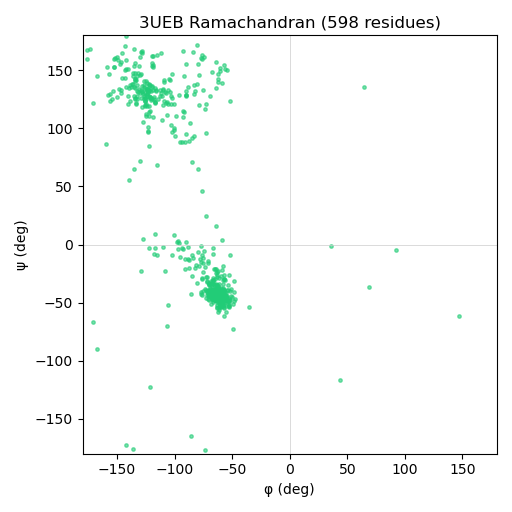00 27.49 94 ILE C CA 1
ATOM 2393 C C . ILE C 1 94 ? 4.446 3.214 90.980 1.00 28.06 94 ILE C C 1
ATOM 2394 O O . ILE C 1 94 ? 3.268 3.557 91.102 1.00 26.80 94 ILE C O 1
ATOM 2399 N N . VAL C 1 95 ? 5.177 3.521 89.914 1.00 27.18 95 VAL C N 1
ATOM 2400 C CA . VAL C 1 95 ? 4.594 4.283 88.820 1.00 29.09 95 VAL C CA 1
ATOM 2401 C C . VAL C 1 95 ? 3.400 3.535 88.225 1.00 29.09 95 VAL C C 1
ATOM 2402 O O . VAL C 1 95 ? 2.302 4.082 88.134 1.00 28.42 95 VAL C O 1
ATOM 2406 N N . GLU C 1 96 ? 3.610 2.282 87.838 1.00 30.44 96 GLU C N 1
ATOM 2407 C CA . GLU C 1 96 ? 2.536 1.485 87.255 1.00 32.96 96 GLU C CA 1
ATOM 2408 C C . GLU C 1 96 ? 1.292 1.435 88.148 1.00 32.77 96 GLU C C 1
ATOM 2409 O O . GLU C 1 96 ? 0.176 1.424 87.637 1.00 32.84 96 GLU C O 1
ATOM 2415 N N . ARG C 1 97 ? 1.476 1.421 89.469 1.00 31.89 97 ARG C N 1
ATOM 2416 C CA . ARG C 1 97 ? 0.337 1.403 90.392 1.00 32.06 97 ARG C CA 1
ATOM 2417 C C . ARG C 1 97 ? -0.468 2.686 90.255 1.00 31.54 97 ARG C C 1
ATOM 2418 O O . ARG C 1 97 ? -1.692 2.654 90.165 1.00 31.58 97 ARG C O 1
ATOM 2426 N N . LYS C 1 98 ? 0.228 3.819 90.258 1.00 31.12 98 LYS C N 1
ATOM 2427 C CA . LYS C 1 98 ? -0.421 5.116 90.132 1.00 30.52 98 LYS C CA 1
ATOM 2428 C C . LYS C 1 98 ? -1.162 5.230 88.801 1.00 31.33 98 LYS C C 1
ATOM 2429 O O . LYS C 1 98 ? -2.208 5.876 88.717 1.00 29.18 98 LYS C O 1
ATOM 2435 N N . LEU C 1 99 ? -0.614 4.610 87.761 1.00 32.92 99 LEU C N 1
ATOM 2436 C CA . LEU C 1 99 ? -1.241 4.636 86.442 1.00 35.72 99 LEU C CA 1
ATOM 2437 C C . LEU C 1 99 ? -2.472 3.733 86.451 1.00 36.55 99 LEU C C 1
ATOM 2438 O O . LEU C 1 99 ? -3.505 4.066 85.869 1.00 35.22 99 LEU C O 1
ATOM 2443 N N . ARG C 1 100 ? -2.382 2.596 87.110 1.00 37.78 100 ARG C N 1
ATOM 2444 C CA . ARG C 1 100 ? -3.489 1.690 87.289 1.00 41.27 100 ARG C CA 1
ATOM 2445 C C . ARG C 1 100 ? -4.641 2.507 87.877 1.00 43.53 100 ARG C C 1
ATOM 2446 O O . ARG C 1 100 ? -5.732 2.533 87.373 1.00 43.80 100 ARG C O 1
ATOM 2454 N N . GLU C 1 101 ? -4.331 3.242 88.915 1.00 44.52 101 GLU C N 1
ATOM 2455 C CA . GLU C 1 101 ? -5.226 4.151 89.585 1.00 46.79 101 GLU C CA 1
ATOM 2456 C C . GLU C 1 101 ? -5.853 5.346 88.814 1.00 48.40 101 GLU C C 1
ATOM 2457 O O . GLU C 1 101 ? -7.047 5.544 88.866 1.00 49.30 101 GLU C O 1
ATOM 2463 N N . ILE C 1 102 ? -5.066 6.156 88.139 1.00 50.82 102 ILE C N 1
ATOM 2464 C CA . ILE C 1 102 ? -5.633 7.180 87.300 1.00 52.20 102 ILE C CA 1
ATOM 2465 C C . ILE C 1 102 ? -6.585 6.585 86.266 1.00 53.23 102 ILE C C 1
ATOM 2466 O O . ILE C 1 102 ? -7.638 7.094 86.025 1.00 54.73 102 ILE C O 1
ATOM 2471 N N . ALA C 1 103 ? -6.178 5.499 85.674 1.00 53.33 103 ALA C N 1
ATOM 2472 C CA . ALA C 1 103 ? -6.955 4.711 84.724 1.00 54.94 103 ALA C CA 1
ATOM 2473 C C . ALA C 1 103 ? -8.271 4.246 85.339 1.00 56.76 103 ALA C C 1
ATOM 2474 O O . ALA C 1 103 ? -9.349 4.594 84.858 1.00 56.76 103 ALA C O 1
ATOM 2476 N N . ASN C 1 104 ? -8.174 3.458 86.405 1.00 58.71 104 ASN C N 1
ATOM 2477 C CA . ASN C 1 104 ? -9.356 2.943 87.087 1.00 60.27 104 ASN C CA 1
ATOM 2478 C C . ASN C 1 104 ? -10.188 4.055 87.717 1.00 61.66 104 ASN C C 1
ATOM 2479 O O . ASN C 1 104 ? -11.041 3.799 88.566 1.00 61.99 104 ASN C O 1
ATOM 2484 N N . GLU C 1 105 ? -9.934 5.289 87.295 1.00 62.77 105 GLU C N 1
ATOM 2485 C CA . GLU C 1 105 ? -10.660 6.441 87.817 1.00 64.75 105 GLU C CA 1
ATOM 2486 C C . GLU C 1 105 ? -11.500 7.102 86.730 1.00 65.64 105 GLU C C 1
ATOM 2487 O O . GLU C 1 105 ? -12.307 7.989 87.009 1.00 65.85 105 GLU C O 1
ATOM 2493 N N . ARG C 1 106 ? -11.304 6.665 85.490 1.00 66.15 106 ARG C N 1
ATOM 2494 C CA . ARG C 1 106 ? -12.043 7.214 84.359 1.00 66.60 106 ARG C CA 1
ATOM 2495 C C . ARG C 1 106 ? -12.706 6.107 83.545 1.00 66.54 106 ARG C C 1
ATOM 2496 O O . ARG C 1 106 ? -12.504 4.922 83.810 1.00 66.16 106 ARG C O 1
ATOM 2504 N N . SER D 1 5 ? 14.449 23.342 65.636 1.00 27.45 5 SER D N 1
ATOM 2505 C CA . SER D 1 5 ? 15.559 24.036 66.344 1.00 27.20 5 SER D CA 1
ATOM 2506 C C . SER D 1 5 ? 15.615 23.627 67.829 1.00 26.97 5 SER D C 1
ATOM 2507 O O . SER D 1 5 ? 14.595 23.321 68.457 1.00 24.59 5 SER D O 1
ATOM 2510 N N . SER D 1 6 ? 16.816 23.621 68.393 1.00 27.04 6 SER D N 1
ATOM 2511 C CA . SER D 1 6 ? 16.978 23.237 69.786 1.00 26.78 6 SER D CA 1
ATOM 2512 C C . SER D 1 6 ? 17.902 24.183 70.534 1.00 26.11 6 SER D C 1
ATOM 2513 O O . SER D 1 6 ? 18.581 25.016 69.936 1.00 26.01 6 SER D O 1
ATOM 2516 N N . GLY D 1 7 ? 17.916 24.049 71.854 1.00 26.10 7 GLY D N 1
ATOM 2517 C CA . GLY D 1 7 ? 18.768 24.885 72.672 1.00 25.43 7 GLY D CA 1
ATOM 2518 C C . GLY D 1 7 ? 19.118 24.148 73.944 1.00 25.46 7 GLY D C 1
ATOM 2519 O O . GLY D 1 7 ? 18.427 23.204 74.321 1.00 23.84 7 GLY D O 1
ATOM 2520 N N . LYS D 1 8 ? 20.190 24.571 74.603 1.00 24.44 8 LYS D N 1
ATOM 2521 C CA . LYS D 1 8 ? 20.616 23.936 75.843 1.00 27.26 8 LYS D CA 1
ATOM 2522 C C . LYS D 1 8 ? 21.313 24.965 76.725 1.00 26.23 8 LYS D C 1
ATOM 2523 O O . LYS D 1 8 ? 22.234 25.645 76.281 1.00 27.70 8 LYS D O 1
ATOM 2529 N N . ARG D 1 9 ? 20.859 25.095 77.966 1.00 23.11 9 ARG D N 1
ATOM 2530 C CA . ARG D 1 9 ? 21.457 26.049 78.892 1.00 22.70 9 ARG D CA 1
ATOM 2531 C C . ARG D 1 9 ? 21.760 25.355 80.209 1.00 22.46 9 ARG D C 1
ATOM 2532 O O . ARG D 1 9 ? 21.111 24.367 80.563 1.00 21.15 9 ARG D O 1
ATOM 2540 N N . VAL D 1 10 ? 22.751 25.873 80.927 1.00 19.99 10 VAL D N 1
ATOM 2541 C CA . VAL D 1 10 ? 23.149 25.298 82.202 1.00 21.17 10 VAL D CA 1
ATOM 2542 C C . VAL D 1 10 ? 23.437 26.387 83.229 1.00 18.06 10 VAL D C 1
ATOM 2543 O O . VAL D 1 10 ? 24.042 27.403 82.912 1.00 19.64 10 VAL D O 1
ATOM 2547 N N . ILE D 1 11 ? 22.974 26.175 84.453 1.00 18.52 11 ILE D N 1
ATOM 2548 C CA . ILE D 1 11 ? 23.211 27.111 85.545 1.00 17.93 11 ILE D CA 1
ATOM 2549 C C . ILE D 1 11 ? 23.736 26.294 86.711 1.00 18.93 11 ILE D C 1
ATOM 2550 O O . ILE D 1 11 ? 23.584 25.064 86.740 1.00 17.73 11 ILE D O 1
ATOM 2555 N N . HIS D 1 12 ? 24.361 26.983 87.660 1.00 16.93 12 HIS D N 1
ATOM 2556 C CA . HIS D 1 12 ? 24.915 26.346 88.842 1.00 17.56 12 HIS D CA 1
ATOM 2557 C C . HIS D 1 12 ? 24.497 27.160 90.050 1.00 18.14 12 HIS D C 1
ATOM 2558 O O . HIS D 1 12 ? 24.456 28.391 90.000 1.00 18.76 12 HIS D O 1
ATOM 2565 N N . ILE D 1 13 ? 24.174 26.473 91.136 1.00 18.68 13 ILE D N 1
ATOM 2566 C CA . ILE D 1 13 ? 23.754 27.147 92.353 1.00 18.83 13 ILE D CA 1
ATOM 2567 C C . ILE D 1 13 ? 24.585 26.626 93.515 1.00 18.14 13 ILE D C 1
ATOM 2568 O O . ILE D 1 13 ? 24.758 25.422 93.669 1.00 19.61 13 ILE D O 1
ATOM 2573 N N . GLY D 1 14 ? 25.113 27.537 94.320 1.00 19.08 14 GLY D N 1
ATOM 2574 C CA . GLY D 1 14 ? 25.919 27.143 95.464 1.00 17.83 14 GLY D CA 1
ATOM 2575 C C . GLY D 1 14 ? 25.018 27.026 96.671 1.00 18.67 14 GLY D C 1
ATOM 2576 O O . GLY D 1 14 ? 24.455 28.016 97.132 1.00 19.42 14 GLY D O 1
ATOM 2577 N N . LEU D 1 15 ? 24.874 25.809 97.181 1.00 20.20 15 LEU D N 1
ATOM 2578 C CA . LEU D 1 15 ? 24.013 25.553 98.329 1.00 22.28 15 LEU D CA 1
ATOM 2579 C C . LEU D 1 15 ? 24.682 24.559 99.282 1.00 24.35 15 LEU D C 1
ATOM 2580 O O . LEU D 1 15 ? 24.105 23.525 99.614 1.00 25.22 15 LEU D O 1
ATOM 2585 N N . PRO D 1 16 ? 25.909 24.865 99.741 1.00 25.80 16 PRO D N 1
ATOM 2586 C CA . PRO D 1 16 ? 26.624 23.966 100.656 1.00 26.89 16 PRO D CA 1
ATOM 2587 C C . PRO D 1 16 ? 25.948 23.774 102.016 1.00 26.91 16 PRO D C 1
ATOM 2588 O O . PRO D 1 16 ? 26.159 22.760 102.675 1.00 25.63 16 PRO D O 1
ATOM 2592 N N . GLU D 1 17 ? 25.144 24.750 102.428 1.00 28.37 17 GLU D N 1
ATOM 2593 C CA . GLU D 1 17 ? 24.445 24.693 103.713 1.00 30.49 17 GLU D CA 1
ATOM 2594 C C . GLU D 1 17 ? 23.233 23.757 103.676 1.00 30.52 17 GLU D C 1
ATOM 2595 O O . GLU D 1 17 ? 22.702 23.371 104.716 1.00 30.51 17 GLU D O 1
ATOM 2601 N N . LEU D 1 18 ? 22.796 23.395 102.478 1.00 30.81 18 LEU D N 1
ATOM 2602 C CA . LEU D 1 18 ? 21.644 22.523 102.346 1.00 30.84 18 LEU D CA 1
ATOM 2603 C C . LEU D 1 18 ? 21.942 21.052 102.589 1.00 31.06 18 LEU D C 1
ATOM 2604 O O . LEU D 1 18 ? 23.028 20.554 102.262 1.00 30.05 18 LEU D O 1
ATOM 2609 N N . SER D 1 19 ? 20.964 20.364 103.168 1.00 29.84 19 SER D N 1
ATOM 2610 C CA . SER D 1 19 ? 21.072 18.936 103.429 1.00 31.92 19 SER D CA 1
ATOM 2611 C C . SER D 1 19 ? 20.866 18.259 102.079 1.00 32.43 19 SER D C 1
ATOM 2612 O O . SER D 1 19 ? 20.284 18.855 101.166 1.00 32.98 19 SER D O 1
ATOM 2615 N N . GLU D 1 20 ? 21.321 17.018 101.949 1.00 32.21 20 GLU D N 1
ATOM 2616 C CA . GLU D 1 20 ? 21.161 16.309 100.688 1.00 32.63 20 GLU D CA 1
ATOM 2617 C C . GLU D 1 20 ? 19.695 16.342 100.260 1.00 34.36 20 GLU D C 1
ATOM 2618 O O . GLU D 1 20 ? 19.380 16.764 99.149 1.00 34.80 20 GLU D O 1
ATOM 2624 N N . GLU D 1 21 ? 18.801 15.911 101.146 1.00 35.22 21 GLU D N 1
ATOM 2625 C CA . GLU D 1 21 ? 17.373 15.902 100.841 1.00 36.77 21 GLU D CA 1
ATOM 2626 C C . GLU D 1 21 ? 16.843 17.284 100.474 1.00 36.95 21 GLU D C 1
ATOM 2627 O O . GLU D 1 21 ? 15.971 17.424 99.608 1.00 36.70 21 GLU D O 1
ATOM 2633 N N . GLN D 1 22 ? 17.357 18.305 101.144 1.00 35.48 22 GLN D N 1
ATOM 2634 C CA . GLN D 1 22 ? 16.921 19.663 100.867 1.00 34.53 22 GLN D CA 1
ATOM 2635 C C . GLN D 1 22 ? 17.390 20.050 99.469 1.00 32.72 22 GLN D C 1
ATOM 2636 O O . GLN D 1 22 ? 16.654 20.672 98.699 1.00 33.32 22 GLN D O 1
ATOM 2642 N N . LEU D 1 23 ? 18.619 19.663 99.148 1.00 30.76 23 LEU D N 1
ATOM 2643 C CA . LEU D 1 23 ? 19.204 19.961 97.847 1.00 29.52 23 LEU D CA 1
ATOM 2644 C C . LEU D 1 23 ? 18.390 19.313 96.729 1.00 29.47 23 LEU D C 1
ATOM 2645 O O . LEU D 1 23 ? 18.141 19.937 95.690 1.00 28.89 23 LEU D O 1
ATOM 2650 N N . ILE D 1 24 ? 17.964 18.072 96.953 1.00 29.05 24 ILE D N 1
ATOM 2651 C CA . ILE D 1 24 ? 17.164 17.337 95.971 1.00 31.16 24 ILE D CA 1
ATOM 2652 C C . ILE D 1 24 ? 15.801 17.996 95.758 1.00 30.25 24 ILE D C 1
ATOM 2653 O O . ILE D 1 24 ? 15.317 18.088 94.630 1.00 30.21 24 ILE D O 1
ATOM 2658 N N . GLU D 1 25 ? 15.189 18.451 96.845 1.00 30.51 25 GLU D N 1
ATOM 2659 C CA . GLU D 1 25 ? 13.890 19.110 96.776 1.00 30.35 25 GLU D CA 1
ATOM 2660 C C . GLU D 1 25 ? 13.966 20.398 95.953 1.00 29.20 25 GLU D C 1
ATOM 2661 O O . GLU D 1 25 ? 13.037 20.731 95.210 1.00 27.56 25 GLU D O 1
ATOM 2667 N N . ILE D 1 26 ? 15.078 21.117 96.093 1.00 27.74 26 ILE D N 1
ATOM 2668 C CA . ILE D 1 26 ? 15.293 22.367 95.368 1.00 26.41 26 ILE D CA 1
ATOM 2669 C C . ILE D 1 26 ? 15.437 22.113 93.868 1.00 25.65 26 ILE D C 1
ATOM 2670 O O . ILE D 1 26 ? 14.829 22.798 93.049 1.00 25.22 26 ILE D O 1
ATOM 2675 N N . GLY D 1 27 ? 16.247 21.122 93.519 1.00 23.60 27 GLY D N 1
ATOM 2676 C CA . GLY D 1 27 ? 16.454 20.798 92.123 1.00 25.98 27 GLY D CA 1
ATOM 2677 C C . GLY D 1 27 ? 15.194 20.259 91.481 1.00 27.69 27 GLY D C 1
ATOM 2678 O O . GLY D 1 27 ? 14.969 20.451 90.282 1.00 29.93 27 GLY D O 1
ATOM 2679 N N . GLU D 1 28 ? 14.359 19.588 92.268 1.00 26.61 28 GLU D N 1
ATOM 2680 C CA . GLU D 1 28 ? 13.123 19.037 91.723 1.00 26.97 28 GLU D CA 1
ATOM 2681 C C . GLU D 1 28 ? 12.150 20.172 91.443 1.00 25.18 28 GLU D C 1
ATOM 2682 O O . GLU D 1 28 ? 11.460 20.182 90.421 1.00 24.27 28 GLU D O 1
ATOM 2688 N N . LEU D 1 29 ? 12.107 21.136 92.355 1.00 23.66 29 LEU D N 1
ATOM 2689 C CA . LEU D 1 29 ? 11.235 22.293 92.201 1.00 23.22 29 LEU D CA 1
ATOM 2690 C C . LEU D 1 29 ? 11.627 23.062 90.938 1.00 22.82 29 LEU D C 1
ATOM 2691 O O . LEU D 1 29 ? 10.772 23.516 90.188 1.00 23.59 29 LEU D O 1
ATOM 2696 N N . ALA D 1 30 ? 12.929 23.200 90.707 1.00 23.92 30 ALA D N 1
ATOM 2697 C CA . ALA D 1 30 ? 13.429 23.909 89.532 1.00 21.61 30 ALA D CA 1
ATOM 2698 C C . ALA D 1 30 ? 12.995 23.211 88.245 1.00 21.24 30 ALA D C 1
ATOM 2699 O O . ALA D 1 30 ? 12.559 23.867 87.304 1.00 21.77 30 ALA D O 1
ATOM 2701 N N . GLN D 1 31 ? 13.124 21.886 88.205 1.00 21.90 31 GLN D N 1
ATOM 2702 C CA . GLN D 1 31 ? 12.731 21.111 87.030 1.00 23.65 31 GLN D CA 1
ATOM 2703 C C . GLN D 1 31 ? 11.267 21.348 86.701 1.00 25.61 31 GLN D C 1
ATOM 2704 O O . GLN D 1 31 ? 10.911 21.658 85.562 1.00 27.03 31 GLN D O 1
ATOM 2710 N N . GLU D 1 32 ? 10.426 21.180 87.715 1.00 27.10 32 GLU D N 1
ATOM 2711 C CA . GLU D 1 32 ? 8.985 21.349 87.587 1.00 28.30 32 GLU D CA 1
ATOM 2712 C C . GLU D 1 32 ? 8.587 22.733 87.095 1.00 25.99 32 GLU D C 1
ATOM 2713 O O . GLU D 1 32 ? 7.735 22.867 86.223 1.00 23.78 32 GLU D O 1
ATOM 2719 N N . THR D 1 33 ? 9.200 23.762 87.669 1.00 24.15 33 THR D N 1
ATOM 2720 C CA . THR D 1 33 ? 8.894 25.135 87.297 1.00 22.69 33 THR D CA 1
ATOM 2721 C C . THR D 1 33 ? 9.305 25.423 85.854 1.00 22.04 33 THR D C 1
ATOM 2722 O O . THR D 1 33 ? 8.590 26.095 85.106 1.00 21.49 33 THR D O 1
ATOM 2726 N N . ILE D 1 34 ? 10.464 24.905 85.470 1.00 21.34 34 ILE D N 1
ATOM 2727 C CA . ILE D 1 34 ? 10.990 25.101 84.127 1.00 20.58 34 ILE D CA 1
ATOM 2728 C C . ILE D 1 34 ? 10.059 24.453 83.108 1.00 21.57 34 ILE D C 1
ATOM 2729 O O . ILE D 1 34 ? 9.697 25.054 82.093 1.00 20.50 34 ILE D O 1
ATOM 2734 N N . ILE D 1 35 ? 9.659 23.224 83.394 1.00 22.26 35 ILE D N 1
ATOM 2735 C CA . ILE D 1 35 ? 8.769 22.507 82.508 1.00 23.77 35 ILE D CA 1
ATOM 2736 C C . ILE D 1 35 ? 7.413 23.208 82.420 1.00 24.25 35 ILE D C 1
ATOM 2737 O O . ILE D 1 35 ? 6.881 23.390 81.324 1.00 24.35 35 ILE D O 1
ATOM 2742 N N . ASP D 1 36 ? 6.864 23.614 83.564 1.00 25.46 36 ASP D N 1
ATOM 2743 C CA . ASP D 1 36 ? 5.571 24.291 83.579 1.00 27.00 36 ASP D CA 1
ATOM 2744 C C . ASP D 1 36 ? 5.627 25.569 82.766 1.00 26.74 36 ASP D C 1
ATOM 2745 O O . ASP D 1 36 ? 4.721 25.860 81.979 1.00 28.30 36 ASP D O 1
ATOM 2750 N N . TYR D 1 37 ? 6.690 26.341 82.957 1.00 25.58 37 TYR D N 1
ATOM 2751 C CA . TYR D 1 37 ? 6.828 27.575 82.213 1.00 23.44 37 TYR D CA 1
ATOM 2752 C C . TYR D 1 37 ? 6.829 27.254 80.720 1.00 22.41 37 TYR D C 1
ATOM 2753 O O . TYR D 1 37 ? 6.104 27.875 79.949 1.00 22.16 37 TYR D O 1
ATOM 2762 N N . VAL D 1 38 ? 7.640 26.281 80.315 1.00 21.66 38 VAL D N 1
ATOM 2763 C CA . VAL D 1 38 ? 7.723 25.927 78.892 1.00 23.91 38 VAL D CA 1
ATOM 2764 C C . VAL D 1 38 ? 6.386 25.517 78.290 1.00 23.89 38 VAL D C 1
ATOM 2765 O O . VAL D 1 38 ? 6.019 25.992 77.215 1.00 23.05 38 VAL D O 1
ATOM 2769 N N . PHE D 1 39 ? 5.665 24.641 78.984 1.00 25.01 39 PHE D N 1
ATOM 2770 C CA . PHE D 1 39 ? 4.365 24.174 78.512 1.00 28.89 39 PHE D CA 1
ATOM 2771 C C . PHE D 1 39 ? 3.300 25.252 78.601 1.00 30.94 39 PHE D C 1
ATOM 2772 O O . PHE D 1 39 ? 2.234 25.143 77.996 1.00 32.94 39 PHE D O 1
ATOM 2780 N N . ASP D 1 40 ? 3.592 26.299 79.360 1.00 33.18 40 ASP D N 1
ATOM 2781 C CA . ASP D 1 40 ? 2.654 27.387 79.500 1.00 34.66 40 ASP D CA 1
ATOM 2782 C C . ASP D 1 40 ? 2.849 28.413 78.395 1.00 34.35 40 ASP D C 1
ATOM 2783 O O . ASP D 1 40 ? 1.951 29.194 78.111 1.00 34.70 40 ASP D O 1
ATOM 2788 N N . HIS D 1 41 ? 4.016 28.419 77.761 1.00 33.56 41 HIS D N 1
ATOM 2789 C CA . HIS D 1 41 ? 4.244 29.382 76.695 1.00 34.09 41 HIS D CA 1
ATOM 2790 C C . HIS D 1 41 ? 4.314 28.765 75.315 1.00 34.22 41 HIS D C 1
ATOM 2791 O O . HIS D 1 41 ? 4.456 29.474 74.323 1.00 33.66 41 HIS D O 1
ATOM 2798 N N . LEU D 1 42 ? 4.214 27.445 75.245 1.00 34.76 42 LEU D N 1
ATOM 2799 C CA . LEU D 1 42 ? 4.254 26.774 73.959 1.00 35.98 42 LEU D CA 1
ATOM 2800 C C . LEU D 1 42 ? 2.977 25.998 73.716 1.00 37.85 42 LEU D C 1
ATOM 2801 O O . LEU D 1 42 ? 2.468 25.307 74.602 1.00 38.77 42 LEU D O 1
ATOM 2806 N N . THR D 1 43 ? 2.468 26.124 72.497 1.00 40.37 43 THR D N 1
ATOM 2807 C CA . THR D 1 43 ? 1.227 25.484 72.085 1.00 43.27 43 THR D CA 1
ATOM 2808 C C . THR D 1 43 ? 1.289 23.978 71.885 1.00 42.94 43 THR D C 1
ATOM 2809 O O . THR D 1 43 ? 1.679 23.505 70.815 1.00 43.12 43 THR D O 1
ATOM 2813 N N . ARG D 1 44 ? 0.892 23.236 72.916 1.00 43.19 44 ARG D N 1
ATOM 2814 C CA . ARG D 1 44 ? 0.852 21.777 72.864 1.00 42.52 44 ARG D CA 1
ATOM 2815 C C . ARG D 1 44 ? 2.078 21.135 72.218 1.00 41.53 44 ARG D C 1
ATOM 2816 O O . ARG D 1 44 ? 3.184 21.260 72.734 1.00 43.68 44 ARG D O 1
ATOM 2824 N N . SER D 1 45 ? 1.868 20.456 71.090 1.00 39.65 45 SER D N 1
ATOM 2825 C CA . SER D 1 45 ? 2.929 19.761 70.362 1.00 39.08 45 SER D CA 1
ATOM 2826 C C . SER D 1 45 ? 4.103 20.608 69.888 1.00 38.52 45 SER D C 1
ATOM 2827 O O . SER D 1 45 ? 4.980 20.105 69.181 1.00 38.79 45 SER D O 1
ATOM 2830 N N . GLU D 1 46 ? 4.126 21.888 70.238 1.00 36.58 46 GLU D N 1
ATOM 2831 C CA . GLU D 1 46 ? 5.256 22.713 69.842 1.00 35.02 46 GLU D CA 1
ATOM 2832 C C . GLU D 1 46 ? 6.471 22.289 70.662 1.00 33.86 46 GLU D C 1
ATOM 2833 O O . GLU D 1 46 ? 7.607 22.637 70.343 1.00 33.22 46 GLU D O 1
ATOM 2839 N N . VAL D 1 47 ? 6.219 21.530 71.723 1.00 31.98 47 VAL D N 1
ATOM 2840 C CA . VAL D 1 47 ? 7.290 21.034 72.571 1.00 32.52 47 VAL D CA 1
ATOM 2841 C C . VAL D 1 47 ? 7.654 19.634 72.097 1.00 31.71 47 VAL D C 1
ATOM 2842 O O . VAL D 1 47 ? 7.104 18.641 72.567 1.00 32.55 47 VAL D O 1
ATOM 2846 N N . LYS D 1 48 ? 8.568 19.562 71.142 1.00 31.20 48 LYS D N 1
ATOM 2847 C CA . LYS D 1 48 ? 9.002 18.281 70.616 1.00 31.95 48 LYS D CA 1
ATOM 2848 C C . LYS D 1 48 ? 9.708 17.513 71.740 1.00 31.18 48 LYS D C 1
ATOM 2849 O O . LYS D 1 48 ? 9.471 16.320 71.937 1.00 31.54 48 LYS D O 1
ATOM 2855 N N . ASP D 1 49 ? 10.563 18.203 72.486 1.00 28.31 49 ASP D N 1
ATOM 2856 C CA . ASP D 1 49 ? 11.264 17.568 73.589 1.00 27.77 49 ASP D CA 1
ATOM 2857 C C . ASP D 1 49 ? 11.719 18.574 74.634 1.00 25.92 49 ASP D C 1
ATOM 2858 O O . ASP D 1 49 ? 12.336 19.592 74.317 1.00 25.52 49 ASP D O 1
ATOM 2863 N N . ILE D 1 50 ? 11.388 18.286 75.884 1.00 25.06 50 ILE D N 1
ATOM 2864 C CA . ILE D 1 50 ? 11.782 19.136 76.995 1.00 25.24 50 ILE D CA 1
ATOM 2865 C C . ILE D 1 50 ? 12.321 18.240 78.102 1.00 26.66 50 ILE D C 1
ATOM 2866 O O . ILE D 1 50 ? 11.663 17.279 78.509 1.00 26.00 50 ILE D O 1
ATOM 2871 N N . GLU D 1 51 ? 13.538 18.530 78.560 1.00 25.33 51 GLU D N 1
ATOM 2872 C CA . GLU D 1 51 ? 14.137 17.751 79.629 1.00 23.49 51 GLU D CA 1
ATOM 2873 C C . GLU D 1 51 ? 15.016 18.597 80.525 1.00 22.52 51 GLU D C 1
ATOM 2874 O O . GLU D 1 51 ? 15.825 19.399 80.056 1.00 23.44 51 GLU D O 1
ATOM 2880 N N . VAL D 1 52 ? 14.827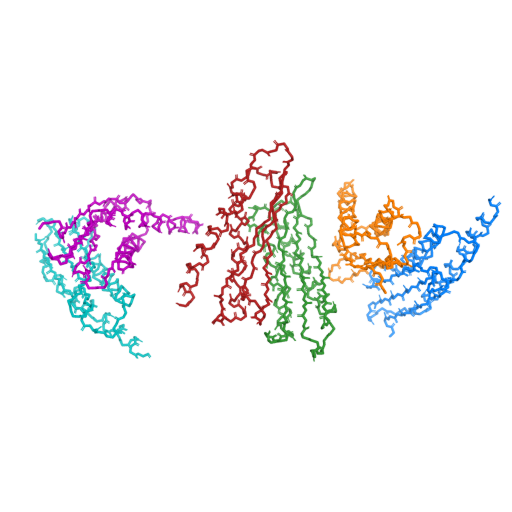 18.429 81.826 1.00 18.50 52 VAL D N 1
ATOM 2881 C CA . VAL D 1 52 ? 15.589 19.169 82.806 1.00 17.77 52 VAL D CA 1
ATOM 2882 C C . VAL D 1 52 ? 16.395 18.206 83.657 1.00 17.28 52 VAL D C 1
ATOM 2883 O O . VAL D 1 52 ? 15.852 17.277 84.250 1.00 16.18 52 VAL D O 1
ATOM 2887 N N . THR D 1 53 ? 17.700 18.437 83.704 1.00 17.64 53 THR D N 1
ATOM 2888 C CA . THR D 1 53 ? 18.595 17.597 84.463 1.00 16.90 53 THR D CA 1
ATOM 2889 C C . THR D 1 53 ? 19.113 18.341 85.674 1.00 19.92 53 THR D C 1
ATOM 2890 O O . THR D 1 53 ? 19.369 19.547 85.622 1.00 21.44 53 THR D O 1
ATOM 2894 N N . MET D 1 54 ? 19.233 17.625 86.782 1.00 19.94 54 MET D N 1
ATOM 2895 C CA . MET D 1 54 ? 19.783 18.208 87.996 1.00 20.29 54 MET D CA 1
ATOM 2896 C C . MET D 1 54 ? 20.966 17.296 88.274 1.00 20.62 54 MET D C 1
ATOM 2897 O O . MET D 1 54 ? 20.821 16.073 88.298 1.00 19.05 54 MET D O 1
ATOM 2902 N N . ARG D 1 55 ? 22.144 17.888 88.422 1.00 20.95 55 ARG D N 1
ATOM 2903 C CA . ARG D 1 55 ? 23.342 17.118 88.699 1.00 20.41 55 ARG D CA 1
ATOM 2904 C C . ARG D 1 55 ? 23.864 17.522 90.065 1.00 22.99 55 ARG D C 1
ATOM 2905 O O . ARG D 1 55 ? 23.971 18.709 90.380 1.00 23.29 55 ARG D O 1
ATOM 2913 N N . ILE D 1 56 ? 24.180 16.535 90.890 1.00 24.22 56 ILE D N 1
ATOM 2914 C CA . ILE D 1 56 ? 24.683 16.837 92.217 1.00 26.47 56 ILE D CA 1
ATOM 2915 C C . ILE D 1 56 ? 26.040 16.194 92.449 1.00 27.62 56 ILE D C 1
ATOM 2916 O O . ILE D 1 56 ? 26.140 14.989 92.698 1.00 26.87 56 ILE D O 1
ATOM 2921 N N . ASN D 1 57 ? 27.078 17.018 92.328 1.00 28.53 57 ASN D N 1
ATOM 2922 C CA . ASN D 1 57 ? 28.463 16.608 92.532 1.00 30.81 57 ASN D CA 1
ATOM 2923 C C . ASN D 1 57 ? 28.995 17.674 93.483 1.00 31.85 57 ASN D C 1
ATOM 2924 O O . ASN D 1 57 ? 29.776 18.545 93.099 1.00 31.11 57 ASN D O 1
ATOM 2929 N N . ARG D 1 58 ? 28.532 17.593 94.725 1.00 32.01 58 ARG D N 1
ATOM 2930 C CA . ARG D 1 58 ? 28.861 18.539 95.786 1.00 32.88 58 ARG D CA 1
ATOM 2931 C C . ARG D 1 58 ? 30.328 18.854 96.065 1.00 33.34 58 ARG D C 1
ATOM 2932 O O . ARG D 1 58 ? 30.669 20.005 96.332 1.00 31.95 58 ARG D O 1
ATOM 2940 N N . GLU D 1 59 ? 31.195 17.849 96.014 1.00 34.31 59 GLU D N 1
ATOM 2941 C CA . GLU D 1 59 ? 32.604 18.085 96.302 1.00 36.12 59 GLU D CA 1
ATOM 2942 C C . GLU D 1 59 ? 33.403 18.891 95.276 1.00 35.25 59 GLU D C 1
ATOM 2943 O O . GLU D 1 59 ? 34.161 19.783 95.653 1.00 33.33 59 GLU D O 1
ATOM 2949 N N . GLU D 1 60 ? 33.234 18.586 93.990 1.00 35.21 60 GLU D N 1
ATOM 2950 C CA . GLU D 1 60 ? 34.013 19.252 92.940 1.00 35.32 60 GLU D CA 1
ATOM 2951 C C . GLU D 1 60 ? 33.462 20.528 92.281 1.00 32.81 60 GLU D C 1
ATOM 2952 O O . GLU D 1 60 ? 34.223 21.306 91.700 1.00 30.25 60 GLU D O 1
ATOM 2958 N N . THR D 1 61 ? 32.154 20.744 92.357 1.00 31.19 61 THR D N 1
ATOM 2959 C CA . THR D 1 61 ? 31.550 21.921 91.729 1.00 30.21 61 THR D CA 1
ATOM 2960 C C . THR D 1 61 ? 30.442 22.467 92.621 1.00 27.67 61 THR D C 1
ATOM 2961 O O . THR D 1 61 ? 30.267 22.010 93.747 1.00 28.27 61 THR D O 1
ATOM 2965 N N . LEU D 1 62 ? 29.692 23.439 92.118 1.00 24.92 62 LEU D N 1
ATOM 2966 C CA . LEU D 1 62 ? 28.593 23.987 92.893 1.00 25.23 62 LEU D CA 1
ATOM 2967 C C . LEU D 1 62 ? 27.569 22.884 93.102 1.00 24.28 62 LEU D C 1
ATOM 2968 O O . LEU D 1 62 ? 27.238 22.138 92.178 1.00 23.37 62 LEU D O 1
ATOM 2973 N N . ASP D 1 63 ? 27.099 22.788 94.340 1.00 23.50 63 ASP D N 1
ATOM 2974 C CA . ASP D 1 63 ? 26.148 21.779 94.783 1.00 23.72 63 ASP D CA 1
ATOM 2975 C C . ASP D 1 63 ? 25.091 21.358 93.780 1.00 23.37 63 ASP D C 1
ATOM 2976 O O . ASP D 1 63 ? 24.940 20.167 93.500 1.00 22.76 63 ASP D O 1
ATOM 2981 N N . LEU D 1 64 ? 24.361 22.329 93.242 1.00 22.35 64 LEU D N 1
ATOM 2982 C CA . LEU D 1 64 ? 23.304 22.031 92.294 1.00 22.60 64 LEU D CA 1
ATOM 2983 C C . LEU D 1 64 ? 23.525 22.603 90.896 1.00 23.19 64 LEU D C 1
ATOM 2984 O O . LEU D 1 64 ? 23.689 23.806 90.715 1.00 22.16 64 LEU D O 1
ATOM 2989 N N . GLU D 1 65 ? 23.528 21.719 89.910 1.00 22.35 65 GLU D N 1
ATOM 2990 C CA . GLU D 1 65 ? 23.675 22.123 88.529 1.00 22.12 65 GLU D CA 1
ATOM 2991 C C . GLU D 1 65 ? 22.369 21.734 87.830 1.00 22.66 65 GLU D C 1
ATOM 2992 O O . GLU D 1 65 ? 21.862 20.619 88.010 1.00 20.61 65 GLU D O 1
ATOM 2998 N N . ILE D 1 66 ? 21.820 22.661 87.055 1.00 20.93 66 ILE D N 1
ATOM 2999 C CA . ILE D 1 66 ? 20.578 22.415 86.333 1.00 19.93 66 ILE D CA 1
ATOM 3000 C C . ILE D 1 66 ? 20.808 22.607 84.848 1.00 20.64 66 ILE D C 1
ATOM 3001 O O . ILE D 1 66 ? 21.320 23.650 84.424 1.00 21.06 66 ILE D O 1
ATOM 3006 N N . GLU D 1 67 ? 20.442 21.600 84.061 1.00 19.41 67 GLU D N 1
ATOM 3007 C CA . GLU D 1 67 ? 20.581 21.678 82.611 1.00 19.19 67 GLU D CA 1
ATOM 3008 C C . GLU D 1 67 ? 19.223 21.548 81.930 1.00 19.20 67 GLU D C 1
ATOM 3009 O O . GLU D 1 67 ? 18.431 20.660 82.254 1.00 16.70 67 GLU D O 1
ATOM 3015 N N . VAL D 1 68 ? 18.960 22.434 80.979 1.00 17.81 68 VAL D N 1
ATOM 3016 C CA . VAL D 1 68 ? 17.700 22.399 80.258 1.00 16.82 68 VAL D CA 1
ATOM 3017 C C . VAL D 1 68 ? 17.963 22.219 78.775 1.00 16.42 68 VAL D C 1
ATOM 3018 O O . VAL D 1 68 ? 18.826 22.873 78.205 1.00 16.59 68 VAL D O 1
ATOM 3022 N N . TYR D 1 69 ? 17.242 21.293 78.165 1.00 16.29 69 TYR D N 1
ATOM 3023 C CA . TYR D 1 69 ? 17.358 21.058 76.739 1.00 16.16 69 TYR D CA 1
ATOM 3024 C C . TYR D 1 69 ? 15.938 21.180 76.203 1.00 17.89 69 TYR D C 1
ATOM 3025 O O . TYR D 1 69 ? 15.001 20.585 76.743 1.00 16.81 69 TYR D O 1
ATOM 3034 N N . LEU D 1 70 ? 15.778 21.971 75.154 1.00 18.00 70 LEU D N 1
ATOM 3035 C CA . LEU D 1 70 ? 14.472 22.163 74.559 1.00 18.63 70 LEU D CA 1
ATOM 3036 C C . LEU D 1 70 ? 14.590 22.003 73.057 1.00 19.63 70 LEU D C 1
ATOM 3037 O O . LEU D 1 70 ? 15.546 22.469 72.431 1.00 18.58 70 LEU D O 1
ATOM 3042 N N . GLU D 1 71 ? 13.622 21.311 72.484 1.00 20.82 71 GLU D N 1
ATOM 3043 C CA . GLU D 1 71 ? 13.597 21.099 71.055 1.00 23.41 71 GLU D CA 1
ATOM 3044 C C . GLU D 1 71 ? 12.165 21.241 70.569 1.00 24.57 71 GLU D C 1
ATOM 3045 O O . GLU D 1 71 ? 11.233 20.720 71.186 1.00 23.61 71 GLU D O 1
ATOM 3051 N N . VAL D 1 72 ? 12.001 21.965 69.468 1.00 25.03 72 VAL D N 1
ATOM 3052 C CA . VAL D 1 72 ? 10.690 22.191 68.870 1.00 23.24 72 VAL D CA 1
ATOM 3053 C C . VAL D 1 72 ? 10.769 21.838 67.388 1.00 23.77 72 VAL D C 1
ATOM 3054 O O . VAL D 1 72 ? 11.864 21.704 66.834 1.00 21.66 72 VAL D O 1
ATOM 3058 N N . PRO D 1 73 ? 9.608 21.686 66.725 1.00 25.99 73 PRO D N 1
ATOM 3059 C CA . PRO D 1 73 ? 9.553 21.353 65.296 1.00 26.39 73 PRO D CA 1
ATOM 3060 C C . PRO D 1 73 ? 10.357 22.357 64.474 1.00 26.13 73 PRO D C 1
ATOM 3061 O O . PRO D 1 73 ? 10.473 23.518 64.847 1.00 24.72 73 PRO D O 1
ATOM 3065 N N . ILE D 1 74 ? 10.902 21.912 63.349 1.00 28.85 74 ILE D N 1
ATOM 3066 C CA . ILE D 1 74 ? 11.699 22.790 62.492 1.00 29.88 74 ILE D CA 1
ATOM 3067 C C . ILE D 1 74 ? 10.905 23.988 61.937 1.00 29.38 74 ILE D C 1
ATOM 3068 O O . ILE D 1 74 ? 11.475 25.055 61.696 1.00 29.10 74 ILE D O 1
ATOM 3073 N N . PHE D 1 75 ? 9.595 23.815 61.760 1.00 28.13 75 PHE D N 1
ATOM 3074 C CA . PHE D 1 75 ? 8.741 24.872 61.212 1.00 28.39 75 PHE D CA 1
ATOM 3075 C C . PHE D 1 75 ? 8.253 25.896 62.237 1.00 29.40 75 PHE D C 1
ATOM 3076 O O . PHE D 1 75 ? 7.704 26.937 61.874 1.00 29.41 75 PHE D O 1
ATOM 3084 N N . VAL D 1 76 ? 8.446 25.604 63.517 1.00 30.33 76 VAL D N 1
ATOM 3085 C CA . VAL D 1 76 ? 8.022 26.524 64.565 1.00 30.76 76 VAL D CA 1
ATOM 3086 C C . VAL D 1 76 ? 9.082 27.599 64.775 1.00 31.01 76 VAL D C 1
ATOM 3087 O O . VAL D 1 76 ? 10.263 27.295 64.921 1.00 32.77 76 VAL D O 1
ATOM 3091 N N . LYS D 1 77 ? 8.663 28.859 64.772 1.00 30.30 77 LYS D N 1
ATOM 3092 C CA . LYS D 1 77 ? 9.602 29.956 64.966 1.00 30.02 77 LYS D CA 1
ATOM 3093 C C . LYS D 1 77 ? 9.580 30.457 66.412 1.00 29.42 77 LYS D C 1
ATOM 3094 O O . LYS D 1 77 ? 8.603 31.060 66.872 1.00 28.12 77 LYS D O 1
ATOM 3100 N N . VAL D 1 78 ? 10.674 30.193 67.119 1.00 27.20 78 VAL D N 1
ATOM 3101 C CA . VAL D 1 78 ? 10.827 30.577 68.517 1.00 26.05 78 VAL D CA 1
ATOM 3102 C C . VAL D 1 78 ? 12.316 30.652 68.807 1.00 24.87 78 VAL D C 1
ATOM 3103 O O . VAL D 1 78 ? 13.099 29.895 68.231 1.00 24.46 78 VAL D O 1
ATOM 3107 N N . ASP D 1 79 ? 12.718 31.564 69.687 1.00 23.43 79 ASP D N 1
ATOM 3108 C CA . ASP D 1 79 ? 14.126 31.655 70.043 1.00 22.47 79 ASP D CA 1
ATOM 3109 C C . ASP D 1 79 ? 14.292 30.728 71.249 1.00 22.27 79 ASP D C 1
ATOM 3110 O O . ASP D 1 79 ? 14.154 31.147 72.404 1.00 21.29 79 ASP D O 1
ATOM 3115 N N . VAL D 1 80 ? 14.560 29.456 70.963 1.00 19.30 80 VAL D N 1
ATOM 3116 C CA . VAL D 1 80 ? 14.707 28.446 72.005 1.00 19.51 80 VAL D CA 1
ATOM 3117 C C . VAL D 1 80 ? 15.603 28.835 73.183 1.00 18.71 80 VAL D C 1
ATOM 3118 O O . VAL D 1 80 ? 15.229 28.631 74.339 1.00 17.32 80 VAL D O 1
ATOM 3122 N N . ASP D 1 81 ? 16.779 29.386 72.902 1.00 18.84 81 ASP D N 1
ATOM 3123 C CA . ASP D 1 81 ? 17.679 29.769 73.985 1.00 20.11 81 ASP D CA 1
ATOM 3124 C C . ASP D 1 81 ? 17.052 30.844 74.882 1.00 20.30 81 ASP D C 1
ATOM 3125 O O . ASP D 1 81 ? 17.143 30.764 76.106 1.00 19.51 81 ASP D O 1
ATOM 3130 N N . LYS D 1 82 ? 16.407 31.843 74.286 1.00 19.70 82 LYS D N 1
ATOM 3131 C CA . LYS D 1 82 ? 15.784 32.888 75.094 1.00 21.91 82 LYS D CA 1
ATOM 3132 C C . LYS D 1 82 ? 14.617 32.340 75.903 1.00 21.81 82 LYS D C 1
ATOM 3133 O O . LYS D 1 82 ? 14.369 32.790 77.022 1.00 23.48 82 LYS D O 1
ATOM 3139 N N . LEU D 1 83 ? 13.900 31.366 75.348 1.00 23.08 83 LEU D N 1
ATOM 3140 C CA . LEU D 1 83 ? 12.780 30.763 76.070 1.00 20.41 83 LEU D CA 1
ATOM 3141 C C . LEU D 1 83 ? 13.329 29.998 77.277 1.00 19.66 83 LEU D C 1
ATOM 3142 O O . LEU D 1 83 ? 12.764 30.066 78.375 1.00 17.34 83 LEU D O 1
ATOM 3147 N N . ILE D 1 84 ? 14.431 29.272 77.073 1.00 17.95 84 ILE D N 1
ATOM 3148 C CA . ILE D 1 84 ? 15.038 28.519 78.160 1.00 19.76 84 ILE D CA 1
ATOM 3149 C C . ILE D 1 84 ? 15.550 29.466 79.239 1.00 21.25 84 ILE D C 1
ATOM 3150 O O . ILE D 1 84 ? 15.416 29.185 80.427 1.00 22.85 84 ILE D O 1
ATOM 3155 N N . ASP D 1 85 ? 16.132 30.591 78.835 1.00 22.46 85 ASP D N 1
ATOM 3156 C CA . ASP D 1 85 ? 16.639 31.550 79.814 1.00 23.57 85 ASP D CA 1
ATOM 3157 C C . ASP D 1 85 ? 15.510 32.144 80.660 1.00 22.59 85 ASP D C 1
ATOM 3158 O O . ASP D 1 85 ? 15.671 32.355 81.860 1.00 18.77 85 ASP D O 1
ATOM 3163 N N . GLU D 1 86 ? 14.362 32.407 80.037 1.00 23.28 86 GLU D N 1
ATOM 3164 C CA . GLU D 1 86 ? 13.229 32.975 80.765 1.00 21.95 86 GLU D CA 1
ATOM 3165 C C . GLU D 1 86 ? 12.663 31.954 81.744 1.00 20.95 86 GLU D C 1
ATOM 3166 O O . GLU D 1 86 ? 12.254 32.300 82.849 1.00 21.06 86 GLU D O 1
ATOM 3172 N N . ALA D 1 87 ? 12.645 30.691 81.334 1.00 19.57 87 ALA D N 1
ATOM 3173 C CA . ALA D 1 87 ? 12.131 29.625 82.180 1.00 19.37 87 ALA D CA 1
ATOM 3174 C C . ALA D 1 87 ? 13.048 29.420 83.379 1.00 19.43 87 ALA D C 1
ATOM 3175 O O . ALA D 1 87 ? 12.581 29.209 84.497 1.00 19.74 87 ALA D O 1
ATOM 3177 N N . VAL D 1 88 ? 14.352 29.482 83.136 1.00 20.06 88 VAL D N 1
ATOM 3178 C CA . VAL D 1 88 ? 15.339 29.304 84.190 1.00 20.38 88 VAL D CA 1
ATOM 3179 C C . VAL D 1 88 ? 15.267 30.443 85.200 1.00 21.86 88 VAL D C 1
ATOM 3180 O O . VAL D 1 88 ? 15.320 30.209 86.409 1.00 21.22 88 VAL D O 1
ATOM 3184 N N . GLU D 1 89 ? 15.136 31.672 84.704 1.00 24.02 89 GLU D N 1
ATOM 3185 C CA . GLU D 1 89 ? 15.043 32.838 85.582 1.00 25.99 89 GLU D CA 1
ATOM 3186 C C . GLU D 1 89 ? 13.823 32.695 86.478 1.00 25.41 89 GLU D C 1
ATOM 3187 O O . GLU D 1 89 ? 13.894 32.946 87.677 1.00 26.30 89 GLU D O 1
ATOM 3193 N N . ARG D 1 90 ? 12.697 32.301 85.890 1.00 25.91 90 ARG D N 1
ATOM 3194 C CA . ARG D 1 90 ? 11.466 32.124 86.661 1.00 25.83 90 ARG D CA 1
ATOM 3195 C C . ARG D 1 90 ? 11.673 31.034 87.703 1.00 23.17 90 ARG D C 1
ATOM 3196 O O . ARG D 1 90 ? 11.297 31.186 88.865 1.00 22.00 90 ARG D O 1
ATOM 3204 N N . ALA D 1 91 ? 12.280 29.936 87.270 1.00 20.73 91 ALA D N 1
ATOM 3205 C CA . ALA D 1 91 ? 12.557 28.815 88.147 1.00 18.60 91 ALA D CA 1
ATOM 3206 C C . ALA D 1 91 ? 13.462 29.271 89.283 1.00 20.49 91 ALA D C 1
ATOM 3207 O O . ALA D 1 91 ? 13.247 28.922 90.446 1.00 19.44 91 ALA D O 1
ATOM 3209 N N . TYR D 1 92 ? 14.480 30.055 88.947 1.00 21.28 92 TYR D N 1
ATOM 3210 C CA . TYR D 1 92 ? 15.397 30.507 89.974 1.00 23.67 92 TYR D CA 1
ATOM 3211 C C . TYR D 1 92 ? 14.693 31.401 90.990 1.00 24.02 92 TYR D C 1
ATOM 3212 O O . TYR D 1 92 ? 14.980 31.333 92.184 1.00 22.50 92 TYR D O 1
ATOM 3221 N N . GLU D 1 93 ? 13.770 32.233 90.521 1.00 26.26 93 GLU D N 1
ATOM 3222 C CA . GLU D 1 93 ? 13.046 33.116 91.430 1.00 30.58 93 GLU D CA 1
ATOM 3223 C C . GLU D 1 93 ? 12.181 32.284 92.371 1.00 30.48 93 GLU D C 1
ATOM 3224 O O . GLU D 1 93 ? 12.106 32.571 93.567 1.00 31.76 93 GLU D O 1
ATOM 3230 N N . ILE D 1 94 ? 11.530 31.255 91.835 1.00 30.39 94 ILE D N 1
ATOM 3231 C CA . ILE D 1 94 ? 10.702 30.389 92.666 1.00 30.25 94 ILE D CA 1
ATOM 3232 C C . ILE D 1 94 ? 11.608 29.726 93.704 1.00 30.07 94 ILE D C 1
ATOM 3233 O O . ILE D 1 94 ? 11.251 29.602 94.881 1.00 28.61 94 ILE D O 1
ATOM 3238 N N . VAL D 1 95 ? 12.786 29.305 93.257 1.00 29.26 95 VAL D N 1
ATOM 3239 C CA . VAL D 1 95 ? 13.749 28.658 94.140 1.00 28.34 95 VAL D CA 1
ATOM 3240 C C . VAL D 1 95 ? 14.213 29.566 95.279 1.00 28.10 95 VAL D C 1
ATOM 3241 O O . VAL D 1 95 ? 14.302 29.123 96.423 1.00 27.79 95 VAL D O 1
ATOM 3245 N N . GLU D 1 96 ? 14.510 30.826 94.974 1.00 27.56 96 GLU D N 1
ATOM 3246 C CA . GLU D 1 96 ? 14.952 31.755 96.010 1.00 29.08 96 GLU D CA 1
ATOM 3247 C C . GLU D 1 96 ? 13.906 31.823 97.107 1.00 30.77 96 GLU D C 1
ATOM 3248 O O . GLU D 1 96 ? 14.223 31.691 98.290 1.00 30.73 96 GLU D O 1
ATOM 3254 N N . ARG D 1 97 ? 12.655 32.021 96.710 1.00 32.12 97 ARG D N 1
ATOM 3255 C CA . ARG D 1 97 ? 11.572 32.093 97.675 1.00 34.46 97 ARG D CA 1
ATOM 3256 C C . ARG D 1 97 ? 11.561 30.833 98.535 1.00 34.33 97 ARG D C 1
ATOM 3257 O O . ARG D 1 97 ? 11.441 30.914 99.757 1.00 35.89 97 ARG D O 1
ATOM 3265 N N . LYS D 1 98 ? 11.705 29.671 97.909 1.00 32.24 98 LYS D N 1
ATOM 3266 C CA . LYS D 1 98 ? 11.723 28.430 98.666 1.00 32.57 98 LYS D CA 1
ATOM 3267 C C . LYS D 1 98 ? 12.855 28.455 99.694 1.00 33.17 98 LYS D C 1
ATOM 3268 O O . LYS D 1 98 ? 12.649 28.113 100.857 1.00 30.59 98 LYS D O 1
ATOM 3274 N N . LEU D 1 99 ? 14.047 28.866 99.266 1.00 34.58 99 LEU D N 1
ATOM 3275 C CA . LEU D 1 99 ? 15.198 28.935 100.166 1.00 36.67 99 LEU D CA 1
ATOM 3276 C C . LEU D 1 99 ? 14.951 29.909 101.326 1.00 39.79 99 LEU D C 1
ATOM 3277 O O . LEU D 1 99 ? 15.340 29.635 102.459 1.00 38.92 99 LEU D O 1
ATOM 3282 N N . ARG D 1 100 ? 14.317 31.046 101.044 1.00 43.27 100 ARG D N 1
ATOM 3283 C CA . ARG D 1 100 ? 14.013 32.012 102.099 1.00 46.36 100 ARG D CA 1
ATOM 3284 C C . ARG D 1 100 ? 13.129 31.297 103.111 1.00 48.00 100 ARG D C 1
ATOM 3285 O O . ARG D 1 100 ? 13.388 31.321 104.315 1.00 48.40 100 ARG D O 1
ATOM 3293 N N . GLU D 1 101 ? 12.083 30.654 102.602 1.00 49.47 101 GLU D N 1
ATOM 3294 C CA . GLU D 1 101 ? 11.146 29.908 103.430 1.00 51.01 101 GLU D CA 1
ATOM 3295 C C . GLU D 1 101 ? 11.902 28.870 104.256 1.00 52.14 101 GLU D C 1
ATOM 3296 O O . GLU D 1 101 ? 11.836 28.881 105.484 1.00 53.46 101 GLU D O 1
ATOM 3302 N N . ILE D 1 102 ? 12.620 27.978 103.576 1.00 52.94 102 ILE D N 1
ATOM 3303 C CA . ILE D 1 102 ? 13.399 26.942 104.250 1.00 53.70 102 ILE D CA 1
ATOM 3304 C C . ILE D 1 102 ? 14.241 27.568 105.354 1.00 54.86 102 ILE D C 1
ATOM 3305 O O . ILE D 1 102 ? 13.956 27.406 106.540 1.00 55.52 102 ILE D O 1
ATOM 3310 N N . ALA D 1 103 ? 15.284 28.282 104.952 1.00 55.48 103 ALA D N 1
ATOM 3311 C CA . ALA D 1 103 ? 16.166 28.945 105.897 1.00 56.26 103 ALA D CA 1
ATOM 3312 C C . ALA D 1 103 ? 15.462 30.168 106.479 1.00 56.43 103 ALA D C 1
ATOM 3313 O O . ALA D 1 103 ? 15.877 31.293 106.137 1.00 56.70 103 ALA D O 1
ATOM 3315 N N . LYS E 1 3 ? 11.402 68.910 102.379 1.00 41.99 3 LYS E N 1
ATOM 3316 C CA . LYS E 1 3 ? 10.611 68.461 101.194 1.00 43.29 3 LYS E CA 1
ATOM 3317 C C . LYS E 1 3 ? 11.423 67.544 100.284 1.00 43.09 3 LYS E C 1
ATOM 3318 O O . LYS E 1 3 ? 12.589 67.814 99.986 1.00 44.44 3 LYS E O 1
ATOM 3324 N N . GLY E 1 4 ? 10.787 66.476 99.816 1.00 39.68 4 GLY E N 1
ATOM 3325 C CA . GLY E 1 4 ? 11.483 65.525 98.976 1.00 34.59 4 GLY E CA 1
ATOM 3326 C C . GLY E 1 4 ? 12.034 64.450 99.890 1.00 30.58 4 GLY E C 1
ATOM 3327 O O . GLY E 1 4 ? 12.604 63.459 99.438 1.00 30.50 4 GLY E O 1
ATOM 3328 N N . SER E 1 5 ? 11.858 64.656 101.191 1.00 27.45 5 SER E N 1
ATOM 3329 C CA . SER E 1 5 ? 12.327 63.704 102.187 1.00 25.64 5 SER E CA 1
ATOM 3330 C C . SER E 1 5 ? 11.186 62.788 102.616 1.00 22.77 5 SER E C 1
ATOM 3331 O O . SER E 1 5 ? 11.355 61.950 103.498 1.00 21.41 5 SER E O 1
ATOM 3334 N N . SER E 1 6 ? 10.020 62.946 101.994 1.00 20.84 6 SER E N 1
ATOM 3335 C CA . SER E 1 6 ? 8.891 62.081 102.321 1.00 21.07 6 SER E CA 1
ATOM 3336 C C . SER E 1 6 ? 7.968 61.890 101.129 1.00 20.24 6 SER E C 1
ATOM 3337 O O . SER E 1 6 ? 7.988 62.658 100.170 1.00 22.05 6 SER E O 1
ATOM 3340 N N . GLY E 1 7 ? 7.156 60.849 101.190 1.00 19.49 7 GLY E N 1
ATOM 3341 C CA . GLY E 1 7 ? 6.237 60.591 100.108 1.00 18.21 7 GLY E CA 1
ATOM 3342 C C . GLY E 1 7 ? 5.106 59.722 100.598 1.00 19.96 7 GLY E C 1
ATOM 3343 O O . GLY E 1 7 ? 5.250 58.958 101.559 1.00 19.36 7 GLY E O 1
ATOM 3344 N N . LYS E 1 8 ? 3.959 59.845 99.956 1.00 20.07 8 LYS E N 1
ATOM 3345 C CA . LYS E 1 8 ? 2.839 59.034 100.364 1.00 23.55 8 LYS E CA 1
ATOM 3346 C C . LYS E 1 8 ? 2.105 58.566 99.128 1.00 21.89 8 LYS E C 1
ATOM 3347 O O . LYS E 1 8 ? 2.120 59.230 98.096 1.00 21.47 8 LYS E O 1
ATOM 3353 N N . ARG E 1 9 ? 1.479 57.405 99.233 1.00 22.11 9 ARG E N 1
ATOM 3354 C CA . ARG E 1 9 ? 0.747 56.853 98.115 1.00 22.66 9 ARG E CA 1
ATOM 3355 C C . ARG E 1 9 ? -0.445 56.039 98.595 1.00 21.91 9 ARG E C 1
ATOM 3356 O O . ARG E 1 9 ? -0.321 55.234 99.518 1.00 22.22 9 ARG E O 1
ATOM 3364 N N . VAL E 1 10 ? -1.597 56.262 97.969 1.00 21.21 10 VAL E N 1
ATOM 3365 C CA . VAL E 1 10 ? -2.803 55.524 98.308 1.00 20.96 10 VAL E CA 1
ATOM 3366 C C . VAL E 1 10 ? -3.292 54.695 97.130 1.00 19.43 10 VAL E C 1
ATOM 3367 O O . VAL E 1 10 ? -3.562 55.233 96.058 1.00 18.15 10 VAL E O 1
ATOM 3371 N N . ILE E 1 11 ? -3.413 53.387 97.342 1.00 19.09 11 ILE E N 1
ATOM 3372 C CA . ILE E 1 11 ? -3.924 52.487 96.315 1.00 20.44 11 ILE E CA 1
ATOM 3373 C C . ILE E 1 11 ? -5.058 51.640 96.885 1.00 21.94 11 ILE E C 1
ATOM 3374 O O . ILE E 1 11 ? -5.251 51.561 98.100 1.00 20.06 11 ILE E O 1
ATOM 3379 N N . HIS E 1 12 ? -5.814 51.022 95.989 1.00 23.57 12 HIS E N 1
ATOM 3380 C CA . HIS E 1 12 ? -6.907 50.142 96.361 1.00 26.80 12 HIS E CA 1
ATOM 3381 C C . HIS E 1 12 ? -6.640 48.849 95.608 1.00 29.69 12 HIS E C 1
ATOM 3382 O O . HIS E 1 12 ? -6.388 48.877 94.405 1.00 33.36 12 HIS E O 1
ATOM 3389 N N . ILE E 1 13 ? -6.673 47.723 96.313 1.00 31.56 13 ILE E N 1
ATOM 3390 C CA . ILE E 1 13 ? -6.435 46.423 95.690 1.00 31.50 13 ILE E CA 1
ATOM 3391 C C . ILE E 1 13 ? -7.758 45.692 95.492 1.00 34.16 13 ILE E C 1
ATOM 3392 O O . ILE E 1 13 ? -8.484 45.444 96.458 1.00 34.25 13 ILE E O 1
ATOM 3397 N N . GLY E 1 14 ? -8.066 45.359 94.240 1.00 36.32 14 GLY E N 1
ATOM 3398 C CA . GLY E 1 14 ? -9.302 44.656 93.932 1.00 37.61 14 GLY E CA 1
ATOM 3399 C C . GLY E 1 14 ? -9.248 43.242 94.469 1.00 40.15 14 GLY E C 1
ATOM 3400 O O . GLY E 1 14 ? -8.300 42.502 94.202 1.00 41.35 14 GLY E O 1
ATOM 3401 N N . LEU E 1 15 ? -10.263 42.852 95.229 1.00 42.48 15 LEU E N 1
ATOM 3402 C CA . LEU E 1 15 ? -10.280 41.515 95.810 1.00 44.00 15 LEU E CA 1
ATOM 3403 C C . LEU E 1 15 ? -11.515 40.689 95.485 1.00 46.53 15 LEU E C 1
ATOM 3404 O O . LEU E 1 15 ? -12.636 41.203 95.462 1.00 47.36 15 LEU E O 1
ATOM 3409 N N . PRO E 1 16 ? 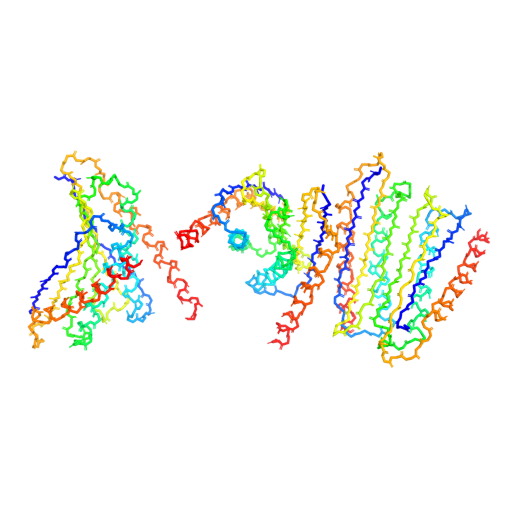-11.320 39.388 95.231 1.00 47.96 16 PRO E N 1
ATOM 3410 C CA . PRO E 1 16 ? -12.433 38.491 94.920 1.00 49.41 16 PRO E CA 1
ATOM 3411 C C . PRO E 1 16 ? -13.061 38.124 96.262 1.00 50.53 16 PRO E C 1
ATOM 3412 O O . PRO E 1 16 ? -12.516 38.472 97.313 1.00 50.45 16 PRO E O 1
ATOM 3416 N N . GLU E 1 17 ? -14.199 37.440 96.245 1.00 51.12 17 GLU E N 1
ATOM 3417 C CA . GLU E 1 17 ? -14.816 37.056 97.503 1.00 52.26 17 GLU E CA 1
ATOM 3418 C C . GLU E 1 17 ? -13.780 36.342 98.360 1.00 51.56 17 GLU E C 1
ATOM 3419 O O . GLU E 1 17 ? -13.176 35.354 97.936 1.00 50.48 17 GLU E O 1
ATOM 3425 N N . LEU E 1 18 ? -13.562 36.864 99.561 1.00 50.59 18 LEU E N 1
ATOM 3426 C CA . LEU E 1 18 ? -12.592 36.279 100.467 1.00 50.31 18 LEU E CA 1
ATOM 3427 C C . LEU E 1 18 ? -13.115 36.166 101.883 1.00 49.14 18 LEU E C 1
ATOM 3428 O O . LEU E 1 18 ? -13.990 36.921 102.305 1.00 46.82 18 LEU E O 1
ATOM 3433 N N . SER E 1 19 ? -12.560 35.202 102.605 1.00 48.94 19 SER E N 1
ATOM 3434 C CA . SER E 1 19 ? -12.904 34.973 103.995 1.00 49.45 19 SER E CA 1
ATOM 3435 C C . SER E 1 19 ? -12.399 36.175 104.782 1.00 50.91 19 SER E C 1
ATOM 3436 O O . SER E 1 19 ? -11.392 36.783 104.407 1.00 52.32 19 SER E O 1
ATOM 3439 N N . GLU E 1 20 ? -13.093 36.522 105.862 1.00 50.76 20 GLU E N 1
ATOM 3440 C CA . GLU E 1 20 ? -12.682 37.652 106.687 1.00 51.28 20 GLU E CA 1
ATOM 3441 C C . GLU E 1 20 ? -11.198 37.527 106.998 1.00 50.60 20 GLU E C 1
ATOM 3442 O O . GLU E 1 20 ? -10.420 38.457 106.791 1.00 51.75 20 GLU E O 1
ATOM 3448 N N . GLU E 1 21 ? -10.822 36.355 107.490 1.00 49.63 21 GLU E N 1
ATOM 3449 C CA . GLU E 1 21 ? -9.446 36.055 107.847 1.00 48.86 21 GLU E CA 1
ATOM 3450 C C . GLU E 1 21 ? -8.512 36.235 106.645 1.00 48.16 21 GLU E C 1
ATOM 3451 O O . GLU E 1 21 ? -7.343 36.593 106.805 1.00 47.01 21 GLU E O 1
ATOM 3457 N N . GLN E 1 22 ? -9.038 35.994 105.445 1.00 47.08 22 GLN E N 1
ATOM 3458 C CA . GLN E 1 22 ? -8.260 36.125 104.215 1.00 46.34 22 GLN E CA 1
ATOM 3459 C C . GLN E 1 22 ? -8.040 37.581 103.810 1.00 45.05 22 GLN E C 1
ATOM 3460 O O . GLN E 1 22 ? -6.957 37.943 103.344 1.00 43.96 22 GLN E O 1
ATOM 3466 N N . LEU E 1 23 ? -9.067 38.410 103.977 1.00 43.23 23 LEU E N 1
ATOM 3467 C CA . LEU E 1 23 ? -8.964 39.827 103.636 1.00 41.04 23 LEU E CA 1
ATOM 3468 C C . LEU E 1 23 ? -7.828 40.484 104.422 1.00 39.47 23 LEU E C 1
ATOM 3469 O O . LEU E 1 23 ? -7.028 41.239 103.865 1.00 38.07 23 LEU E O 1
ATOM 3474 N N . ILE E 1 24 ? -7.732 40.159 105.674 1.00 36.75 24 ILE E N 1
ATOM 3475 C CA . ILE E 1 24 ? -6.750 40.718 106.525 1.00 35.37 24 ILE E CA 1
ATOM 3476 C C . ILE E 1 24 ? -5.372 40.202 106.141 1.00 33.43 24 ILE E C 1
ATOM 3477 O O . ILE E 1 24 ? -4.442 40.916 106.074 1.00 29.98 24 ILE E O 1
ATOM 3482 N N . GLU E 1 25 ? -5.305 38.922 105.891 1.00 32.26 25 GLU E N 1
ATOM 3483 C CA . GLU E 1 25 ? -4.061 38.286 105.468 1.00 31.43 25 GLU E CA 1
ATOM 3484 C C . GLU E 1 25 ? -3.504 38.975 104.220 1.00 28.58 25 GLU E C 1
ATOM 3485 O O . GLU E 1 25 ? -2.308 39.261 104.140 1.00 27.81 25 GLU E O 1
ATOM 3491 N N . ILE E 1 26 ? -4.375 39.236 103.250 1.00 25.28 26 ILE E N 1
ATOM 3492 C CA . ILE E 1 26 ? -3.967 39.893 102.015 1.00 25.65 26 ILE E CA 1
ATOM 3493 C C . ILE E 1 26 ? -3.478 41.313 102.284 1.00 24.91 26 ILE E C 1
ATOM 3494 O O . ILE E 1 26 ? -2.505 41.766 101.679 1.00 24.38 26 ILE E O 1
ATOM 3499 N N . GLY E 1 27 ? -4.157 42.005 103.193 1.00 23.12 27 GLY E N 1
ATOM 3500 C CA . GLY E 1 27 ? -3.769 43.360 103.535 1.00 21.86 27 GLY E CA 1
ATOM 3501 C C . GLY E 1 27 ? -2.403 43.361 104.189 1.00 21.85 27 GLY E C 1
ATOM 3502 O O . GLY E 1 27 ? -1.544 44.184 103.861 1.00 22.11 27 GLY E O 1
ATOM 3503 N N . GLU E 1 28 ? -2.195 42.422 105.107 1.00 20.39 28 GLU E N 1
ATOM 3504 C CA . GLU E 1 28 ? -0.927 42.308 105.813 1.00 19.46 28 GLU E CA 1
ATOM 3505 C C . GLU E 1 28 ? 0.171 41.865 104.861 1.00 19.27 28 GLU E C 1
ATOM 3506 O O . GLU E 1 28 ? 1.341 42.225 105.038 1.00 19.45 28 GLU E O 1
ATOM 3512 N N . LEU E 1 29 ? -0.206 41.074 103.860 1.00 17.22 29 LEU E N 1
ATOM 3513 C CA . LEU E 1 29 ? 0.756 40.599 102.872 1.00 19.63 29 LEU E CA 1
ATOM 3514 C C . LEU E 1 29 ? 1.278 41.805 102.095 1.00 17.96 29 LEU E C 1
ATOM 3515 O O . LEU E 1 29 ? 2.475 41.914 101.836 1.00 18.43 29 LEU E O 1
ATOM 3520 N N . ALA E 1 30 ? 0.374 42.716 101.744 1.00 16.07 30 ALA E N 1
ATOM 3521 C CA . ALA E 1 30 ? 0.762 43.928 101.021 1.00 16.14 30 ALA E CA 1
ATOM 3522 C C . ALA E 1 30 ? 1.671 44.791 101.913 1.00 15.40 30 ALA E C 1
ATOM 3523 O O . ALA E 1 30 ? 2.688 45.313 101.461 1.00 17.23 30 ALA E O 1
ATOM 3525 N N . GLN E 1 31 ? 1.295 44.940 103.179 1.00 16.33 31 GLN E N 1
ATOM 3526 C CA . GLN E 1 31 ? 2.078 45.730 104.130 1.00 18.47 31 GLN E CA 1
ATOM 3527 C C . GLN E 1 31 ? 3.498 45.197 104.231 1.00 18.24 31 GLN E C 1
ATOM 3528 O O . GLN E 1 31 ? 4.464 45.926 104.060 1.00 21.16 31 GLN E O 1
ATOM 3534 N N . GLU E 1 32 ? 3.598 43.908 104.526 1.00 20.43 32 GLU E N 1
ATOM 3535 C CA . GLU E 1 32 ? 4.866 43.207 104.670 1.00 21.98 32 GLU E CA 1
ATOM 3536 C C . GLU E 1 32 ? 5.763 43.342 103.441 1.00 21.43 32 GLU E C 1
ATOM 3537 O O . GLU E 1 32 ? 6.962 43.594 103.559 1.00 21.60 32 GLU E O 1
ATOM 3543 N N . THR E 1 33 ? 5.182 43.155 102.262 1.00 19.62 33 THR E N 1
ATOM 3544 C CA . THR E 1 33 ? 5.941 43.246 101.023 1.00 17.48 33 THR E CA 1
ATOM 3545 C C . THR E 1 33 ? 6.514 44.640 100.809 1.00 18.54 33 THR E C 1
ATOM 3546 O O . THR E 1 33 ? 7.679 44.792 100.461 1.00 17.47 33 THR E O 1
ATOM 3550 N N . ILE E 1 34 ? 5.693 45.660 101.025 1.00 19.14 34 ILE E N 1
ATOM 3551 C CA . ILE E 1 34 ? 6.139 47.038 100.846 1.00 17.91 34 ILE E CA 1
ATOM 3552 C C . ILE E 1 34 ? 7.214 47.419 101.862 1.00 17.41 34 ILE E C 1
ATOM 3553 O O . ILE E 1 34 ? 8.204 48.072 101.519 1.00 17.32 34 ILE E O 1
ATOM 3558 N N . ILE E 1 35 ? 7.018 47.013 103.110 1.00 17.91 35 ILE E N 1
ATOM 3559 C CA . ILE E 1 35 ? 7.984 47.316 104.165 1.00 19.38 35 ILE E CA 1
ATOM 3560 C C . ILE E 1 35 ? 9.339 46.638 103.914 1.00 19.72 35 ILE E C 1
ATOM 3561 O O . ILE E 1 35 ? 10.392 47.281 104.018 1.00 19.97 35 ILE E O 1
ATOM 3566 N N . ASP E 1 36 ? 9.306 45.349 103.586 1.00 17.99 36 ASP E N 1
ATOM 3567 C CA . ASP E 1 36 ? 10.524 44.597 103.294 1.00 20.33 36 ASP E CA 1
ATOM 3568 C C . ASP E 1 36 ? 11.235 45.172 102.086 1.00 21.88 36 ASP E C 1
ATOM 3569 O O . ASP E 1 36 ? 12.458 45.312 102.092 1.00 23.73 36 ASP E O 1
ATOM 3574 N N . TYR E 1 37 ? 10.473 45.488 101.043 1.00 20.90 37 TYR E N 1
ATOM 3575 C CA . TYR E 1 37 ? 11.062 46.036 99.830 1.00 21.74 37 TYR E CA 1
ATOM 3576 C C . TYR E 1 37 ? 11.834 47.299 100.160 1.00 21.55 37 TYR E C 1
ATOM 3577 O O . TYR E 1 37 ? 13.001 47.438 99.815 1.00 21.88 37 TYR E O 1
ATOM 3586 N N . VAL E 1 38 ? 11.160 48.228 100.820 1.00 23.70 38 VAL E N 1
ATOM 3587 C CA . VAL E 1 38 ? 11.769 49.488 101.204 1.00 25.57 38 VAL E CA 1
ATOM 3588 C C . VAL E 1 38 ? 13.015 49.255 102.050 1.00 28.02 38 VAL E C 1
ATOM 3589 O O . VAL E 1 38 ? 14.025 49.936 101.898 1.00 28.37 38 VAL E O 1
ATOM 3593 N N . PHE E 1 39 ? 12.934 48.274 102.935 1.00 31.58 39 PHE E N 1
ATOM 3594 C CA . PHE E 1 39 ? 14.036 47.959 103.831 1.00 35.01 39 PHE E CA 1
ATOM 3595 C C . PHE E 1 39 ? 15.203 47.278 103.114 1.00 34.78 39 PHE E C 1
ATOM 3596 O O . PHE E 1 39 ? 16.354 47.423 103.525 1.00 36.14 39 PHE E O 1
ATOM 3604 N N . ASP E 1 40 ? 14.911 46.559 102.035 1.00 33.28 40 ASP E N 1
ATOM 3605 C CA . ASP E 1 40 ? 15.945 45.866 101.277 1.00 33.87 40 ASP E CA 1
ATOM 3606 C C . ASP E 1 40 ? 16.601 46.708 100.188 1.00 33.94 40 ASP E C 1
ATOM 3607 O O . ASP E 1 40 ? 17.635 46.320 99.647 1.00 34.78 40 ASP E O 1
ATOM 3612 N N . HIS E 1 41 ? 16.012 47.852 99.860 1.00 32.96 41 HIS E N 1
ATOM 3613 C CA . HIS E 1 41 ? 16.557 48.698 98.804 1.00 32.59 41 HIS E CA 1
ATOM 3614 C C . HIS E 1 41 ? 17.001 50.055 99.298 1.00 33.34 41 HIS E C 1
ATOM 3615 O O . HIS E 1 41 ? 17.333 50.938 98.507 1.00 33.09 41 HIS E O 1
ATOM 3622 N N . LEU E 1 42 ? 17.013 50.219 100.611 1.00 34.07 42 LEU E N 1
ATOM 3623 C CA . LEU E 1 42 ? 17.395 51.486 101.193 1.00 33.85 42 LEU E CA 1
ATOM 3624 C C . LEU E 1 42 ? 18.445 51.258 102.263 1.00 33.73 42 LEU E C 1
ATOM 3625 O O . LEU E 1 42 ? 18.442 50.231 102.936 1.00 33.45 42 LEU E O 1
ATOM 3630 N N . THR E 1 43 ? 19.355 52.211 102.406 1.00 34.21 43 THR E N 1
ATOM 3631 C CA . THR E 1 43 ? 20.398 52.117 103.417 1.00 35.11 43 THR E CA 1
ATOM 3632 C C . THR E 1 43 ? 19.720 52.086 104.778 1.00 35.06 43 THR E C 1
ATOM 3633 O O . THR E 1 43 ? 18.759 52.817 105.017 1.00 30.76 43 THR E O 1
ATOM 3637 N N . ARG E 1 44 ? 20.229 51.250 105.674 1.00 36.24 44 ARG E N 1
ATOM 3638 C CA . ARG E 1 44 ? 19.642 51.114 106.997 1.00 38.67 44 ARG E CA 1
ATOM 3639 C C . ARG E 1 44 ? 19.432 52.441 107.717 1.00 37.51 44 ARG E C 1
ATOM 3640 O O . ARG E 1 44 ? 18.425 52.628 108.395 1.00 37.81 44 ARG E O 1
ATOM 3648 N N . SER E 1 45 ? 20.373 53.367 107.561 1.00 34.48 45 SER E N 1
ATOM 3649 C CA . SER E 1 45 ? 20.268 54.659 108.223 1.00 32.30 45 SER E CA 1
ATOM 3650 C C . SER E 1 45 ? 19.303 55.643 107.552 1.00 30.77 45 SER E C 1
ATOM 3651 O O . SER E 1 45 ? 18.955 56.666 108.141 1.00 28.21 45 SER E O 1
ATOM 3654 N N . GLU E 1 46 ? 18.869 55.337 106.331 1.00 30.46 46 GLU E N 1
ATOM 3655 C CA . GLU E 1 46 ? 17.958 56.224 105.598 1.00 31.77 46 GLU E CA 1
ATOM 3656 C C . GLU E 1 46 ? 16.467 55.931 105.810 1.00 31.58 46 GLU E C 1
ATOM 3657 O O . GLU E 1 46 ? 15.611 56.735 105.441 1.00 29.73 46 GLU E O 1
ATOM 3663 N N . VAL E 1 47 ? 16.155 54.786 106.406 1.00 33.30 47 VAL E N 1
ATOM 3664 C CA . VAL E 1 47 ? 14.764 54.423 106.635 1.00 33.51 47 VAL E CA 1
ATOM 3665 C C . VAL E 1 47 ? 14.267 55.048 107.943 1.00 33.16 47 VAL E C 1
ATOM 3666 O O . VAL E 1 47 ? 14.046 54.360 108.941 1.00 35.71 47 VAL E O 1
ATOM 3670 N N . LYS E 1 48 ? 14.095 56.368 107.919 1.00 30.57 48 LYS E N 1
ATOM 3671 C CA . LYS E 1 48 ? 13.635 57.123 109.078 1.00 28.23 48 LYS E CA 1
ATOM 3672 C C . LYS E 1 48 ? 12.259 56.646 109.491 1.00 26.75 48 LYS E C 1
ATOM 3673 O O . LYS E 1 48 ? 11.996 56.408 110.670 1.00 26.26 48 LYS E O 1
ATOM 3679 N N . ASP E 1 49 ? 11.374 56.509 108.515 1.00 24.07 49 ASP E N 1
ATOM 3680 C CA . ASP E 1 49 ? 10.044 56.018 108.806 1.00 21.65 49 ASP E CA 1
ATOM 3681 C C . ASP E 1 49 ? 9.415 55.368 107.602 1.00 19.53 49 ASP E C 1
ATOM 3682 O O . ASP E 1 49 ? 9.344 55.957 106.522 1.00 18.73 49 ASP E O 1
ATOM 3687 N N . ILE E 1 50 ? 8.986 54.130 107.785 1.00 18.12 50 ILE E N 1
ATOM 3688 C CA . ILE E 1 50 ? 8.301 53.418 106.731 1.00 18.61 50 ILE E CA 1
ATOM 3689 C C . ILE E 1 50 ? 7.064 52.768 107.346 1.00 19.28 50 ILE E C 1
ATOM 3690 O O . ILE E 1 50 ? 7.154 51.982 108.289 1.00 16.85 50 ILE E O 1
ATOM 3695 N N . GLU E 1 51 ? 5.899 53.125 106.822 1.00 19.90 51 GLU E N 1
ATOM 3696 C CA . GLU E 1 51 ? 4.665 52.564 107.336 1.00 20.68 51 GLU E CA 1
ATOM 3697 C C . GLU E 1 51 ? 3.648 52.323 106.242 1.00 20.66 51 GLU E C 1
ATOM 3698 O O . GLU E 1 51 ? 3.550 53.085 105.278 1.00 21.39 51 GLU E O 1
ATOM 3704 N N . VAL E 1 52 ? 2.909 51.232 106.393 1.00 19.74 52 VAL E N 1
ATOM 3705 C CA . VAL E 1 52 ? 1.857 50.888 105.465 1.00 20.28 52 VAL E CA 1
ATOM 3706 C C . VAL E 1 52 ? 0.586 50.702 106.291 1.00 19.42 52 VAL E C 1
ATOM 3707 O O . VAL E 1 52 ? 0.560 49.935 107.255 1.00 17.31 52 VAL E O 1
ATOM 3711 N N . THR E 1 53 ? -0.458 51.425 105.908 1.00 19.18 53 THR E N 1
ATOM 3712 C CA . THR E 1 53 ? -1.737 51.365 106.593 1.00 18.79 53 THR E CA 1
ATOM 3713 C C . THR E 1 53 ? -2.776 50.625 105.756 1.00 21.56 53 THR E C 1
ATOM 3714 O O . THR E 1 53 ? -2.932 50.909 104.567 1.00 20.12 53 THR E O 1
ATOM 3718 N N . MET E 1 54 ? -3.470 49.669 106.366 1.00 22.69 54 MET E N 1
ATOM 3719 C CA . MET E 1 54 ? -4.534 48.967 105.665 1.00 26.01 54 MET E CA 1
ATOM 3720 C C . MET E 1 54 ? -5.846 49.493 106.256 1.00 27.69 54 MET E C 1
ATOM 3721 O O . MET E 1 54 ? -6.068 49.448 107.467 1.00 25.11 54 MET E O 1
ATOM 3726 N N . ARG E 1 55 ? -6.688 50.027 105.379 1.00 30.19 55 ARG E N 1
ATOM 3727 C CA . ARG E 1 55 ? -7.969 50.616 105.752 1.00 34.93 55 ARG E CA 1
ATOM 3728 C C . ARG E 1 55 ? -9.092 49.704 105.269 1.00 36.97 55 ARG E C 1
ATOM 3729 O O . ARG E 1 55 ? -9.177 49.399 104.084 1.00 38.00 55 ARG E O 1
ATOM 3737 N N . ILE E 1 56 ? -9.952 49.270 106.188 1.00 40.45 56 ILE E N 1
ATOM 3738 C CA . ILE E 1 56 ? -11.044 48.355 105.850 1.00 44.60 56 ILE E CA 1
ATOM 3739 C C . ILE E 1 56 ? -12.450 48.901 106.105 1.00 47.88 56 ILE E C 1
ATOM 3740 O O . ILE E 1 56 ? -12.648 49.756 106.973 1.00 47.61 56 ILE E O 1
ATOM 3745 N N . ASN E 1 57 ? -13.419 48.390 105.340 1.00 51.61 57 ASN E N 1
ATOM 3746 C CA . ASN E 1 57 ? -14.824 48.788 105.462 1.00 55.00 57 ASN E CA 1
ATOM 3747 C C . ASN E 1 57 ? -15.762 47.593 105.633 1.00 55.84 57 ASN E C 1
ATOM 3748 O O . ASN E 1 57 ? -16.981 47.758 105.658 1.00 56.32 57 ASN E O 1
ATOM 3753 N N . ARG E 1 58 ? -15.176 46.402 105.743 1.00 56.52 58 ARG E N 1
ATOM 3754 C CA . ARG E 1 58 ? -15.891 45.134 105.938 1.00 57.24 58 ARG E CA 1
ATOM 3755 C C . ARG E 1 58 ? -17.251 44.905 105.257 1.00 58.80 58 ARG E C 1
ATOM 3756 O O . ARG E 1 58 ? -17.849 43.831 105.394 1.00 57.99 58 ARG E O 1
ATOM 3764 N N . GLU E 1 59 ? -17.742 45.899 104.526 1.00 59.91 59 GLU E N 1
ATOM 3765 C CA . GLU E 1 59 ? -19.005 45.764 103.815 1.00 60.58 59 GLU E CA 1
ATOM 3766 C C . GLU E 1 59 ? -18.646 45.672 102.337 1.00 60.32 59 GLU E C 1
ATOM 3767 O O . GLU E 1 59 ? -19.408 45.152 101.523 1.00 60.39 59 GLU E O 1
ATOM 3773 N N . GLU E 1 60 ? -17.462 46.188 102.015 1.00 60.07 60 GLU E N 1
ATOM 3774 C CA . GLU E 1 60 ? -16.924 46.185 100.660 1.00 60.10 60 GLU E CA 1
ATOM 3775 C C . GLU E 1 60 ? -15.687 45.297 100.702 1.00 58.97 60 GLU E C 1
ATOM 3776 O O . GLU E 1 60 ? -14.560 45.777 100.562 1.00 57.58 60 GLU E O 1
ATOM 3782 N N . THR E 1 61 ? -15.908 44.002 100.903 1.00 58.56 61 THR E N 1
ATOM 3783 C CA . THR E 1 61 ? -14.818 43.040 100.999 1.00 58.21 61 THR E CA 1
ATOM 3784 C C . THR E 1 61 ? -14.036 42.858 99.701 1.00 57.29 61 THR E C 1
ATOM 3785 O O . THR E 1 61 ? -13.054 42.114 99.664 1.00 57.78 61 THR E O 1
ATOM 3789 N N . LEU E 1 62 ? -14.470 43.531 98.638 1.00 55.58 62 LEU E N 1
ATOM 3790 C CA . LEU E 1 62 ? -13.776 43.438 97.357 1.00 53.63 62 LEU E CA 1
ATOM 3791 C C . LEU E 1 62 ? -12.821 44.627 97.230 1.00 52.17 62 LEU E C 1
ATOM 3792 O O . LEU E 1 62 ? -12.128 44.777 96.218 1.00 52.42 62 LEU E O 1
ATOM 3797 N N . ASP E 1 63 ? -12.782 45.461 98.268 1.00 48.55 63 ASP E N 1
ATOM 3798 C CA . ASP E 1 63 ? -11.928 46.646 98.269 1.00 46.70 63 ASP E CA 1
ATOM 3799 C C . ASP E 1 63 ? -10.954 46.723 99.442 1.00 43.08 63 ASP E C 1
ATOM 3800 O O . ASP E 1 63 ? -11.358 46.776 100.603 1.00 42.56 63 ASP E O 1
ATOM 3805 N N . LEU E 1 64 ? -9.665 46.748 99.123 1.00 39.17 64 LEU E N 1
ATOM 3806 C CA . LEU E 1 64 ? -8.630 46.841 100.141 1.00 36.07 64 LEU E CA 1
ATOM 3807 C C . LEU E 1 64 ? -7.843 48.128 99.900 1.00 33.11 64 LEU E C 1
ATOM 3808 O O . LEU E 1 64 ? -7.113 48.239 98.916 1.00 32.39 64 LEU E O 1
ATOM 3813 N N . GLU E 1 65 ? -8.003 49.104 100.787 1.00 29.90 65 GLU E N 1
ATOM 3814 C CA . GLU E 1 65 ? -7.290 50.364 100.647 1.00 26.53 65 GLU E CA 1
ATOM 3815 C C . GLU E 1 65 ? -5.955 50.275 101.386 1.00 24.99 65 GLU E C 1
ATOM 3816 O O . GLU E 1 65 ? -5.907 49.897 102.553 1.00 24.03 65 GLU E O 1
ATOM 3822 N N . ILE E 1 66 ? -4.876 50.622 100.694 1.00 20.97 66 ILE E N 1
ATOM 3823 C CA . ILE E 1 66 ? -3.538 50.563 101.260 1.00 20.43 66 ILE E CA 1
ATOM 3824 C C . ILE E 1 66 ? -2.851 51.922 101.121 1.00 21.91 66 ILE E C 1
ATOM 3825 O O . ILE E 1 66 ? -2.774 52.473 100.020 1.00 22.20 66 ILE E O 1
ATOM 3830 N N . GLU E 1 67 ? -2.357 52.468 102.230 1.00 19.56 67 GLU E N 1
ATOM 3831 C CA . GLU E 1 67 ? -1.682 53.758 102.180 1.00 21.00 67 GLU E CA 1
ATOM 3832 C C . GLU E 1 67 ? -0.235 53.612 102.629 1.00 19.88 67 GLU E C 1
ATOM 3833 O O . GLU E 1 67 ? 0.048 53.079 103.700 1.00 20.62 67 GLU E O 1
ATOM 3839 N N . VAL E 1 68 ? 0.682 54.081 101.796 1.00 19.79 68 VAL E N 1
ATOM 3840 C CA . VAL E 1 68 ? 2.101 53.983 102.097 1.00 18.42 68 VAL E CA 1
ATOM 3841 C C . VAL E 1 68 ? 2.676 55.353 102.400 1.00 19.31 68 VAL E C 1
ATOM 3842 O O . VAL E 1 68 ? 2.404 56.317 101.682 1.00 21.68 68 VAL E O 1
ATOM 3846 N N . TYR E 1 69 ? 3.455 55.441 103.472 1.00 18.00 69 TYR E N 1
ATOM 3847 C CA . TYR E 1 69 ? 4.098 56.694 103.828 1.00 19.25 69 TYR E CA 1
ATOM 3848 C C . TYR E 1 69 ? 5.555 56.377 104.122 1.00 20.26 69 TYR E C 1
ATOM 3849 O O . TYR E 1 69 ? 5.865 55.514 104.945 1.00 18.88 69 TYR E O 1
ATOM 3858 N N . LEU E 1 70 ? 6.447 57.071 103.427 1.00 21.17 70 LEU E N 1
ATOM 3859 C CA . LEU E 1 70 ? 7.877 56.853 103.585 1.00 22.86 70 LEU E CA 1
ATOM 3860 C C . LEU E 1 70 ? 8.569 58.171 103.882 1.00 23.66 70 LEU E C 1
ATOM 3861 O O . LEU E 1 70 ? 8.265 59.208 103.286 1.00 23.99 70 LEU E O 1
ATOM 3866 N N . GLU E 1 71 ? 9.497 58.130 104.821 1.00 22.41 71 GLU E N 1
ATOM 3867 C CA . GLU E 1 71 ? 10.220 59.323 105.188 1.00 24.44 71 GLU E CA 1
ATOM 3868 C C . GLU E 1 71 ? 11.680 58.992 105.426 1.00 22.75 71 GLU E C 1
ATOM 3869 O O . GLU E 1 71 ? 12.004 58.081 106.181 1.00 23.09 71 GLU E O 1
ATOM 3875 N N . VAL E 1 72 ? 12.554 59.731 104.760 1.00 24.63 72 VAL E N 1
ATOM 3876 C CA . VAL E 1 72 ? 13.989 59.560 104.913 1.00 24.17 72 VAL E CA 1
ATOM 3877 C C . VAL E 1 72 ? 14.496 60.817 105.615 1.00 23.88 72 VAL E C 1
ATOM 3878 O O . VAL E 1 72 ? 13.777 61.813 105.704 1.00 21.70 72 VAL E O 1
ATOM 3882 N N . PRO E 1 73 ? 15.729 60.785 106.147 1.00 23.90 73 PRO E N 1
ATOM 3883 C CA . PRO E 1 73 ? 16.221 61.992 106.820 1.00 23.50 73 PRO E CA 1
ATOM 3884 C C . PRO E 1 73 ? 16.269 63.177 105.860 1.00 23.15 73 PRO E C 1
ATOM 3885 O O . PRO E 1 73 ? 16.469 63.003 104.653 1.00 22.69 73 PRO E O 1
ATOM 3889 N N . ILE E 1 74 ? 16.070 64.378 106.402 1.00 22.01 74 ILE E N 1
ATOM 3890 C CA . ILE E 1 74 ? 16.045 65.600 105.609 1.00 22.36 74 ILE E CA 1
ATOM 3891 C C . ILE E 1 74 ? 17.297 65.892 104.795 1.00 23.07 74 ILE E C 1
ATOM 3892 O O . ILE E 1 74 ? 17.249 66.691 103.858 1.00 23.97 74 ILE E O 1
ATOM 3897 N N . PHE E 1 75 ? 18.417 65.263 105.141 1.00 21.55 75 PHE E N 1
ATOM 3898 C CA . PHE E 1 75 ? 19.651 65.490 104.393 1.00 22.77 75 PHE E CA 1
ATOM 3899 C C . PHE E 1 75 ? 19.874 64.433 103.311 1.00 24.12 75 PHE E C 1
ATOM 3900 O O . PHE E 1 75 ? 20.752 64.581 102.454 1.00 25.61 75 PHE E O 1
ATOM 3908 N N . VAL E 1 76 ? 19.065 63.379 103.350 1.00 23.59 76 VAL E N 1
ATOM 3909 C CA . VAL E 1 76 ? 19.156 62.289 102.386 1.00 23.73 76 VAL E CA 1
ATOM 3910 C C . VAL E 1 76 ? 18.464 62.619 101.064 1.00 23.32 76 VAL E C 1
ATOM 3911 O O . VAL E 1 76 ? 17.380 63.201 101.049 1.00 23.89 76 VAL E O 1
ATOM 3915 N N . LYS E 1 77 ? 19.103 62.254 99.957 1.00 22.77 77 LYS E N 1
ATOM 3916 C CA . LYS E 1 77 ? 18.538 62.480 98.629 1.00 24.87 77 LYS E CA 1
ATOM 3917 C C . LYS E 1 77 ? 18.163 61.128 98.009 1.00 25.35 77 LYS E C 1
ATOM 3918 O O . LYS E 1 77 ? 19.032 60.347 97.617 1.00 26.20 77 LYS E O 1
ATOM 3924 N N . VAL E 1 78 ? 16.862 60.865 97.945 1.00 23.27 78 VAL E N 1
ATOM 3925 C CA . VAL E 1 78 ? 16.309 59.628 97.390 1.00 21.72 78 VAL E CA 1
ATOM 3926 C C . VAL E 1 78 ? 15.002 60.002 96.709 1.00 22.28 78 VAL E C 1
ATOM 3927 O O . VAL E 1 78 ? 14.280 60.871 97.205 1.00 23.16 78 VAL E O 1
ATOM 3931 N N . ASP E 1 79 ? 14.679 59.369 95.586 1.00 19.83 79 ASP E N 1
ATOM 3932 C CA . ASP E 1 79 ? 13.403 59.680 94.961 1.00 20.80 79 ASP E CA 1
ATOM 3933 C C . ASP E 1 79 ? 12.387 58.784 95.662 1.00 20.35 79 ASP E C 1
ATOM 3934 O O . ASP E 1 79 ? 12.171 57.640 95.253 1.00 21.48 79 ASP E O 1
ATOM 3939 N N . VAL E 1 80 ? 11.785 59.301 96.731 1.00 19.32 80 VAL E N 1
ATOM 3940 C CA . VAL E 1 80 ? 10.819 58.545 97.528 1.00 17.38 80 VAL E CA 1
ATOM 3941 C C . VAL E 1 80 ? 9.613 58.011 96.760 1.00 18.47 80 VAL E C 1
ATOM 3942 O O . VAL E 1 80 ? 9.171 56.888 97.000 1.00 19.10 80 VAL E O 1
ATOM 3946 N N . ASP E 1 81 ? 9.086 58.797 95.832 1.00 18.60 81 ASP E N 1
ATOM 3947 C CA . ASP E 1 81 ? 7.934 58.351 95.062 1.00 20.84 81 ASP E CA 1
ATOM 3948 C C . ASP E 1 81 ? 8.275 57.151 94.181 1.00 20.68 81 ASP E C 1
ATOM 3949 O O . ASP E 1 81 ? 7.512 56.187 94.117 1.00 21.34 81 ASP E O 1
ATOM 3954 N N . LYS E 1 82 ? 9.423 57.196 93.515 1.00 19.64 82 LYS E N 1
ATOM 3955 C CA . LYS E 1 82 ? 9.831 56.080 92.662 1.00 20.21 82 LYS E CA 1
ATOM 3956 C C . LYS E 1 82 ? 10.101 54.822 93.484 1.00 19.42 82 LYS E C 1
ATOM 3957 O O . LYS E 1 82 ? 9.835 53.716 93.027 1.00 20.97 82 LYS E O 1
ATOM 3963 N N . LEU E 1 83 ? 10.636 54.988 94.689 1.00 19.05 83 LEU E N 1
ATOM 3964 C CA . LEU E 1 83 ? 10.892 53.848 95.555 1.00 17.46 83 LEU E CA 1
ATOM 3965 C C . LEU E 1 83 ? 9.549 53.260 95.966 1.00 19.19 83 LEU E C 1
ATOM 3966 O O . LEU E 1 83 ? 9.377 52.038 95.982 1.00 18.94 83 LEU E O 1
ATOM 3971 N N . ILE E 1 84 ? 8.596 54.125 96.308 1.00 19.39 84 ILE E N 1
ATOM 3972 C CA . ILE E 1 84 ? 7.267 53.646 96.687 1.00 20.48 84 ILE E CA 1
ATOM 3973 C C . ILE E 1 84 ? 6.610 52.912 95.510 1.00 19.19 84 ILE E C 1
ATOM 3974 O O . ILE E 1 84 ? 6.018 51.848 95.688 1.00 20.43 84 ILE E O 1
ATOM 3979 N N . ASP E 1 85 ? 6.715 53.490 94.316 1.00 19.61 85 ASP E N 1
ATOM 3980 C CA . ASP E 1 85 ? 6.148 52.886 93.115 1.00 19.54 85 ASP E CA 1
ATOM 3981 C C . ASP E 1 85 ? 6.680 51.474 92.903 1.00 18.35 85 ASP E C 1
ATOM 3982 O O . ASP E 1 85 ? 5.923 50.569 92.566 1.00 18.48 85 ASP E O 1
ATOM 3987 N N . GLU E 1 86 ? 7.978 51.275 93.100 1.00 15.94 86 GLU E N 1
ATOM 3988 C CA . GLU E 1 86 ? 8.545 49.949 92.904 1.00 16.46 86 GLU E CA 1
ATOM 3989 C C . GLU E 1 86 ? 8.055 48.998 93.971 1.00 15.76 86 GLU E C 1
ATOM 3990 O O . GLU E 1 86 ? 7.739 47.851 93.680 1.00 14.53 86 GLU E O 1
ATOM 3996 N N . ALA E 1 87 ? 8.008 49.482 95.212 1.00 15.45 87 ALA E N 1
ATOM 3997 C CA . ALA E 1 87 ? 7.575 48.670 96.333 1.00 13.67 87 ALA E CA 1
ATOM 3998 C C . ALA E 1 87 ? 6.135 48.243 96.144 1.00 14.29 87 ALA E C 1
ATOM 3999 O O . ALA E 1 87 ? 5.761 47.124 96.489 1.00 14.40 87 ALA E O 1
ATOM 4001 N N . VAL E 1 88 ? 5.325 49.138 95.589 1.00 15.26 88 VAL E N 1
ATOM 4002 C CA . VAL E 1 88 ? 3.919 48.836 95.359 1.00 17.06 88 VAL E CA 1
ATOM 4003 C C . VAL E 1 88 ? 3.729 47.843 94.216 1.00 19.22 88 VAL E C 1
ATOM 4004 O O . VAL E 1 88 ? 2.888 46.944 94.302 1.00 17.58 88 VAL E O 1
ATOM 4008 N N . GLU E 1 89 ? 4.500 47.988 93.144 1.00 21.36 89 GLU E N 1
ATOM 4009 C CA . GLU E 1 89 ? 4.345 47.058 92.038 1.00 26.13 89 GLU E CA 1
ATOM 4010 C C . GLU E 1 89 ? 4.788 45.656 92.486 1.00 25.31 89 GLU E C 1
ATOM 4011 O O . GLU E 1 89 ? 4.240 44.649 92.033 1.00 25.73 89 GLU E O 1
ATOM 4017 N N . ARG E 1 90 ? 5.760 45.585 93.391 1.00 23.77 90 ARG E N 1
ATOM 4018 C CA . ARG E 1 90 ? 6.185 44.281 93.896 1.00 23.57 90 ARG E CA 1
ATOM 4019 C C . ARG E 1 90 ? 5.053 43.714 94.771 1.00 22.23 90 ARG E C 1
ATOM 4020 O O . ARG E 1 90 ? 4.820 42.504 94.801 1.00 21.74 90 ARG E O 1
ATOM 4028 N N . ALA E 1 91 ? 4.343 44.592 95.476 1.00 21.33 91 ALA E N 1
ATOM 4029 C CA . ALA E 1 91 ? 3.241 44.158 96.325 1.00 21.24 91 ALA E CA 1
ATOM 4030 C C . ALA E 1 91 ? 2.162 43.495 95.466 1.00 22.38 91 ALA E C 1
ATOM 4031 O O . ALA E 1 91 ? 1.593 42.474 95.855 1.00 22.52 91 ALA E O 1
ATOM 4033 N N . TYR E 1 92 ? 1.880 44.079 94.301 1.00 20.59 92 TYR E N 1
ATOM 4034 C CA . TYR E 1 92 ? 0.877 43.519 93.402 1.00 21.79 92 TYR E CA 1
ATOM 4035 C C . TYR E 1 92 ? 1.259 42.111 92.926 1.00 21.69 92 TYR E C 1
ATOM 4036 O O . TYR E 1 92 ? 0.400 41.239 92.801 1.00 18.94 92 TYR E O 1
ATOM 4045 N N . GLU E 1 93 ? 2.546 41.890 92.685 1.00 21.46 93 GLU E N 1
ATOM 4046 C CA . GLU E 1 93 ? 3.029 40.580 92.249 1.00 23.96 93 GLU E CA 1
ATOM 4047 C C . GLU E 1 93 ? 2.779 39.532 93.331 1.00 23.32 93 GLU E C 1
ATOM 4048 O O . GLU E 1 93 ? 2.156 38.493 93.092 1.00 21.17 93 GLU E O 1
ATOM 4054 N N . ILE E 1 94 ? 3.276 39.816 94.529 1.00 22.40 94 ILE E N 1
ATOM 4055 C CA . ILE E 1 94 ? 3.130 38.904 95.650 1.00 23.75 94 ILE E CA 1
ATOM 4056 C C . ILE E 1 94 ? 1.678 38.691 96.089 1.00 23.59 94 ILE E C 1
ATOM 4057 O O . ILE E 1 94 ? 1.289 37.568 96.423 1.00 22.12 94 ILE E O 1
ATOM 4062 N N . VAL E 1 95 ? 0.878 39.753 96.076 1.00 21.28 95 VAL E N 1
ATOM 4063 C CA . VAL E 1 95 ? -0.524 39.639 96.459 1.00 22.11 95 VAL E CA 1
ATOM 4064 C C . VAL E 1 95 ? -1.271 38.787 95.426 1.00 24.41 95 VAL E C 1
ATOM 4065 O O . VAL E 1 95 ? -2.044 37.893 95.782 1.00 23.54 95 VAL E O 1
ATOM 4069 N N . GLU E 1 96 ? -1.023 39.057 94.147 1.00 24.28 96 GLU E N 1
ATOM 4070 C CA . GLU E 1 96 ? -1.670 38.320 93.073 1.00 24.64 96 GLU E CA 1
ATOM 4071 C C . GLU E 1 96 ? -1.288 36.842 93.052 1.00 24.60 96 GLU E C 1
ATOM 4072 O O . GLU E 1 96 ? -2.105 35.989 92.710 1.00 24.01 96 GLU E O 1
ATOM 4078 N N . ARG E 1 97 ? -0.050 36.544 93.423 1.00 25.42 97 ARG E N 1
ATOM 4079 C CA . ARG E 1 97 ? 0.412 35.166 93.472 1.00 28.60 97 ARG E CA 1
ATOM 4080 C C . ARG E 1 97 ? -0.338 34.444 94.595 1.00 29.00 97 ARG E C 1
ATOM 4081 O O . ARG E 1 97 ? -0.824 33.326 94.412 1.00 30.77 97 ARG E O 1
ATOM 4089 N N . LYS E 1 98 ? -0.445 35.092 95.750 1.00 28.79 98 LYS E N 1
ATOM 4090 C CA . LYS E 1 98 ? -1.151 34.507 96.876 1.00 30.39 98 LYS E CA 1
ATOM 4091 C C . LYS E 1 98 ? -2.633 34.287 96.559 1.00 32.18 98 LYS E C 1
ATOM 4092 O O . LYS E 1 98 ? -3.234 33.316 97.027 1.00 33.01 98 LYS E O 1
ATOM 4098 N N . LEU E 1 99 ? -3.234 35.176 95.774 1.00 31.51 99 LEU E N 1
ATOM 4099 C CA . LEU E 1 99 ? -4.640 35.001 95.431 1.00 32.06 99 LEU E CA 1
ATOM 4100 C C . LEU E 1 99 ? -4.801 33.790 94.517 1.00 34.16 99 LEU E C 1
ATOM 4101 O O . LEU E 1 99 ? -5.727 33.002 94.687 1.00 34.31 99 LEU E O 1
ATOM 4106 N N . ARG E 1 100 ? -3.897 33.643 93.551 1.00 36.54 100 ARG E N 1
ATOM 4107 C CA . ARG E 1 100 ? -3.952 32.507 92.639 1.00 39.06 100 ARG E CA 1
ATOM 4108 C C . ARG E 1 100 ? -3.806 31.233 93.454 1.00 41.68 100 ARG E C 1
ATOM 4109 O O . ARG E 1 100 ? -4.510 30.248 93.221 1.00 41.07 100 ARG E O 1
ATOM 4117 N N . GLU E 1 101 ? -2.878 31.265 94.406 1.00 44.79 101 GLU E N 1
ATOM 4118 C CA . GLU E 1 101 ? -2.620 30.130 95.280 1.00 48.83 101 GLU E CA 1
ATOM 4119 C C . GLU E 1 101 ? -3.895 29.754 96.019 1.00 51.44 101 GLU E C 1
ATOM 4120 O O . GLU E 1 101 ? -4.227 28.574 96.149 1.00 52.81 101 GLU E O 1
ATOM 4126 N N . ILE E 1 102 ? -4.606 30.768 96.501 1.00 53.64 102 ILE E N 1
ATOM 4127 C CA . ILE E 1 102 ? -5.850 30.558 97.229 1.00 56.13 102 ILE E CA 1
ATOM 4128 C C . ILE E 1 102 ? -6.957 30.070 96.306 1.00 58.25 102 ILE E C 1
ATOM 4129 O O . ILE E 1 102 ? -7.653 29.107 96.623 1.00 59.18 102 ILE E O 1
ATOM 4134 N N . ALA E 1 103 ? -7.115 30.740 95.169 1.00 60.79 103 ALA E N 1
ATOM 4135 C CA . ALA E 1 103 ? -8.144 30.377 94.201 1.00 63.72 103 ALA E CA 1
ATOM 4136 C C . ALA E 1 103 ? -7.870 29.014 93.572 1.00 66.20 103 ALA E C 1
ATOM 4137 O O . ALA E 1 103 ? -8.703 28.483 92.842 1.00 67.58 103 ALA E O 1
ATOM 4139 N N . ASN E 1 104 ? -6.699 28.452 93.855 1.00 68.73 104 ASN E N 1
ATOM 4140 C CA . ASN E 1 104 ? -6.326 27.148 93.317 1.00 70.59 104 ASN E CA 1
ATOM 4141 C C . ASN E 1 104 ? -6.862 26.040 94.220 1.00 71.58 104 ASN E C 1
ATOM 4142 O O . ASN E 1 104 ? -7.381 25.029 93.746 1.00 71.52 104 ASN E O 1
ATOM 4147 N N . GLU E 1 105 ? -6.727 26.240 95.526 1.00 72.71 105 GLU E N 1
ATOM 4148 C CA . GLU E 1 105 ? -7.204 25.274 96.505 1.00 73.81 105 GLU E CA 1
ATOM 4149 C C . GLU E 1 105 ? -8.721 25.393 96.616 1.00 73.96 105 GLU E C 1
ATOM 4150 O O . GLU E 1 105 ? -9.273 25.424 97.716 1.00 73.89 105 GLU E O 1
ATOM 4156 N N . ARG E 1 106 ? -9.381 25.462 95.464 1.00 74.31 106 ARG E N 1
ATOM 4157 C CA . ARG E 1 106 ? -10.833 25.588 95.392 1.00 74.53 106 ARG E CA 1
ATOM 4158 C C . ARG E 1 106 ? -11.299 26.904 96.013 1.00 74.72 106 ARG E C 1
ATOM 4159 O O . ARG E 1 106 ? -11.799 27.767 95.260 1.00 74.52 106 ARG E O 1
ATOM 4161 N N . SER F 1 5 ? -17.880 58.989 116.936 1.00 31.55 5 SER F N 1
ATOM 4162 C CA . SER F 1 5 ? -16.805 58.696 117.878 1.00 30.62 5 SER F CA 1
ATOM 4163 C C . SER F 1 5 ? -15.630 58.024 117.155 1.00 30.14 5 SER F C 1
ATOM 4164 O O . SER F 1 5 ? -15.826 57.132 116.325 1.00 27.04 5 SER F O 1
ATOM 4167 N N . SER F 1 6 ? -14.414 58.470 117.463 1.00 27.88 6 SER F N 1
ATOM 4168 C CA . SER F 1 6 ? -13.209 57.909 116.856 1.00 28.49 6 SER F CA 1
ATOM 4169 C C . SER F 1 6 ? -12.064 57.906 117.868 1.00 28.06 6 SER F C 1
ATOM 4170 O O . SER F 1 6 ? -12.136 58.582 118.897 1.00 27.82 6 SER F O 1
ATOM 4173 N N . GLY F 1 7 ? -11.008 57.153 117.573 1.00 25.64 7 GLY F N 1
ATOM 4174 C CA . GLY F 1 7 ? -9.878 57.097 118.483 1.00 23.43 7 GLY F CA 1
ATOM 4175 C C . GLY F 1 7 ? -8.703 56.330 117.919 1.00 21.17 7 GLY F C 1
ATOM 4176 O O . GLY F 1 7 ? -8.819 55.650 116.902 1.00 19.88 7 GLY F O 1
ATOM 4177 N N . LYS F 1 8 ? -7.560 56.432 118.583 1.00 21.35 8 LYS F N 1
ATOM 4178 C CA . LYS F 1 8 ? -6.370 55.735 118.124 1.00 22.58 8 LYS F CA 1
ATOM 4179 C C . LYS F 1 8 ? -5.424 55.385 119.263 1.00 21.96 8 LYS F C 1
ATOM 4180 O O . LYS F 1 8 ? -5.484 55.967 120.351 1.00 20.76 8 LYS F O 1
ATOM 4186 N N . ARG F 1 9 ? -4.554 54.418 118.997 1.00 19.61 9 ARG F N 1
ATOM 4187 C CA . ARG F 1 9 ? -3.568 53.995 119.966 1.00 19.31 9 ARG F CA 1
ATOM 4188 C C . ARG F 1 9 ? -2.380 53.450 119.193 1.00 19.09 9 ARG F C 1
ATOM 4189 O O . ARG F 1 9 ? -2.521 52.953 118.077 1.00 17.93 9 ARG F O 1
ATOM 4197 N N . VAL F 1 10 ? -1.213 53.545 119.809 1.00 18.02 10 VAL F N 1
ATOM 4198 C CA . VAL F 1 10 ? 0.015 53.072 119.219 1.00 19.39 10 VAL F CA 1
ATOM 4199 C C . VAL F 1 10 ? 0.656 52.074 120.175 1.00 20.59 10 VAL F C 1
ATOM 4200 O O . VAL F 1 10 ? 0.729 52.315 121.383 1.00 19.79 10 VAL F O 1
ATOM 4204 N N . ILE F 1 11 ? 1.093 50.948 119.629 1.00 18.54 11 ILE F N 1
ATOM 4205 C CA . ILE F 1 11 ? 1.789 49.937 120.404 1.00 19.50 11 ILE F CA 1
ATOM 4206 C C . ILE F 1 11 ? 3.232 50.071 119.916 1.00 20.73 11 ILE F C 1
ATOM 4207 O O . ILE F 1 11 ? 3.510 49.949 118.718 1.00 18.89 11 ILE F O 1
ATOM 4212 N N . HIS F 1 12 ? 4.140 50.336 120.846 1.00 20.75 12 HIS F N 1
ATOM 4213 C CA . HIS F 1 12 ? 5.541 50.531 120.513 1.00 22.81 12 HIS F CA 1
ATOM 4214 C C . HIS F 1 12 ? 6.430 49.402 121.022 1.00 25.10 12 HIS F C 1
ATOM 4215 O O . HIS F 1 12 ? 6.394 49.047 122.197 1.00 25.69 12 HIS F O 1
ATOM 4222 N N . ILE F 1 13 ? 7.232 48.840 120.125 1.00 26.31 13 ILE F N 1
ATOM 4223 C CA . ILE F 1 13 ? 8.135 47.755 120.485 1.00 27.79 13 ILE F CA 1
ATOM 4224 C C . ILE F 1 13 ? 9.556 48.142 120.094 1.00 29.90 13 ILE F C 1
ATOM 4225 O O . ILE F 1 13 ? 9.880 48.229 118.908 1.00 30.22 13 ILE F O 1
ATOM 4230 N N . GLY F 1 14 ? 10.397 48.389 121.097 1.00 32.07 14 GLY F N 1
ATOM 4231 C CA . GLY F 1 14 ? 11.768 48.784 120.836 1.00 34.60 14 GLY F CA 1
ATOM 4232 C C . GLY F 1 14 ? 12.798 47.864 121.459 1.00 37.42 14 GLY F C 1
ATOM 4233 O O . GLY F 1 14 ? 13.288 48.124 122.559 1.00 37.81 14 GLY F O 1
ATOM 4234 N N . LEU F 1 15 ? 13.117 46.782 120.755 1.00 39.66 15 LEU F N 1
ATOM 4235 C CA . LEU F 1 15 ? 14.100 45.801 121.216 1.00 41.70 15 LEU F CA 1
ATOM 4236 C C . LEU F 1 15 ? 15.161 45.567 120.131 1.00 43.39 15 LEU F C 1
ATOM 4237 O O . LEU F 1 15 ? 14.909 44.887 119.132 1.00 42.37 15 LEU F O 1
ATOM 4242 N N . PRO F 1 16 ? 16.370 46.121 120.332 1.00 44.84 16 PRO F N 1
ATOM 4243 C CA . PRO F 1 16 ? 17.523 46.034 119.428 1.00 45.56 16 PRO F CA 1
ATOM 4244 C C . PRO F 1 16 ? 17.903 44.649 118.891 1.00 46.09 16 PRO F C 1
ATOM 4245 O O . PRO F 1 16 ? 18.406 44.533 117.771 1.00 46.30 16 PRO F O 1
ATOM 4249 N N . GLU F 1 17 ? 17.666 43.601 119.672 1.00 45.45 17 GLU F N 1
ATOM 4250 C CA . GLU F 1 17 ? 18.038 42.264 119.231 1.00 45.00 17 GLU F CA 1
ATOM 4251 C C . GLU F 1 17 ? 17.056 41.638 118.247 1.00 43.16 17 GLU F C 1
ATOM 4252 O O . GLU F 1 17 ? 17.319 40.570 117.698 1.00 44.05 17 GLU F O 1
ATOM 4258 N N . LEU F 1 18 ? 15.930 42.304 118.019 1.00 42.14 18 LEU F N 1
ATOM 4259 C CA . LEU F 1 18 ? 14.911 41.794 117.099 1.00 40.08 18 LEU F CA 1
ATOM 4260 C C . LEU F 1 18 ? 15.209 42.120 115.632 1.00 39.85 18 LEU F C 1
ATOM 4261 O O . LEU F 1 18 ? 15.590 43.246 115.298 1.00 38.24 18 LEU F O 1
ATOM 4266 N N . SER F 1 19 ? 14.989 41.130 114.789 1.00 38.88 19 SER F N 1
ATOM 4267 C CA . SER F 1 19 ? 15.189 41.258 113.372 1.00 39.57 19 SER F CA 1
ATOM 4268 C C . SER F 1 19 ? 14.023 41.954 112.704 1.00 39.89 19 SER F C 1
ATOM 4269 O O . SER F 1 19 ? 12.944 41.915 113.198 1.00 39.47 19 SER F O 1
ATOM 4272 N N . GLU F 1 20 ? 14.262 42.575 111.571 1.00 38.67 20 GLU F N 1
ATOM 4273 C CA . GLU F 1 20 ? 13.204 43.197 110.823 1.00 38.56 20 GLU F CA 1
ATOM 4274 C C . GLU F 1 20 ? 12.097 42.227 110.538 1.00 39.04 20 GLU F C 1
ATOM 4275 O O . GLU F 1 20 ? 10.964 42.549 110.645 1.00 38.62 20 GLU F O 1
ATOM 4281 N N . GLU F 1 21 ? 12.441 41.004 110.232 1.00 39.53 21 GLU F N 1
ATOM 4282 C CA . GLU F 1 21 ? 11.439 40.055 109.882 1.00 40.62 21 GLU F CA 1
ATOM 4283 C C . GLU F 1 21 ? 10.627 39.630 111.109 1.00 40.43 21 GLU F C 1
ATOM 4284 O O . GLU F 1 21 ? 9.473 39.326 111.022 1.00 38.47 21 GLU F O 1
ATOM 4290 N N . GLN F 1 22 ? 11.277 39.629 112.249 1.00 40.61 22 GLN F N 1
ATOM 4291 C CA . GLN F 1 22 ? 10.642 39.344 113.508 1.00 42.65 22 GLN F CA 1
ATOM 4292 C C . GLN F 1 22 ? 9.679 40.445 113.857 1.00 42.70 22 GLN F C 1
ATOM 4293 O O . GLN F 1 22 ? 8.592 40.186 114.305 1.00 41.46 22 GLN F O 1
ATOM 4299 N N . LEU F 1 23 ? 10.095 41.675 113.656 1.00 22.65 23 LEU F N 1
ATOM 4300 C CA . LEU F 1 23 ? 9.197 42.755 113.884 1.00 24.11 23 LEU F CA 1
ATOM 4301 C C . LEU F 1 23 ? 7.909 42.567 113.100 1.00 23.97 23 LEU F C 1
ATOM 4302 O O . LEU F 1 23 ? 6.883 42.661 113.619 1.00 23.53 23 LEU F O 1
ATOM 4307 N N . ILE F 1 24 ? 8.021 42.346 111.820 1.00 25.61 24 ILE F N 1
ATOM 4308 C CA . ILE F 1 24 ? 6.888 42.134 110.995 1.00 26.67 24 ILE F CA 1
ATOM 4309 C C . ILE F 1 24 ? 5.989 41.110 111.630 1.00 26.11 24 ILE F C 1
ATOM 4310 O O . ILE F 1 24 ? 4.844 41.309 111.762 1.00 27.41 24 ILE F O 1
ATOM 4315 N N . GLU F 1 25 ? 6.553 40.018 112.038 1.00 25.70 25 GLU F N 1
ATOM 4316 C CA . GLU F 1 25 ? 5.769 38.936 112.620 1.00 27.55 25 GLU F CA 1
ATOM 4317 C C . GLU F 1 25 ? 5.021 39.418 113.862 1.00 24.59 25 GLU F C 1
ATOM 4318 O O . GLU F 1 25 ? 3.832 39.162 114.023 1.00 23.29 25 GLU F O 1
ATOM 4324 N N . ILE F 1 26 ? 5.721 40.132 114.728 1.00 24.82 26 ILE F N 1
ATOM 4325 C CA . ILE F 1 26 ? 5.112 40.656 115.942 1.00 27.28 26 ILE F CA 1
ATOM 4326 C C . ILE F 1 26 ? 4.067 41.724 115.587 1.00 25.77 26 ILE F C 1
ATOM 4327 O O . ILE F 1 26 ? 3.002 41.787 116.192 1.00 26.15 26 ILE F O 1
ATOM 4332 N N . GLY F 1 27 ? 4.374 42.545 114.587 1.00 25.42 27 GLY F N 1
ATOM 4333 C CA . GLY F 1 27 ? 3.447 43.579 114.170 1.00 22.59 27 GLY F CA 1
ATOM 4334 C C . GLY F 1 27 ? 2.119 42.995 113.720 1.00 22.64 27 GLY F C 1
ATOM 4335 O O . GLY F 1 27 ? 1.055 43.438 114.162 1.00 21.79 27 GLY F O 1
ATOM 4336 N N . GLU F 1 28 ? 2.184 41.985 112.855 1.00 19.76 28 GLU F N 1
ATOM 4337 C CA . GLU F 1 28 ? 0.988 41.335 112.329 1.00 21.17 28 GLU F CA 1
ATOM 4338 C C . GLU F 1 28 ? 0.140 40.681 113.419 1.00 20.08 28 GLU F C 1
ATOM 4339 O O . GLU F 1 28 ? -1.083 40.791 113.395 1.00 19.18 28 GLU F O 1
ATOM 4345 N N . LEU F 1 29 ? 0.784 40.016 114.374 1.00 19.19 29 LEU F N 1
ATOM 4346 C CA . LEU F 1 29 ? 0.061 39.386 115.474 1.00 21.23 29 LEU F CA 1
ATOM 4347 C C . LEU F 1 29 ? -0.744 40.441 116.221 1.00 20.43 29 LEU F C 1
ATOM 4348 O O . LEU F 1 29 ? -1.920 40.240 116.533 1.00 19.17 29 LEU F O 1
ATOM 4353 N N . ALA F 1 30 ? -0.103 41.571 116.503 1.00 19.00 30 ALA F N 1
ATOM 4354 C CA . ALA F 1 30 ? -0.780 42.657 117.193 1.00 19.36 30 ALA F CA 1
ATOM 4355 C C . ALA F 1 30 ? -1.954 43.173 116.354 1.00 18.62 30 ALA F C 1
ATOM 4356 O O . ALA F 1 30 ? -3.054 43.355 116.874 1.00 19.27 30 ALA F O 1
ATOM 4358 N N . GLN F 1 31 ? -1.737 43.357 115.075 1.00 18.80 31 GLN F N 1
ATOM 4359 C CA . GLN F 1 31 ? -2.759 43.843 114.176 1.00 19.00 31 GLN F CA 1
ATOM 4360 C C . GLN F 1 31 ? -3.962 42.897 114.167 1.00 18.94 31 GLN F C 1
ATOM 4361 O O . GLN F 1 31 ? -5.065 43.294 114.308 1.00 18.49 31 GLN F O 1
ATOM 4367 N N . GLU F 1 32 ? -3.690 41.649 113.945 1.00 17.44 32 GLU F N 1
ATOM 4368 C CA . GLU F 1 32 ? -4.730 40.626 113.915 1.00 21.21 32 GLU F CA 1
ATOM 4369 C C . GLU F 1 32 ? -5.544 40.574 115.216 1.00 22.05 32 GLU F C 1
ATOM 4370 O O . GLU F 1 32 ? -6.770 40.448 115.182 1.00 22.55 32 GLU F O 1
ATOM 4376 N N . THR F 1 33 ? -4.856 40.672 116.353 1.00 21.04 33 THR F N 1
ATOM 4377 C CA . THR F 1 33 ? -5.504 40.636 117.661 1.00 20.10 33 THR F CA 1
ATOM 4378 C C . THR F 1 33 ? -6.412 41.856 117.825 1.00 20.80 33 THR F C 1
ATOM 4379 O O . THR F 1 33 ? -7.557 41.742 118.276 1.00 19.86 33 THR F O 1
ATOM 4383 N N . ILE F 1 34 ? -5.901 43.026 117.450 1.00 19.30 34 ILE F N 1
ATOM 4384 C CA . ILE F 1 34 ? -6.685 44.247 117.556 1.00 19.19 34 ILE F CA 1
ATOM 4385 C C . ILE F 1 34 ? -7.923 44.167 116.662 1.00 21.03 34 ILE F C 1
ATOM 4386 O O . ILE F 1 34 ? -9.040 44.472 117.099 1.00 20.35 34 ILE F O 1
ATOM 4391 N N . ILE F 1 35 ? -7.724 43.752 115.414 1.00 20.53 35 ILE F N 1
ATOM 4392 C CA . ILE F 1 35 ? -8.827 43.646 114.469 1.00 20.63 35 ILE F CA 1
ATOM 4393 C C . ILE F 1 35 ? -9.850 42.586 114.879 1.00 20.99 35 ILE F C 1
ATOM 4394 O O . ILE F 1 35 ? -11.051 42.833 114.810 1.00 21.71 35 ILE F O 1
ATOM 4399 N N . ASP F 1 36 ? -9.391 41.411 115.298 1.00 20.94 36 ASP F N 1
ATOM 4400 C CA . ASP F 1 36 ? -10.333 40.373 115.719 1.00 21.95 36 ASP F CA 1
ATOM 4401 C C . ASP F 1 36 ? -11.197 40.880 116.871 1.00 21.28 36 ASP F C 1
ATOM 4402 O O . ASP F 1 36 ? -12.398 40.626 116.908 1.00 21.59 36 ASP F O 1
ATOM 4407 N N . TYR F 1 37 ? -10.580 41.596 117.807 1.00 20.45 37 TYR F N 1
ATOM 4408 C CA . TYR F 1 37 ? -11.299 42.121 118.962 1.00 21.31 37 TYR F CA 1
ATOM 4409 C C . TYR F 1 37 ? -12.415 43.077 118.558 1.00 22.15 37 TYR F C 1
ATOM 4410 O O . TYR F 1 37 ? -13.564 42.923 118.976 1.00 19.21 37 TYR F O 1
ATOM 4419 N N . VAL F 1 38 ? -12.068 44.074 117.752 1.00 22.75 38 VAL F N 1
ATOM 4420 C CA . VAL F 1 38 ? -13.050 45.042 117.297 1.00 22.87 38 VAL F CA 1
ATOM 4421 C C . VAL F 1 38 ? -14.180 44.332 116.545 1.00 25.15 38 VAL F C 1
ATOM 4422 O O . VAL F 1 38 ? -15.362 44.541 116.834 1.00 24.72 38 VAL F O 1
ATOM 4426 N N . PHE F 1 39 ? -13.811 43.486 115.588 1.00 25.21 39 PHE F N 1
ATOM 4427 C CA . PHE F 1 39 ? -14.797 42.757 114.801 1.00 27.58 39 PHE F CA 1
ATOM 4428 C C . PHE F 1 39 ? -15.643 41.794 115.637 1.00 26.93 39 PHE F C 1
ATOM 4429 O O . PHE F 1 39 ? -16.782 41.495 115.282 1.00 24.98 39 PHE F O 1
ATOM 4437 N N . ASP F 1 40 ? -15.083 41.306 116.739 1.00 28.31 40 ASP F N 1
ATOM 4438 C CA . ASP F 1 40 ? -15.807 40.398 117.624 1.00 29.83 40 ASP F CA 1
ATOM 4439 C C . ASP F 1 40 ? -16.887 41.170 118.381 1.00 29.55 40 ASP F C 1
ATOM 4440 O O . ASP F 1 40 ? -17.948 40.632 118.688 1.00 29.82 40 ASP F O 1
ATOM 4445 N N . HIS F 1 41 ? -16.616 42.441 118.663 1.00 28.36 41 HIS F N 1
ATOM 4446 C CA . HIS F 1 41 ? -17.540 43.268 119.424 1.00 27.71 41 HIS F CA 1
ATOM 4447 C C . HIS F 1 41 ? -18.377 44.256 118.628 1.00 28.72 41 HIS F C 1
ATOM 4448 O O . HIS F 1 41 ? -19.284 44.884 119.173 1.00 28.13 41 HIS F O 1
ATOM 4455 N N . LEU F 1 42 ? -18.070 44.412 117.347 1.00 30.61 42 LEU F N 1
ATOM 4456 C CA . LEU F 1 42 ? -18.824 45.331 116.500 1.00 30.98 42 LEU F CA 1
ATOM 4457 C C . LEU F 1 42 ? -19.154 44.649 115.180 1.00 33.40 42 LEU F C 1
ATOM 4458 O O . LEU F 1 42 ? -18.334 43.900 114.649 1.00 35.81 42 LEU F O 1
ATOM 4463 N N . THR F 1 43 ? -20.350 44.903 114.650 1.00 33.41 43 THR F N 1
ATOM 4464 C CA . THR F 1 43 ? -20.747 44.313 113.375 1.00 31.90 43 THR F CA 1
ATOM 4465 C C . THR F 1 43 ? -20.197 45.201 112.258 1.00 33.65 43 THR F C 1
ATOM 4466 O O . THR F 1 43 ? -19.782 46.340 112.507 1.00 31.01 43 THR F O 1
ATOM 4470 N N . ARG F 1 44 ? -20.196 44.689 111.030 1.00 33.58 44 ARG F N 1
ATOM 4471 C CA . ARG F 1 44 ? -19.682 45.458 109.908 1.00 36.00 44 ARG F CA 1
ATOM 4472 C C . ARG F 1 44 ? -20.333 46.830 109.766 1.00 35.07 44 ARG F C 1
ATOM 4473 O O . ARG F 1 44 ? -19.645 47.827 109.549 1.00 34.25 44 ARG F O 1
ATOM 4481 N N . SER F 1 45 ? -21.653 46.892 109.906 1.00 34.14 45 SER F N 1
ATOM 4482 C CA . SER F 1 45 ? -22.349 48.165 109.779 1.00 33.37 45 SER F CA 1
ATOM 4483 C C . SER F 1 45 ? -21.979 49.164 110.879 1.00 31.04 45 SER F C 1
ATOM 4484 O O . SER F 1 45 ? -22.154 50.371 110.710 1.00 30.00 45 SER F O 1
ATOM 4487 N N . GLU F 1 46 ? -21.457 48.669 111.997 1.00 29.27 46 GLU F N 1
ATOM 4488 C CA . GLU F 1 46 ? -21.084 49.547 113.109 1.00 30.00 46 GLU F CA 1
ATOM 4489 C C . GLU F 1 46 ? -19.688 50.150 112.970 1.00 28.68 46 GLU F C 1
ATOM 4490 O O . GLU F 1 46 ? -19.304 51.029 113.736 1.00 29.08 46 GLU F O 1
ATOM 4496 N N . VAL F 1 47 ? -18.929 49.672 111.994 1.00 29.93 47 VAL F N 1
ATOM 4497 C CA . VAL F 1 47 ? -17.584 50.184 111.766 1.00 29.77 47 VAL F CA 1
ATOM 4498 C C . VAL F 1 47 ? -17.549 51.049 110.512 1.00 31.19 47 VAL F C 1
ATOM 4499 O O . VAL F 1 47 ? -17.703 50.551 109.393 1.00 31.96 47 VAL F O 1
ATOM 4503 N N . LYS F 1 48 ? -17.352 52.348 110.711 1.00 31.03 48 LYS F N 1
ATOM 4504 C CA . LYS F 1 48 ? -17.292 53.284 109.601 1.00 31.55 48 LYS F CA 1
ATOM 4505 C C . LYS F 1 48 ? -15.912 53.245 108.971 1.00 30.52 48 LYS F C 1
ATOM 4506 O O . LYS F 1 48 ? -15.759 53.418 107.762 1.00 31.59 48 LYS F O 1
ATOM 4512 N N . ASP F 1 49 ? -14.905 53.002 109.795 1.00 29.35 49 ASP F N 1
ATOM 4513 C CA . ASP F 1 49 ? -13.552 52.984 109.292 1.00 27.07 49 ASP F CA 1
ATOM 4514 C C . ASP F 1 49 ? -12.541 52.474 110.315 1.00 25.31 49 ASP F C 1
ATOM 4515 O O . ASP F 1 49 ? -12.440 53.011 111.422 1.00 25.39 49 ASP F O 1
ATOM 4520 N N . ILE F 1 50 ? -11.820 51.414 109.963 1.00 23.45 50 ILE F N 1
ATOM 4521 C CA . ILE F 1 50 ? -10.780 50.910 110.846 1.00 22.91 50 ILE F CA 1
ATOM 4522 C C . ILE F 1 50 ? -9.474 50.859 110.073 1.00 22.87 50 ILE F C 1
ATOM 4523 O O . ILE F 1 50 ? -9.389 50.254 109.004 1.00 21.92 50 ILE F O 1
ATOM 4528 N N . GLU F 1 51 ? -8.459 51.513 110.623 1.00 21.83 51 GLU F N 1
ATOM 4529 C CA . GLU F 1 51 ? -7.150 51.572 110.002 1.00 21.62 51 GLU F CA 1
ATOM 4530 C C . GLU F 1 51 ? -6.094 51.018 110.934 1.00 21.29 51 GLU F C 1
ATOM 4531 O O . GLU F 1 51 ? -5.994 51.423 112.090 1.00 19.87 51 GLU F O 1
ATOM 4537 N N . VAL F 1 52 ? -5.310 50.082 110.423 1.00 20.50 52 VAL F N 1
ATOM 4538 C CA . VAL F 1 52 ? -4.232 49.512 111.199 1.00 22.91 52 VAL F CA 1
ATOM 4539 C C . VAL F 1 52 ? -2.937 49.778 110.433 1.00 21.75 52 VAL F C 1
ATOM 4540 O O . VAL F 1 52 ? -2.811 49.450 109.244 1.00 21.02 52 VAL F O 1
ATOM 4544 N N . THR F 1 53 ? -1.993 50.416 111.114 1.00 20.31 53 THR F N 1
ATOM 4545 C CA . THR F 1 53 ? -0.714 50.761 110.520 1.00 20.39 53 THR F CA 1
ATOM 4546 C C . THR F 1 53 ? 0.437 49.976 111.125 1.00 19.44 53 THR F C 1
ATOM 4547 O O . THR F 1 53 ? 0.542 49.875 112.345 1.00 21.25 53 THR F O 1
ATOM 4551 N N . MET F 1 54 ? 1.265 49.392 110.299 1.00 18.04 54 MET F N 1
ATOM 4552 C CA . MET F 1 54 ? 2.477 48.785 110.751 1.00 18.31 54 MET F CA 1
ATOM 4553 C C . MET F 1 54 ? 3.602 49.701 110.344 1.00 20.04 54 MET F C 1
ATOM 4554 O O . MET F 1 54 ? 3.726 50.058 109.199 1.00 20.28 54 MET F O 1
ATOM 4559 N N . ARG F 1 55 ? 4.342 50.152 111.329 1.00 19.83 55 ARG F N 1
ATOM 4560 C CA . ARG F 1 55 ? 5.394 51.140 111.133 1.00 21.09 55 ARG F CA 1
ATOM 4561 C C . ARG F 1 55 ? 6.757 50.719 111.680 1.00 22.80 55 ARG F C 1
ATOM 4562 O O . ARG F 1 55 ? 6.855 50.137 112.756 1.00 22.23 55 ARG F O 1
ATOM 4570 N N . ILE F 1 56 ? 7.798 51.029 110.960 1.00 24.32 56 ILE F N 1
ATOM 4571 C CA . ILE F 1 56 ? 9.135 50.778 111.398 1.00 27.28 56 ILE F CA 1
ATOM 4572 C C . ILE F 1 56 ? 9.900 52.055 111.375 1.00 28.90 56 ILE F C 1
ATOM 4573 O O . ILE F 1 56 ? 9.880 52.740 110.387 1.00 26.77 56 ILE F O 1
ATOM 4578 N N . ASN F 1 57 ? 10.562 52.354 112.477 1.00 31.45 57 ASN F N 1
ATOM 4579 C CA . ASN F 1 57 ? 11.379 53.555 112.593 1.00 35.19 57 ASN F CA 1
ATOM 4580 C C . ASN F 1 57 ? 12.824 53.193 112.919 1.00 38.49 57 ASN F C 1
ATOM 4581 O O . ASN F 1 57 ? 13.088 52.333 113.762 1.00 37.93 57 ASN F O 1
ATOM 4586 N N . ARG F 1 58 ? 13.759 53.860 112.251 1.00 42.53 58 ARG F N 1
ATOM 4587 C CA . ARG F 1 58 ? 15.172 53.602 112.471 1.00 47.04 58 ARG F CA 1
ATOM 4588 C C . ARG F 1 58 ? 15.917 54.870 112.873 1.00 49.03 58 ARG F C 1
ATOM 4589 O O . ARG F 1 58 ? 16.281 55.683 112.023 1.00 49.96 58 ARG F O 1
ATOM 4597 N N . GLU F 1 59 ? 16.124 55.050 114.173 1.00 50.99 59 GLU F N 1
ATOM 4598 C CA . GLU F 1 59 ? 16.865 56.205 114.664 1.00 53.01 59 GLU F CA 1
ATOM 4599 C C . GLU F 1 59 ? 18.227 55.698 115.119 1.00 54.24 59 GLU F C 1
ATOM 4600 O O . GLU F 1 59 ? 19.248 55.986 114.487 1.00 55.16 59 GLU F O 1
ATOM 4606 N N . GLU F 1 60 ? 18.242 54.948 116.216 1.00 54.33 60 GLU F N 1
ATOM 4607 C CA . GLU F 1 60 ? 19.477 54.353 116.713 1.00 54.20 60 GLU F CA 1
ATOM 4608 C C . GLU F 1 60 ? 19.334 52.884 116.357 1.00 53.69 60 GLU F C 1
ATOM 4609 O O . GLU F 1 60 ? 20.212 52.287 115.731 1.00 55.32 60 GLU F O 1
ATOM 4615 N N . THR F 1 61 ? 18.201 52.314 116.754 1.00 51.35 61 THR F N 1
ATOM 4616 C CA . THR F 1 61 ? 17.888 50.923 116.466 1.00 48.20 61 THR F CA 1
ATOM 4617 C C . THR F 1 61 ? 16.501 50.845 115.823 1.00 45.51 61 THR F C 1
ATOM 4618 O O . THR F 1 61 ? 15.732 51.809 115.852 1.00 45.86 61 THR F O 1
ATOM 4622 N N . LEU F 1 62 ? 16.190 49.690 115.248 1.00 40.57 62 LEU F N 1
ATOM 4623 C CA . LEU F 1 62 ? 14.916 49.486 114.581 1.00 35.65 62 LEU F CA 1
ATOM 4624 C C . LEU F 1 62 ? 13.759 49.353 115.570 1.00 32.58 62 LEU F C 1
ATOM 4625 O O . LEU F 1 62 ? 13.714 48.412 116.369 1.00 32.12 62 LEU F O 1
ATOM 4630 N N . ASP F 1 63 ? 12.834 50.306 115.503 1.00 27.81 63 ASP F N 1
ATOM 4631 C CA . ASP F 1 63 ? 11.650 50.332 116.358 1.00 26.91 63 ASP F CA 1
ATOM 4632 C C . ASP F 1 63 ? 10.363 50.050 115.570 1.00 25.37 63 ASP F C 1
ATOM 4633 O O . ASP F 1 63 ? 10.142 50.623 114.510 1.00 25.61 63 ASP F O 1
ATOM 4638 N N . LEU F 1 64 ? 9.520 49.169 116.098 1.00 24.69 64 LEU F N 1
ATOM 4639 C CA . LEU F 1 64 ? 8.247 48.826 115.461 1.00 23.05 64 LEU F CA 1
ATOM 4640 C C . LEU F 1 64 ? 7.056 49.472 116.159 1.00 22.65 64 LEU F C 1
ATOM 4641 O O . LEU F 1 64 ? 7.007 49.571 117.388 1.00 22.73 64 LEU F O 1
ATOM 4646 N N . GLU F 1 65 ? 6.091 49.911 115.369 1.00 20.80 65 GLU F N 1
ATOM 4647 C CA . GLU F 1 65 ? 4.886 50.483 115.936 1.00 20.73 65 GLU F CA 1
ATOM 4648 C C . GLU F 1 65 ? 3.670 49.955 115.201 1.00 17.39 65 GLU F C 1
ATOM 4649 O O . GLU F 1 65 ? 3.677 49.797 113.984 1.00 16.62 65 GLU F O 1
ATOM 4655 N N . ILE F 1 66 ? 2.642 49.631 115.968 1.00 17.29 66 ILE F N 1
ATOM 4656 C CA . ILE F 1 66 ? 1.386 49.186 115.401 1.00 16.10 66 ILE F CA 1
ATOM 4657 C C . ILE F 1 66 ? 0.415 50.272 115.840 1.00 17.80 66 ILE F C 1
ATOM 4658 O O . ILE F 1 66 ? 0.279 50.554 117.034 1.00 17.68 66 ILE F O 1
ATOM 4663 N N . GLU F 1 67 ? -0.228 50.917 114.877 1.00 16.48 67 GLU F N 1
ATOM 4664 C CA . GLU F 1 67 ? -1.155 51.979 115.213 1.00 16.74 67 GLU F CA 1
ATOM 4665 C C . GLU F 1 67 ? -2.534 51.626 114.708 1.00 19.00 67 GLU F C 1
ATOM 4666 O O . GLU F 1 67 ? -2.688 51.136 113.586 1.00 19.50 67 GLU F O 1
ATOM 4672 N N . VAL F 1 68 ? -3.540 51.849 115.541 1.00 17.29 68 VAL F N 1
ATOM 4673 C CA . VAL F 1 68 ? -4.897 51.558 115.122 1.00 18.21 68 VAL F CA 1
ATOM 4674 C C . VAL F 1 68 ? -5.773 52.788 115.234 1.00 18.97 68 VAL F C 1
ATOM 4675 O O . VAL F 1 68 ? -5.720 53.530 116.221 1.00 19.61 68 VAL F O 1
ATOM 4679 N N . TYR F 1 69 ? -6.556 53.021 114.192 1.00 18.44 69 TYR F N 1
ATOM 4680 C CA . TYR F 1 69 ? -7.477 54.139 114.179 1.00 18.54 69 TYR F CA 1
ATOM 4681 C C . TYR F 1 69 ? -8.847 53.537 113.925 1.00 17.45 69 TYR F C 1
ATOM 4682 O O . TYR F 1 69 ? -9.038 52.762 112.988 1.00 15.12 69 TYR F O 1
ATOM 4691 N N . LEU F 1 70 ? -9.795 53.878 114.784 1.00 17.74 70 LEU F N 1
ATOM 4692 C CA . LEU F 1 70 ? -11.139 53.352 114.655 1.00 18.87 70 LEU F CA 1
ATOM 4693 C C . LEU F 1 70 ? -12.157 54.474 114.695 1.00 18.34 70 LEU F C 1
ATOM 4694 O O . LEU F 1 70 ? -12.101 55.363 115.548 1.00 17.58 70 LEU F O 1
ATOM 4699 N N . GLU F 1 71 ? -13.084 54.415 113.752 1.00 19.18 71 GLU F N 1
ATOM 4700 C CA . GLU F 1 71 ? -14.132 55.404 113.631 1.00 21.54 71 GLU F CA 1
ATOM 4701 C C . GLU F 1 71 ? -15.462 54.671 113.490 1.00 20.48 71 GLU F C 1
ATOM 4702 O O . GLU F 1 71 ? -15.586 53.737 112.693 1.00 19.94 71 GLU F O 1
ATOM 4708 N N . VAL F 1 72 ? -16.449 55.078 114.280 1.00 18.36 72 VAL F N 1
ATOM 4709 C CA . VAL F 1 72 ? -17.758 54.464 114.201 1.00 18.48 72 VAL F CA 1
ATOM 4710 C C . VAL F 1 72 ? -18.749 55.547 113.807 1.00 18.05 72 VAL F C 1
ATOM 4711 O O . VAL F 1 72 ? -18.496 56.730 114.020 1.00 19.39 72 VAL F O 1
ATOM 4715 N N . PRO F 1 73 ? -19.864 55.162 113.175 1.00 18.49 73 PRO F N 1
ATOM 4716 C CA . PRO F 1 73 ? -20.871 56.154 112.775 1.00 19.99 73 PRO F CA 1
ATOM 4717 C C . PRO F 1 73 ? -21.434 56.786 114.046 1.00 19.87 73 PRO F C 1
ATOM 4718 O O . PRO F 1 73 ? -21.371 56.182 115.112 1.00 18.09 73 PRO F O 1
ATOM 4722 N N . ILE F 1 74 ? -21.986 57.990 113.949 1.00 23.13 74 ILE F N 1
ATOM 4723 C CA . ILE F 1 74 ? -22.521 58.622 115.143 1.00 23.76 74 ILE F CA 1
ATOM 4724 C C . ILE F 1 74 ? -23.725 57.875 115.723 1.00 22.17 74 ILE F C 1
ATOM 4725 O O . ILE F 1 74 ? -24.038 58.032 116.900 1.00 22.23 74 ILE F O 1
ATOM 4730 N N . PHE F 1 75 ? -24.398 57.059 114.916 1.00 21.55 75 PHE F N 1
ATOM 4731 C CA . PHE F 1 75 ? -25.543 56.314 115.438 1.00 23.29 75 PHE F CA 1
ATOM 4732 C C . PHE F 1 75 ? -25.105 55.162 116.354 1.00 23.21 75 PHE F C 1
ATOM 4733 O O . PHE F 1 75 ? -25.894 54.670 117.151 1.00 25.68 75 PHE F O 1
ATOM 4741 N N . VAL F 1 76 ? -23.848 54.740 116.253 1.00 23.52 76 VAL F N 1
ATOM 4742 C CA . VAL F 1 76 ? -23.355 53.637 117.082 1.00 22.51 76 VAL F CA 1
ATOM 4743 C C . VAL F 1 76 ? -23.034 54.104 118.498 1.00 22.78 76 VAL F C 1
ATOM 4744 O O . VAL F 1 76 ? -22.194 54.984 118.698 1.00 23.98 76 VAL F O 1
ATOM 4748 N N . LYS F 1 77 ? -23.710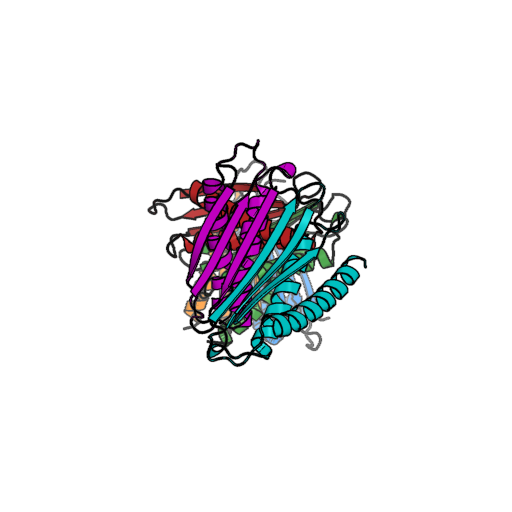 53.511 119.477 1.00 22.31 77 LYS F N 1
ATOM 4749 C CA . LYS F 1 77 ? -23.510 53.868 120.883 1.00 23.39 77 LYS F CA 1
ATOM 4750 C C . LYS F 1 77 ? -22.256 53.221 121.474 1.00 24.31 77 LYS F C 1
ATOM 4751 O O . LYS F 1 77 ? -22.351 52.388 122.381 1.00 23.61 77 LYS F O 1
ATOM 4757 N N . VAL F 1 78 ? -21.087 53.606 120.968 1.00 24.16 78 VAL F N 1
ATOM 4758 C CA . VAL F 1 78 ? -19.829 53.047 121.453 1.00 24.33 78 VAL F CA 1
ATOM 4759 C C . VAL F 1 78 ? -18.796 54.130 121.739 1.00 23.77 78 VAL F C 1
ATOM 4760 O O . VAL F 1 78 ? -18.755 55.155 121.058 1.00 25.25 78 VAL F O 1
ATOM 4764 N N . ASP F 1 79 ? -17.981 53.904 122.766 1.00 21.31 79 ASP F N 1
ATOM 4765 C CA . ASP F 1 79 ? -16.910 54.831 123.114 1.00 20.55 79 ASP F CA 1
ATOM 4766 C C . ASP F 1 79 ? -15.663 54.147 122.567 1.00 20.06 79 ASP F C 1
ATOM 4767 O O . ASP F 1 79 ? -15.107 53.257 123.214 1.00 20.89 79 ASP F O 1
ATOM 4772 N N . VAL F 1 80 ? -15.245 54.542 121.370 1.00 17.86 80 VAL F N 1
ATOM 4773 C CA . VAL F 1 80 ? -14.079 53.953 120.718 1.00 18.25 80 VAL F CA 1
ATOM 4774 C C . VAL F 1 80 ? -12.812 53.882 121.575 1.00 16.63 80 VAL F C 1
ATOM 4775 O O . VAL F 1 80 ? -12.135 52.856 121.585 1.00 18.89 80 VAL F O 1
ATOM 4779 N N . ASP F 1 81 ? -12.475 54.959 122.275 1.00 16.95 81 ASP F N 1
ATOM 4780 C CA . ASP F 1 81 ? -11.287 54.946 123.122 1.00 18.12 81 ASP F CA 1
ATOM 4781 C C . ASP F 1 81 ? -11.311 53.752 124.083 1.00 19.34 81 ASP F C 1
ATOM 4782 O O . ASP F 1 81 ? -10.318 53.046 124.225 1.00 17.48 81 ASP F O 1
ATOM 4787 N N . LYS F 1 82 ? -12.451 53.538 124.738 1.00 18.52 82 LYS F N 1
ATOM 4788 C CA . LYS F 1 82 ? -12.602 52.432 125.677 1.00 18.95 82 LYS F CA 1
ATOM 4789 C C . LYS F 1 82 ? -12.532 51.089 124.980 1.00 16.76 82 LYS F C 1
ATOM 4790 O O . LYS F 1 82 ? -11.947 50.145 125.506 1.00 17.48 82 LYS F O 1
ATOM 4796 N N . LEU F 1 83 ? -13.138 50.992 123.802 1.00 15.87 83 LEU F N 1
ATOM 4797 C CA . LEU F 1 83 ? -13.087 49.737 123.062 1.00 17.81 83 LEU F CA 1
ATOM 4798 C C . LEU F 1 83 ? -11.627 49.468 122.678 1.00 17.15 83 LEU F C 1
ATOM 4799 O O . LEU F 1 83 ? -11.142 48.349 122.821 1.00 16.00 83 LEU F O 1
ATOM 4804 N N . ILE F 1 84 ? -10.937 50.506 122.204 1.00 17.50 84 ILE F N 1
ATOM 4805 C CA . ILE F 1 84 ? -9.529 50.396 121.815 1.00 18.66 84 ILE F CA 1
ATOM 4806 C C . ILE F 1 84 ? -8.676 50.029 123.026 1.00 19.40 84 ILE F C 1
ATOM 4807 O O . ILE F 1 84 ? -7.707 49.282 122.897 1.00 19.90 84 ILE F O 1
ATOM 4812 N N . ASP F 1 85 ? -9.035 50.549 124.200 1.00 21.06 85 ASP F N 1
ATOM 4813 C CA . ASP F 1 85 ? -8.306 50.213 125.421 1.00 21.85 85 ASP F CA 1
ATOM 4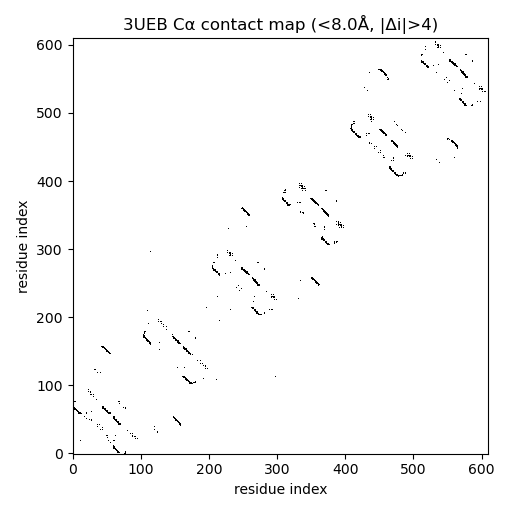814 C C . ASP F 1 85 ? -8.259 48.681 125.520 1.00 22.35 85 ASP F C 1
ATOM 4815 O O . ASP F 1 85 ? -7.193 48.094 125.681 1.00 22.23 85 ASP F O 1
ATOM 4820 N N . GLU F 1 86 ? -9.420 48.037 125.410 1.00 21.72 86 GLU F N 1
ATOM 4821 C CA . GLU F 1 86 ? -9.489 46.579 125.511 1.00 23.26 86 GLU F CA 1
ATOM 4822 C C . GLU F 1 86 ? -8.712 45.849 124.411 1.00 22.23 86 GLU F C 1
ATOM 4823 O O . GLU F 1 86 ? -7.928 44.936 124.703 1.00 19.50 86 GLU F O 1
ATOM 4829 N N . ALA F 1 87 ? -8.921 46.251 123.157 1.00 19.99 87 ALA F N 1
ATOM 4830 C CA . ALA F 1 87 ? -8.237 45.616 122.029 1.00 19.76 87 ALA F CA 1
ATOM 4831 C C . ALA F 1 87 ? -6.720 45.643 122.185 1.00 18.11 87 ALA F C 1
ATOM 4832 O O . ALA F 1 87 ? -6.058 44.629 122.004 1.00 17.36 87 ALA F O 1
ATOM 4834 N N . VAL F 1 88 ? -6.180 46.808 122.524 1.00 17.97 88 VAL F N 1
ATOM 4835 C CA . VAL F 1 88 ? -4.744 46.964 122.710 1.00 19.54 88 VAL F CA 1
ATOM 4836 C C . VAL F 1 88 ? -4.189 46.120 123.874 1.00 19.86 88 VAL F C 1
ATOM 4837 O O . VAL F 1 88 ? -3.150 45.490 123.736 1.00 21.00 88 VAL F O 1
ATOM 4841 N N . GLU F 1 89 ? -4.870 46.095 125.013 1.00 20.15 89 GLU F N 1
ATOM 4842 C CA . GLU F 1 89 ? -4.385 45.287 126.128 1.00 23.83 89 GLU F CA 1
ATOM 4843 C C . GLU F 1 89 ? -4.276 43.829 125.677 1.00 23.90 89 GLU F C 1
ATOM 4844 O O . GLU F 1 89 ? -3.321 43.144 126.023 1.00 25.52 89 GLU F O 1
ATOM 4850 N N . ARG F 1 90 ? -5.238 43.352 124.891 1.00 24.59 90 ARG F N 1
ATOM 4851 C CA . ARG F 1 90 ? -5.171 41.974 124.412 1.00 25.27 90 ARG F CA 1
ATOM 4852 C C . ARG F 1 90 ? -4.025 41.809 123.420 1.00 24.39 90 ARG F C 1
ATOM 4853 O O . ARG F 1 90 ? -3.384 40.762 123.369 1.00 24.34 90 ARG F O 1
ATOM 4861 N N . ALA F 1 91 ? -3.765 42.849 122.637 1.00 22.11 91 ALA F N 1
ATOM 4862 C CA . ALA F 1 91 ? -2.674 42.801 121.671 1.00 22.94 91 ALA F CA 1
ATOM 4863 C C . ALA F 1 91 ? -1.341 42.688 122.404 1.00 23.50 91 ALA F C 1
ATOM 4864 O O . ALA F 1 91 ? -0.437 41.995 121.947 1.00 23.29 91 ALA F O 1
ATOM 4866 N N . TYR F 1 92 ? -1.222 43.383 123.535 1.00 24.23 92 TYR F N 1
ATOM 4867 C CA . TYR F 1 92 ? 0.000 43.352 124.334 1.00 25.10 92 TYR F CA 1
ATOM 4868 C C . TYR F 1 92 ? 0.273 41.956 124.872 1.00 26.76 92 TYR F C 1
ATOM 4869 O O . TYR F 1 92 ? 1.417 41.494 124.880 1.00 26.79 92 TYR F O 1
ATOM 4878 N N . GLU F 1 93 ? -0.777 41.289 125.332 1.00 28.71 93 GLU F N 1
ATOM 4879 C CA . GLU F 1 93 ? -0.626 39.942 125.860 1.00 32.65 93 GLU F CA 1
ATOM 4880 C C . GLU F 1 93 ? -0.081 39.034 124.772 1.00 32.42 93 GLU F C 1
ATOM 4881 O O . GLU F 1 93 ? 0.927 38.356 124.970 1.00 31.37 93 GLU F O 1
ATOM 4887 N N . ILE F 1 94 ? -0.748 39.034 123.620 1.00 34.35 94 ILE F N 1
ATOM 4888 C CA . ILE F 1 94 ? -0.329 38.215 122.486 1.00 33.46 94 ILE F CA 1
ATOM 4889 C C . ILE F 1 94 ? 1.111 38.526 122.102 1.00 33.35 94 ILE F C 1
ATOM 4890 O O . ILE F 1 94 ? 1.918 37.623 121.911 1.00 34.44 94 ILE F O 1
ATOM 4895 N N . VAL F 1 95 ? 1.431 39.807 121.987 1.00 32.39 95 VAL F N 1
ATOM 4896 C CA . VAL F 1 95 ? 2.784 40.209 121.634 1.00 34.14 95 VAL F CA 1
ATOM 4897 C C . VAL F 1 95 ? 3.766 39.707 122.689 1.00 36.16 95 VAL F C 1
ATOM 4898 O O . VAL F 1 95 ? 4.867 39.261 122.361 1.00 36.25 95 VAL F O 1
ATOM 4902 N N . GLU F 1 96 ? 3.373 39.775 123.925 1.00 37.84 96 GLU F N 1
ATOM 4903 C CA . GLU F 1 96 ? 4.249 39.354 124.981 1.00 41.17 96 GLU F CA 1
ATOM 4904 C C . GLU F 1 96 ? 4.514 37.872 124.978 1.00 41.31 96 GLU F C 1
ATOM 4905 O O . GLU F 1 96 ? 5.593 37.436 125.087 1.00 40.74 96 GLU F O 1
ATOM 4911 N N . ARG F 1 97 ? 3.494 37.106 124.803 1.00 42.40 97 ARG F N 1
ATOM 4912 C CA . ARG F 1 97 ? 3.685 35.701 124.708 1.00 45.24 97 ARG F CA 1
ATOM 4913 C C . ARG F 1 97 ? 4.605 35.337 123.538 1.00 45.33 97 ARG F C 1
ATOM 4914 O O . ARG F 1 97 ? 5.297 34.367 123.594 1.00 45.66 97 ARG F O 1
ATOM 4922 N N . LYS F 1 98 ? 4.655 36.154 122.504 1.00 44.38 98 LYS F N 1
ATOM 4923 C CA . LYS F 1 98 ? 5.512 35.877 121.379 1.00 44.60 98 LYS F CA 1
ATOM 4924 C C . LYS F 1 98 ? 6.935 36.178 121.648 1.00 44.88 98 LYS F C 1
ATOM 4925 O O . LYS F 1 98 ? 7.809 35.471 121.240 1.00 44.29 98 LYS F O 1
ATOM 4931 N N . LEU F 1 99 ? 7.159 37.288 122.294 1.00 45.65 99 LEU F N 1
ATOM 4932 C CA . LEU F 1 99 ? 8.464 37.731 122.540 1.00 46.66 99 LEU F CA 1
ATOM 4933 C C . LEU F 1 99 ? 9.137 36.630 123.318 1.00 48.20 99 LEU F C 1
ATOM 4934 O O . LEU F 1 99 ? 10.302 36.404 123.152 1.00 47.68 99 LEU F O 1
ATOM 4939 N N . ARG F 1 100 ? 8.365 35.948 124.147 1.00 50.10 100 ARG F N 1
ATOM 4940 C CA . ARG F 1 100 ? 8.885 34.894 125.002 1.00 53.21 100 ARG F CA 1
ATOM 4941 C C . ARG F 1 100 ? 9.253 33.712 124.161 1.00 53.16 100 ARG F C 1
ATOM 4942 O O . ARG F 1 100 ? 10.236 33.096 124.396 1.00 53.23 100 ARG F O 1
ATOM 4950 N N . GLU F 1 101 ? 8.431 33.417 123.174 1.00 63.18 101 GLU F N 1
ATOM 4951 C CA . GLU F 1 101 ? 8.705 32.328 122.275 1.00 62.83 101 GLU F CA 1
ATOM 4952 C C . GLU F 1 101 ? 9.996 32.567 121.567 1.00 62.54 101 GLU F C 1
ATOM 4953 O O . GLU F 1 101 ? 10.778 31.658 121.372 1.00 62.50 101 GLU F O 1
ATOM 4959 N N . ILE F 1 102 ? 10.247 33.797 121.202 1.00 61.94 102 ILE F N 1
ATOM 4960 C CA . ILE F 1 102 ? 11.478 34.106 120.556 1.00 62.52 102 ILE F CA 1
ATOM 4961 C C . ILE F 1 102 ? 12.656 33.937 121.491 1.00 63.71 102 ILE F C 1
ATOM 4962 O O . ILE F 1 102 ? 13.645 33.373 121.133 1.00 63.50 102 ILE F O 1
ATOM 4967 N N . ALA F 1 103 ? 12.545 34.463 122.691 1.00 65.44 103 ALA F N 1
ATOM 4968 C CA . ALA F 1 103 ? 13.605 34.356 123.671 1.00 66.79 103 ALA F CA 1
ATOM 4969 C C . ALA F 1 103 ? 14.065 32.931 123.745 1.00 67.95 103 ALA F C 1
ATOM 4970 O O . ALA F 1 103 ? 15.228 32.632 123.812 1.00 68.19 103 ALA F O 1
ATOM 4972 N N . ASN F 1 104 ? 13.101 32.053 123.703 1.00 68.87 104 ASN F N 1
ATOM 4973 C CA . ASN F 1 104 ? 13.302 30.613 123.781 1.00 69.74 104 ASN F CA 1
ATOM 4974 C C . ASN F 1 104 ? 13.889 30.065 122.477 1.00 70.08 104 ASN F C 1
ATOM 4975 O O . ASN F 1 104 ? 15.090 29.719 122.472 1.00 70.87 104 ASN F O 1
#

Nearest PDB structures (foldseek):
  3ueb-assembly2_C  TM=9.077E-01  e=5.988E-15  Thermococcus onnurineus NA1
  1pu1-assembly1_A  TM=7.736E-01  e=6.913E-04  Methanothermobacter thermautotrophicus
  4fpq-assembly1_A  TM=4.137E-01  e=4.440E-01  Plenodomus lingam JN3
  5awv-assembly1_A  TM=5.079E-01  e=1.422E+00  Nonomuraea gerenzanensis
  8s89-assembly1_A  TM=3.527E-01  e=1.618E+00  synthetic construct

Organism: Thermococcus onnurineus (strain NA1) (NCBI:txid523850)

InterPro domains:
  IPR024502 Protein of unknown function DUF3194 [PF11419] (15-97)
  IPR035954 MTH677-like superfamily [G3DSA:3.30.300.100] (1-110)
  IPR035954 MTH677-like superfamily [SSF110783] (15-98)

Secondary structure (DSSP, 8-state):
--EEEEEEEEE-TTS-HHHHHHHHHHHHHHHHHHHHHHS-GGG-SEEEEEEEE-TTTSSEEEEEEEEE--TT----HHHHHHHHHHHHHHHHHHHHHHHHH-/---EEEEEEEEE--S--HHHHHHHHHHHHHHHHHHHHTTS-TTT-SEEEEEEEEEESSSEEEEEEEEEE--TT----HHHHHHHHHHHHHHHHHHHHHHHT-/--EEEEEEEEE-----SHHHHHHHHHHHHHHHHHHHHHS-GGG-SEEEEEEEEEESSSEEEEEEEEEE--TT--S-HHHHHHHHHHHHHHHHHHHHHHHHTT-/-EEEEEEEE--TTS-HHHHHHHHHHHHHHHHHHHHHHS-GGG-SEEEEEEEE-TTTS-SEEEEEEEE--TT----HHHHHHHHHHHHHHHHHHHHHHH-/--SEEEEEEEEE--S--HHHHHHHHHHHHHHHHHHHHHSS-GGG-SEEEEEEEE-SS-TTEEEEEEEEE--TT----HHHHHHHHHHHHHHHHHHHHHHHHH--/-EEEEEEEE--TT--HHHHHHHHHHHHHHHHHHHHHHS-GGG-SEEEEEEEEEESSSEEEEEEEEEE--TTS---HHHHHHHHHHHHHHHHHHHHHHHH-

Solvent-accessible surface area: 30394 Å² total; per-residue (Å²): 111,28,51,5,115,73,67,10,103,23,35,10,116,161,14,59,48,95,51,0,16,73,0,0,25,48,0,0,25,12,0,2,53,19,0,11,93,94,17,72,58,55,45,3,56,11,3,44,0,24,2,69,10,1,74,140,104,29,109,6,0,28,1,68,0,62,0,38,0,16,148,157,27,200,44,84,6,83,102,11,2,57,68,0,0,106,99,1,81,77,50,8,78,138,49,37,136,83,34,81,124,177,130,10,58,50,10,58,15,5,0,6,14,39,20,69,166,16,60,57,144,52,0,20,74,0,0,34,44,0,0,58,14,0,4,77,20,0,18,110,106,10,86,77,90,49,12,50,4,2,51,1,15,4,45,4,44,93,94,140,43,24,12,0,17,0,43,0,61,0,25,0,14,126,158,20,187,46,69,4,55,129,18,0,55,103,0,1,59,100,0,3,50,40,0,29,107,53,29,120,116,43,90,162,53,60,41,10,71,14,5,1,4,12,43,15,85,104,12,71,75,132,52,1,10,76,0,0,30,44,0,0,73,20,0,8,99,36,0,51,109,103,11,80,114,91,57,13,62,10,3,39,2,12,0,35,0,46,34,139,115,44,40,11,1,10,0,43,0,59,0,38,0,20,151,168,23,204,50,73,2,63,137,16,1,48,95,0,1,58,107,0,2,65,37,0,27,113,58,37,92,97,30,49,135,142,188,74,56,8,103,95,66,48,86,10,44,15,94,172,15,54,21,142,58,0,17,80,0,0,10,38,2,0,50,17,0,0,69,33,0,24,109,102,15,70,174,71,46,0,59,10,0,27,0,8,2,54,2,32,36,154,113,65,86,10,0,34,1,27,0,47,0,43,2,18,143,154,16,175,55,75,6,53,138,19,0,56,90,0,15,99,112,3,82,62,46,1,82,90,43,31,176,132,55,95,230,36,15,43,9,128,75,71,25,98,6,64,8,73,133,22,58,100,144,49,7,10,68,0,0,9,27,0,0,56,8,0,0,42,20,0,50,108,100,19,73,162,79,37,1,56,12,0,24,0,11,1,42,3,41,36,106,94,29,85,38,0,30,0,32,0,65,0,37,0,16,145,160,17,185,42,74,6,71,136,18,0,56,82,0,11,103,74,0,70,72,44,0,89,84,42,26,146,91,34,77,122,127,129,70,55,10,102,75,52,0,96,10,34,68,91,168,20,45,22,126,48,0,8,79,0,0,27,47,0,0,61,23,1,1,78,17,0,20,111,98,9,79,150,61,49,7,108,17,2,30,1,11,0,32,0,35,77,124,151,38,11,33,0,31,1,30,1,64,0,39,4,25,172,134,11,202,44,72,0,76,142,16,1,70,92,0,6,101,137,0,84,93,56,3,91,168,31,37,197,104,52,86,157